Protein AF-0000000070101474 (afdb_homodimer)

Radius of gyration: 23.53 Å; Cα contacts (8 Å, |Δi|>4): 916; chains: 2; bounding box: 44×70×68 Å

Sequence (516 aa):
MGASTEQSLASRAERRHRSNPYRRGYDPLPGAGAGHGEFIQRFLPRELQIVRTLDHKNIIQVYEMLESADGKIYLVMELAEGGDVFDCVLNGGPLPESRAKALFRQMVEAIRYCHGCGVAHRDLKCENALLQGFSLKLTDFGFAKVLPKSRRELSQTFCGSTAYAAPEVLQGIPHDSTKGDIWSMGVVLHVMLCASLPFDDTDIPKMLWQQQKGVSFPTHLGISAECQDLLKRLLEPDMTLRPSIEEVSWHPWLASTSMGASTEQSLASRAERRHRSNPYRRGYDPLPGAGAGHGEFIQRFLPRELQIVRTLDHKNIIQVYEMLESADGKIYLVMELAEGGDVFDCVLNGGPLPESRAKALFRQMVEAIRYCHGCGVAHRDLKCENALLQGFSLKLTDFGFAKVLPKSRRELSQTFCGSTAYAAPEVLQGIPHDSTKGDIWSMGVVLHVMLCASLPFDDTDIPKMLWQQQKGVSFPTHLGISAECQDLLKRLLEPDMTLRPSIEEVSWHPWLASTS

Organism: Ovis aries (NCBI:txid9940)

Nearest PDB structures (foldseek):
  8iyj-assembly1_X8  TM=9.276E-01  e=1.152E-21  Mus musculus
  8otz-assembly1_x  TM=8.999E-01  e=3.541E-19  Bos taurus
  6cd6-assembly1_A  TM=9.152E-01  e=3.841E-17  Homo sapiens
  5vt1-assembly1_A  TM=9.001E-01  e=2.747E-16  Homo sapiens
  2iw9-assembly1_C  TM=8.750E-01  e=6.248E-15  Homo sapiens

pLDDT: mean 79.85, std 20.98, range [27.42, 98.81]

Foldseek 3Di:
DVPPVVVVVVVVVVVPVVPPLQPPQDDPPPPPDDVDPRPRPPDDPQQVVLLVPDDDPQAKHFDDFDQDPVGDTDTDIDDFPQAWQLVVCVPPNADDPVLLLQALLLVLVRLVSQVVQQKFQQADDRNQWGDHPSGTHGDDSPVMHRHDDPDQFFDQDADYDQLQFALCRLVSHGHRSQLRSLSSSLQSSCCNQGVDGQADSVDNVRRSVSLQVFGDDDVVSVDDPQRVVLSRLSSPNPSVSRDGSVVSCPRCSNVDPD/DVPPVVVVVVVVVVVPVVDPLQPDQDDPPPPPDDPDPRPRPPDPPQQVVLLVPDDDPQAKHFDDFDQDPVGDTDTDIDDQPQAWQLVVCVPPNADDPVLLLQALLLVLVRLVSQVVQQKFQQADDRNQWGDHPSGTHGDDSPVMHRHDDPDQFFDQDADYDQLQFALCRLVSHGHRSQLRSLSSSLQSSCCNQGVDGQADSVDNVRRSVSLQVFGDDDVVSPDDPQRVVLSRLSSPNPSVSRDGSVVSCPRCSNVPPD

Solvent-accessible surface area (backbone atoms only — not comparable to full-atom values): 28360 Å² total; per-residue (Å²): 133,71,63,63,29,44,46,50,50,50,55,48,47,68,64,44,74,77,64,64,66,71,73,53,81,55,77,74,66,93,72,69,64,84,90,54,66,68,50,18,64,38,70,34,62,59,40,59,50,50,55,72,67,58,82,50,93,27,36,60,46,71,73,44,82,40,68,44,94,86,65,46,59,37,20,34,19,68,61,56,84,58,42,24,48,43,56,47,22,73,72,68,37,48,40,57,65,70,56,41,49,56,39,46,52,39,49,50,51,37,50,40,52,35,48,73,71,32,34,28,49,42,45,56,40,35,78,30,30,26,22,46,87,85,40,40,26,38,47,74,49,62,61,28,42,78,52,67,86,83,54,94,66,56,38,71,59,35,60,28,40,57,75,32,51,31,58,47,51,63,50,53,44,71,32,58,51,60,46,38,37,39,23,8,49,26,41,40,52,42,23,36,54,63,42,24,52,89,52,55,57,91,39,47,72,60,24,51,53,42,44,68,72,46,86,82,74,70,73,88,70,67,70,50,68,53,52,51,50,50,42,51,41,30,47,36,59,52,60,88,73,30,59,51,64,68,56,55,64,59,32,65,61,68,59,49,82,122,131,72,64,64,31,45,45,50,50,50,54,48,46,67,65,43,72,75,64,62,66,72,71,55,78,53,75,74,67,94,71,69,68,86,86,61,68,72,57,22,68,20,72,39,59,58,39,59,52,49,56,71,67,58,83,50,94,27,36,59,48,72,73,42,83,39,69,44,95,88,66,46,56,38,20,36,20,68,58,56,86,58,40,22,48,44,57,48,23,74,74,67,36,46,39,57,65,70,56,41,48,56,39,48,50,39,50,50,51,38,49,41,53,34,48,72,72,31,33,28,48,41,44,56,40,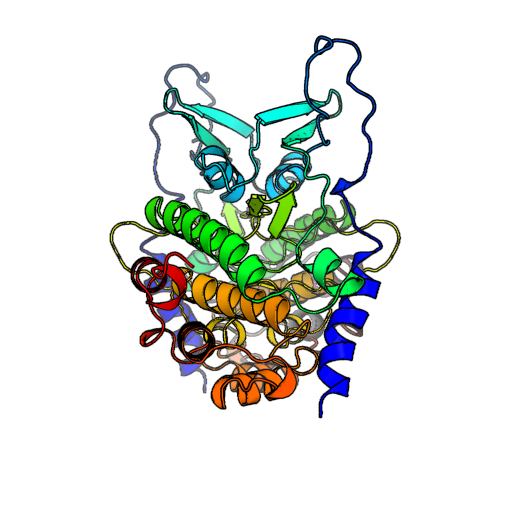36,79,30,31,28,22,45,86,86,40,41,27,39,48,73,49,63,62,28,43,78,51,70,86,81,56,95,67,56,37,69,61,34,60,29,42,57,76,32,51,31,57,47,51,62,52,52,45,72,34,59,54,60,44,38,38,37,22,8,48,26,42,38,51,42,23,38,54,61,42,24,51,90,53,54,58,91,39,47,71,58,24,50,52,43,45,67,74,47,87,83,74,70,74,90,70,65,72,50,69,53,51,51,49,50,42,49,41,32,45,35,59,52,63,88,74,29,59,51,63,68,56,55,64,62,31,65,60,68,58,49,84,123

Secondary structure (DSSP, 8-state):
--HHHHHHHHHHHHHHGGG-GGG------TTS-SS---EEEEE--HHHHHHHH---TTB--EEEEEE-TTS-EEEEE---TT-BHHHHHHHH-SPPHHHHHHHHHHHHHHHHHHHHTTEE-S---GGGEEEETTEEEE---TT-EEPPSSS-PPB-EEEEEGGG--HHHHTT--B-HHHHHHHHHHHHHHHHHHSS-SS-TT-HHHHHHHHHH-----GGG---HHHHHHHHHHT-SSGGGSPPHHHHHT-HHHHS--/--HHHHHHHHHHHHHHGGG-GGG------TTS-TT----EEE---HHHHHHHH---TTB--EEEEEE-TTS-EEEEEE--TT-BHHHHHHHH-SPPHHHHHHHHHHHHHHHHHHHHTTEE-----GGGEEEETTEEEE---TT-EEPPSSS-PPB-EEEEEGGG--HHHHTT--B-HHHHHHHHHHHHHHHHHHSS-SS-TT-HHHHHHHHHH-----GGG---HHHHHHHHHHT-SSTTTSPPHHHHHT-HHHHS--

InterPro domains:
  IPR000719 Protein kinase domain [PF00069] (44-254)
  IPR000719 Protein kinase domain [PS50011] (1-254)
  IPR000719 Protein kinase domain [SM00220] (26-254)
  IPR011009 Protein kinase-like domain superfamily [SSF56112] (41-255)

Structure (mmCIF, N/CA/C/O backbone):
data_AF-0000000070101474-model_v1
#
loop_
_entity.id
_entity.type
_entity.pdbx_description
1 polymer 'non-specific serine/threonine protein kinase'
#
loop_
_atom_site.group_PDB
_atom_site.id
_atom_site.type_symbol
_atom_site.label_atom_id
_atom_site.label_alt_id
_atom_site.label_comp_id
_atom_site.label_asym_id
_atom_site.label_entity_id
_atom_site.label_seq_id
_atom_site.pdbx_PDB_ins_code
_atom_site.Cartn_x
_atom_site.Cartn_y
_atom_site.Cartn_z
_atom_site.occupancy
_atom_site.B_iso_or_equiv
_atom_site.auth_seq_id
_atom_site.auth_comp_id
_atom_site.auth_asym_id
_atom_site.auth_atom_id
_atom_site.pdbx_PDB_model_num
ATOM 1 N N . MET A 1 1 ? 8.617 -7.691 -30.219 1 28.09 1 MET A N 1
ATOM 2 C CA . MET A 1 1 ? 7.664 -7.293 -29.188 1 28.09 1 MET A CA 1
ATOM 3 C C . MET A 1 1 ? 7.898 -8.078 -27.891 1 28.09 1 MET A C 1
ATOM 5 O O . MET A 1 1 ? 7.262 -7.809 -26.875 1 28.09 1 MET A O 1
ATOM 9 N N . GLY A 1 2 ? 8.633 -9.242 -27.953 1 37.06 2 GLY A N 1
ATOM 10 C CA . GLY A 1 2 ? 9.086 -10.219 -26.969 1 37.06 2 GLY A CA 1
ATOM 11 C C . GLY A 1 2 ? 10.125 -9.664 -26.016 1 37.06 2 GLY A C 1
ATOM 12 O O . GLY A 1 2 ? 10.266 -10.148 -24.891 1 37.06 2 GLY A O 1
ATOM 13 N N . ALA A 1 3 ? 10.867 -8.734 -26.391 1 45.28 3 ALA A N 1
ATOM 14 C CA . ALA A 1 3 ? 12.109 -8.266 -25.781 1 45.28 3 ALA A CA 1
ATOM 15 C C . ALA A 1 3 ? 11.828 -7.445 -24.516 1 45.28 3 ALA A C 1
ATOM 17 O O . ALA A 1 3 ? 12.562 -7.527 -23.531 1 45.28 3 ALA A O 1
ATOM 18 N N . SER A 1 4 ? 10.773 -6.719 -24.625 1 46.56 4 SER A N 1
ATOM 19 C CA . SER A 1 4 ? 10.57 -5.684 -23.609 1 46.56 4 SER A CA 1
ATOM 20 C C . SER A 1 4 ? 10.109 -6.289 -22.297 1 46.56 4 SER A C 1
ATOM 22 O O . SER A 1 4 ? 10.508 -5.824 -21.219 1 46.56 4 SER A O 1
ATOM 24 N N . THR A 1 5 ? 9.367 -7.359 -22.422 1 47.47 5 THR A N 1
ATOM 25 C CA . THR A 1 5 ? 8.844 -7.996 -21.219 1 47.47 5 THR A CA 1
ATOM 26 C C . THR A 1 5 ? 9.938 -8.789 -20.5 1 47.47 5 THR A C 1
ATOM 28 O O . THR A 1 5 ? 9.984 -8.828 -19.266 1 47.47 5 THR A O 1
ATOM 31 N N . GLU A 1 6 ? 10.773 -9.414 -21.25 1 52.44 6 GLU A N 1
ATOM 32 C CA . GLU A 1 6 ? 11.93 -10.117 -20.703 1 52.44 6 GLU A CA 1
ATOM 33 C C . GLU A 1 6 ? 12.859 -9.164 -19.953 1 52.44 6 GLU A C 1
ATOM 35 O O . GLU A 1 6 ? 13.414 -9.508 -18.906 1 52.44 6 GLU A O 1
ATOM 40 N N . GLN A 1 7 ? 12.898 -7.992 -20.422 1 49.91 7 GLN A N 1
ATOM 41 C CA . GLN A 1 7 ? 13.742 -6.953 -19.828 1 49.91 7 GLN A CA 1
ATOM 42 C C . GLN A 1 7 ? 13.195 -6.504 -18.484 1 49.91 7 GLN A C 1
ATOM 44 O O . GLN A 1 7 ? 13.961 -6.172 -17.578 1 49.91 7 GLN A O 1
ATOM 49 N N . SER A 1 8 ? 11.93 -6.754 -18.438 1 60.44 8 SER A N 1
ATOM 50 C CA . SER A 1 8 ? 11.312 -6.246 -17.219 1 60.44 8 SER A CA 1
ATOM 51 C C . SER A 1 8 ? 11.609 -7.152 -16.031 1 60.44 8 SER A C 1
ATOM 53 O O . SER A 1 8 ? 11.945 -6.676 -14.945 1 60.44 8 SER A O 1
ATOM 55 N N . LEU A 1 9 ? 11.672 -8.469 -16.344 1 64.12 9 LEU A N 1
ATOM 56 C CA . LEU A 1 9 ? 11.984 -9.406 -15.273 1 64.12 9 LEU A CA 1
ATOM 57 C C . LEU A 1 9 ? 13.445 -9.289 -14.859 1 64.12 9 LEU A C 1
ATOM 59 O O . LEU A 1 9 ? 13.766 -9.32 -13.672 1 64.12 9 LEU A O 1
ATOM 63 N N . ALA A 1 10 ? 14.195 -9.125 -15.875 1 57.28 10 ALA A N 1
ATOM 64 C CA . ALA A 1 10 ? 15.625 -9 -15.633 1 57.28 10 ALA A CA 1
ATOM 65 C C . ALA A 1 10 ? 15.938 -7.73 -14.836 1 57.28 10 ALA A C 1
ATOM 67 O O . ALA A 1 10 ? 16.766 -7.746 -13.93 1 57.28 10 ALA A O 1
ATOM 68 N N . SER A 1 11 ? 15.359 -6.742 -15.266 1 59.12 11 SER A N 1
ATOM 69 C CA . SER A 1 11 ? 15.578 -5.473 -14.57 1 59.12 11 SER A CA 1
ATOM 70 C C . SER A 1 11 ? 15.148 -5.559 -13.109 1 59.12 11 SER A C 1
ATOM 72 O O . SER A 1 11 ? 15.828 -5.039 -12.227 1 59.12 11 SER A O 1
ATOM 74 N N . ARG A 1 12 ? 14.133 -6.285 -12.977 1 62.25 12 ARG A N 1
ATOM 75 C CA . ARG A 1 12 ? 13.641 -6.465 -11.609 1 62.25 12 ARG A CA 1
ATOM 76 C C . ARG A 1 12 ? 14.586 -7.352 -10.805 1 62.25 12 ARG A C 1
ATOM 78 O O . ARG A 1 12 ? 14.773 -7.133 -9.609 1 62.25 12 ARG A O 1
ATOM 85 N N . ALA A 1 13 ? 15.078 -8.344 -11.492 1 56.94 13 ALA A N 1
ATOM 86 C CA . ALA A 1 13 ? 16.047 -9.234 -10.859 1 56.94 13 ALA A CA 1
ATOM 87 C C . ALA A 1 13 ? 17.266 -8.461 -10.367 1 56.94 13 ALA A C 1
ATOM 89 O O . ALA A 1 13 ? 17.766 -8.719 -9.273 1 56.94 13 ALA A O 1
ATOM 90 N N . GLU A 1 14 ? 17.719 -7.594 -11.148 1 52.94 14 GLU A N 1
ATOM 91 C CA . GLU A 1 14 ? 18.875 -6.777 -10.781 1 52.94 14 GLU A CA 1
ATOM 92 C C . GLU A 1 14 ? 18.578 -5.945 -9.539 1 52.94 14 GLU A C 1
ATOM 94 O O . GLU A 1 14 ? 19.453 -5.766 -8.688 1 52.94 14 GLU A O 1
ATOM 99 N N . ARG A 1 15 ? 17.391 -5.633 -9.43 1 51.5 15 ARG A N 1
ATOM 100 C CA . ARG A 1 15 ? 16.984 -4.801 -8.297 1 51.5 15 ARG A CA 1
ATOM 101 C C . ARG A 1 15 ? 16.812 -5.637 -7.035 1 51.5 15 ARG A C 1
ATOM 103 O O . ARG A 1 15 ? 17.109 -5.184 -5.93 1 51.5 15 ARG A O 1
ATOM 110 N N . ARG A 1 16 ? 16.438 -6.926 -7.266 1 52.91 16 ARG A N 1
ATOM 111 C CA . ARG A 1 16 ? 16.172 -7.852 -6.168 1 52.91 16 ARG A CA 1
ATOM 112 C C . ARG A 1 16 ? 17.469 -8.305 -5.508 1 52.91 16 ARG A C 1
ATOM 114 O O . ARG A 1 16 ? 17.484 -8.602 -4.312 1 52.91 16 ARG A O 1
ATOM 121 N N . HIS A 1 17 ? 18.5 -8.797 -6.199 1 45.59 17 HIS A N 1
ATOM 122 C CA . HIS A 1 17 ? 19.703 -9.398 -5.645 1 45.59 17 HIS A CA 1
ATOM 123 C C . HIS A 1 17 ? 20.141 -8.68 -4.375 1 45.59 17 HIS A C 1
ATOM 125 O O . HIS A 1 17 ? 20.797 -9.273 -3.518 1 45.59 17 HIS A O 1
ATOM 131 N N . ARG A 1 18 ? 19.859 -7.547 -4.207 1 42.81 18 ARG A N 1
ATOM 132 C CA . ARG A 1 18 ? 20.5 -6.875 -3.074 1 42.81 18 ARG A CA 1
ATOM 133 C C . ARG A 1 18 ? 19.688 -7.082 -1.799 1 42.81 18 ARG A C 1
ATOM 135 O O . ARG A 1 18 ? 20.172 -6.832 -0.697 1 42.81 18 ARG A O 1
ATOM 142 N N . SER A 1 19 ? 18.531 -7.473 -1.847 1 39.75 19 SER A N 1
ATOM 143 C CA . SER A 1 19 ? 17.719 -7.371 -0.642 1 39.75 19 SER A CA 1
ATOM 144 C C . SER A 1 19 ? 17.188 -8.734 -0.224 1 39.75 19 SER A C 1
ATOM 146 O O . SER A 1 19 ? 16.078 -8.836 0.319 1 39.75 19 SER A O 1
ATOM 148 N N . ASN A 1 20 ? 17.922 -9.828 -0.643 1 40.19 20 ASN A N 1
ATOM 149 C CA . ASN A 1 20 ? 17.281 -11.078 -0.272 1 40.19 20 ASN A CA 1
ATOM 150 C C . ASN A 1 20 ? 17.375 -11.336 1.229 1 40.19 20 ASN A C 1
ATOM 152 O O . ASN A 1 20 ? 18.422 -11.727 1.734 1 40.19 20 ASN A O 1
ATOM 156 N N . PRO A 1 21 ? 16.578 -10.812 1.904 1 41.28 21 PRO A N 1
ATOM 157 C CA . PRO A 1 21 ? 16.672 -10.961 3.359 1 41.28 21 PRO A CA 1
ATOM 158 C C . PRO A 1 21 ? 16.578 -12.414 3.812 1 41.28 21 PRO A C 1
ATOM 160 O O . PRO A 1 21 ? 16.875 -12.727 4.969 1 41.28 21 PRO A O 1
ATOM 163 N N . TYR A 1 22 ? 16.172 -13.305 2.93 1 39.5 22 TYR A N 1
ATOM 164 C CA . TYR A 1 22 ? 15.859 -14.617 3.49 1 39.5 22 TYR A CA 1
ATOM 165 C C . TYR A 1 22 ? 17.125 -15.414 3.744 1 39.5 22 TYR A C 1
ATOM 167 O O . TYR A 1 22 ? 17.125 -16.391 4.5 1 39.5 22 TYR A O 1
ATOM 175 N N . ARG A 1 23 ? 18.172 -15.211 2.953 1 34.88 23 ARG A N 1
ATOM 176 C CA . ARG A 1 23 ? 19.297 -16.125 3.15 1 34.88 23 ARG A CA 1
ATOM 177 C C . ARG A 1 23 ? 20.078 -15.766 4.418 1 34.88 23 ARG A C 1
ATOM 179 O O . ARG A 1 23 ? 21.234 -16.172 4.578 1 34.88 23 ARG A O 1
ATOM 186 N N . ARG A 1 24 ? 19.703 -14.906 5.273 1 33.09 24 ARG A N 1
ATOM 187 C CA . ARG A 1 24 ? 20.734 -14.844 6.297 1 33.09 24 ARG A CA 1
ATOM 188 C C . ARG A 1 24 ? 20.609 -16 7.277 1 33.09 24 ARG A C 1
ATOM 190 O O . ARG A 1 24 ? 19.562 -16.188 7.891 1 33.09 24 ARG A O 1
ATOM 197 N N . GLY A 1 25 ? 21.469 -17.078 7.152 1 32.91 25 GLY A N 1
ATOM 198 C CA . GLY A 1 25 ? 21.734 -18.156 8.094 1 32.91 25 GLY A CA 1
ATOM 199 C C . GLY A 1 25 ? 21.938 -17.672 9.516 1 32.91 25 GLY A C 1
ATOM 200 O O . GLY A 1 25 ? 22.844 -16.875 9.789 1 32.91 25 GLY A O 1
ATOM 201 N N . TYR A 1 26 ? 20.891 -17.328 10.227 1 33.09 26 TYR A N 1
ATOM 202 C CA . TYR A 1 26 ? 21.234 -17.016 11.602 1 33.09 26 TYR A CA 1
ATOM 203 C C . TYR A 1 26 ? 21.75 -18.25 12.344 1 33.09 26 TYR A C 1
ATOM 205 O O . TYR A 1 26 ? 21.359 -19.375 12.023 1 33.09 26 TYR A O 1
ATOM 213 N N . ASP A 1 27 ? 22.75 -18.141 13.039 1 35.03 27 ASP A N 1
ATOM 214 C CA . ASP A 1 27 ? 23.203 -19.078 14.062 1 35.03 27 ASP A CA 1
ATOM 215 C C . ASP A 1 27 ? 22.062 -19.484 14.992 1 35.03 27 ASP A C 1
ATOM 217 O O . ASP A 1 27 ? 21.312 -18.625 15.469 1 35.03 27 ASP A O 1
ATOM 221 N N . PRO A 1 28 ? 21.641 -20.719 15.031 1 38.19 28 PRO A N 1
ATOM 222 C CA . PRO A 1 28 ? 20.641 -21.25 15.977 1 38.19 28 PRO A CA 1
ATOM 223 C C . PRO A 1 28 ? 20.766 -20.625 17.359 1 38.19 28 PRO A C 1
ATOM 225 O O . PRO A 1 28 ? 21.859 -20.328 17.828 1 38.19 28 PRO A O 1
ATOM 228 N N . LEU A 1 29 ? 19.766 -19.922 17.781 1 35.19 29 LEU A N 1
ATOM 229 C CA . LEU A 1 29 ? 19.859 -19.625 19.203 1 35.19 29 LEU A CA 1
ATOM 230 C C . LEU A 1 29 ? 20.188 -20.875 20.016 1 35.19 29 LEU A C 1
ATOM 232 O O . LEU A 1 29 ? 19.672 -21.969 19.719 1 35.19 29 LEU A O 1
ATOM 236 N N . PRO A 1 30 ? 21.234 -20.969 20.828 1 38.41 30 PRO A N 1
ATOM 237 C CA . PRO A 1 30 ? 21.828 -22.062 21.594 1 38.41 30 PRO A CA 1
ATOM 238 C C . PRO A 1 30 ? 20.812 -22.844 22.406 1 38.41 30 PRO A C 1
ATOM 240 O O . PRO A 1 30 ? 21.047 -23.984 22.797 1 38.41 30 PRO A O 1
ATOM 243 N N . GLY A 1 31 ? 19.516 -22.641 22.625 1 36.59 31 GLY A N 1
ATOM 244 C CA . GLY A 1 31 ? 18.578 -23.375 23.453 1 36.59 31 GLY A CA 1
ATOM 245 C C . GLY A 1 31 ? 17.391 -23.922 22.688 1 36.59 31 GLY A C 1
ATOM 246 O O . GLY A 1 31 ? 16.438 -24.438 23.297 1 36.59 31 GLY A O 1
ATOM 247 N N . ALA A 1 32 ? 16.875 -23.406 21.578 1 34.84 32 ALA A N 1
ATOM 248 C CA . ALA A 1 32 ? 15.812 -24.141 20.906 1 34.84 32 ALA A CA 1
ATOM 249 C C . ALA A 1 32 ? 16.281 -25.547 20.547 1 34.84 32 ALA A C 1
ATOM 251 O O . ALA A 1 32 ? 17.391 -25.734 20.031 1 34.84 32 ALA A O 1
ATOM 252 N N . GLY A 1 33 ? 15.852 -26.547 21.234 1 33.44 33 GLY A N 1
ATOM 253 C CA . GLY A 1 33 ? 16.188 -27.938 20.969 1 33.44 33 GLY A CA 1
ATOM 254 C C . GLY A 1 33 ? 16.469 -28.219 19.5 1 33.44 33 GLY A C 1
ATOM 255 O O . GLY A 1 33 ? 16.141 -27.406 18.625 1 33.44 33 GLY A O 1
ATOM 256 N N . ALA A 1 34 ? 17.219 -29.375 19.141 1 35.88 34 ALA A N 1
ATOM 257 C CA . ALA A 1 34 ? 17.859 -29.969 17.969 1 35.88 34 ALA A CA 1
ATOM 258 C C . ALA A 1 34 ? 16.984 -29.828 16.719 1 35.88 34 ALA A C 1
ATOM 260 O O . ALA A 1 34 ? 17.5 -29.828 15.602 1 35.88 34 ALA A O 1
ATOM 261 N N . GLY A 1 35 ? 15.773 -30.406 16.812 1 35.75 35 GLY A N 1
ATOM 262 C CA . GLY A 1 35 ? 15.109 -30.672 15.547 1 35.75 35 GLY A CA 1
ATOM 263 C C . GLY A 1 35 ? 14.828 -29.422 14.742 1 35.75 35 GLY A C 1
ATOM 264 O O . GLY A 1 35 ? 13.68 -29.172 14.359 1 35.75 35 GLY A O 1
ATOM 265 N N . HIS A 1 36 ? 15.461 -28.375 15.047 1 36.62 36 HIS A N 1
ATOM 266 C CA . HIS A 1 36 ? 15.297 -26.938 14.883 1 36.62 36 HIS A CA 1
ATOM 267 C C . HIS A 1 36 ? 15.414 -26.531 13.414 1 36.62 36 HIS A C 1
ATOM 269 O O . HIS A 1 36 ? 16.484 -26.625 12.82 1 36.62 36 HIS A O 1
ATOM 275 N N . GLY A 1 37 ? 14.391 -26.859 12.68 1 36.75 37 GLY A N 1
ATOM 276 C CA . GLY A 1 37 ? 14.352 -26.297 11.344 1 36.75 37 GLY A CA 1
ATOM 277 C C . GLY A 1 37 ? 14.891 -24.875 11.273 1 36.75 37 GLY A C 1
ATOM 278 O O . GLY A 1 37 ? 14.961 -24.188 12.289 1 36.75 37 GLY A O 1
ATOM 279 N N . GLU A 1 38 ? 15.906 -24.719 10.445 1 39.44 38 GLU A N 1
ATOM 280 C CA . GLU A 1 38 ? 16.562 -23.453 10.086 1 39.44 38 GLU A CA 1
ATOM 281 C C . GLU A 1 38 ? 15.578 -22.281 10.133 1 39.44 38 GLU A C 1
ATOM 283 O O . GLU A 1 38 ? 14.508 -22.344 9.531 1 39.44 38 GLU A O 1
ATOM 288 N N . PHE A 1 39 ? 15.469 -21.797 11.43 1 38 39 PHE A N 1
ATOM 289 C CA . PHE A 1 39 ? 14.695 -20.594 11.711 1 38 39 PHE A CA 1
ATOM 290 C C . PHE A 1 39 ? 15.219 -19.406 10.914 1 38 39 PHE A C 1
ATOM 292 O O . PHE A 1 39 ? 16.438 -19.203 10.812 1 38 39 PHE A O 1
ATOM 299 N N . ILE A 1 40 ? 14.727 -19.281 9.828 1 40.53 40 ILE A N 1
ATOM 300 C CA . ILE A 1 40 ? 15.055 -18.016 9.188 1 40.53 40 ILE A CA 1
ATOM 301 C C . ILE A 1 40 ? 14.453 -16.859 9.992 1 40.53 40 ILE A C 1
ATOM 303 O O . ILE A 1 40 ? 13.305 -16.938 10.43 1 40.53 40 ILE A O 1
ATOM 307 N N . GLN A 1 41 ? 15.352 -16.234 10.773 1 39.62 41 GLN A N 1
ATOM 308 C CA . GLN A 1 41 ? 14.977 -14.984 11.43 1 39.62 41 GLN A CA 1
ATOM 309 C C . GLN A 1 41 ? 14.188 -14.078 10.484 1 39.62 41 GLN A C 1
ATOM 311 O O . GLN A 1 41 ? 14.766 -13.461 9.586 1 39.62 41 GLN A O 1
ATOM 316 N N . ARG A 1 42 ? 13.188 -14.586 9.953 1 44.5 42 ARG A N 1
ATOM 317 C CA . ARG A 1 42 ? 12.562 -13.547 9.133 1 44.5 42 ARG A CA 1
ATOM 318 C C . ARG A 1 42 ? 11.883 -12.5 10.008 1 44.5 42 ARG A C 1
ATOM 320 O O . ARG A 1 42 ? 11.414 -12.812 11.109 1 44.5 42 ARG A O 1
ATOM 327 N N . PHE A 1 43 ? 12.297 -11.305 9.797 1 41.72 43 PHE A N 1
ATOM 328 C CA . PHE A 1 43 ? 12.039 -9.938 10.242 1 41.72 43 PHE A CA 1
ATOM 329 C C . PHE A 1 43 ? 10.555 -9.711 10.469 1 41.72 43 PHE A C 1
ATOM 331 O O . PHE A 1 43 ? 9.719 -10.391 9.859 1 41.72 43 PHE A O 1
ATOM 338 N N . LEU A 1 44 ? 10.305 -9.102 11.664 1 46.94 44 LEU A N 1
ATOM 339 C CA . LEU A 1 44 ? 9.062 -8.508 12.141 1 46.94 44 LEU A CA 1
ATOM 340 C C . LEU A 1 44 ? 8.25 -7.934 10.977 1 46.94 44 LEU A C 1
ATOM 342 O O . LEU A 1 44 ? 8.82 -7.473 9.984 1 46.94 44 LEU A O 1
ATOM 346 N N . PRO A 1 45 ? 6.883 -8.312 11.125 1 58.12 45 PRO A N 1
ATOM 347 C CA . PRO A 1 45 ? 6.09 -7.391 10.305 1 58.12 45 PRO A CA 1
ATOM 348 C C . PRO A 1 45 ? 6.605 -5.953 10.359 1 58.12 45 PRO A C 1
ATOM 350 O O . PRO A 1 45 ? 6.941 -5.457 11.438 1 58.12 45 PRO A O 1
ATOM 353 N N . ARG A 1 46 ? 6.953 -5.531 9.281 1 60.66 46 ARG A N 1
ATOM 354 C CA . ARG A 1 46 ? 7.547 -4.211 9.102 1 60.66 46 ARG A CA 1
ATOM 355 C C . ARG A 1 46 ? 6.863 -3.174 9.984 1 60.66 46 ARG A C 1
ATOM 357 O O . ARG A 1 46 ? 7.531 -2.357 10.617 1 60.66 46 ARG A O 1
ATOM 364 N N . GLU A 1 47 ? 5.586 -3.398 10.109 1 61.97 47 GLU A N 1
ATOM 365 C CA . GLU A 1 47 ? 4.82 -2.406 10.859 1 61.97 47 GLU A CA 1
ATOM 366 C C . GLU A 1 47 ? 5.152 -2.461 12.352 1 61.97 47 GLU A C 1
ATOM 368 O O . GLU A 1 47 ? 5.285 -1.422 13 1 61.97 47 GLU A O 1
ATOM 373 N N . LEU A 1 48 ? 5.297 -3.604 12.766 1 61.53 48 LEU A N 1
ATOM 374 C CA . LEU A 1 48 ? 5.543 -3.746 14.195 1 61.53 48 LEU A CA 1
ATOM 375 C C . LEU A 1 48 ? 6.938 -3.244 14.562 1 61.53 48 LEU A C 1
ATOM 377 O O . LEU A 1 48 ? 7.125 -2.613 15.602 1 61.53 48 LEU A O 1
ATOM 381 N N . GLN A 1 49 ? 7.812 -3.498 13.703 1 62.94 49 GLN A N 1
ATOM 382 C CA . GLN A 1 49 ? 9.172 -3.021 13.938 1 62.94 49 GLN A CA 1
ATOM 383 C C . GLN A 1 49 ? 9.219 -1.497 13.992 1 62.94 49 GLN A C 1
ATOM 385 O O . GLN A 1 49 ? 9.93 -0.92 14.812 1 62.94 49 GLN A O 1
ATOM 390 N N . ILE A 1 50 ? 8.43 -0.972 13.234 1 71.62 50 ILE A N 1
ATOM 391 C CA . ILE A 1 50 ? 8.453 0.479 13.086 1 71.62 50 ILE A CA 1
ATOM 392 C C . ILE A 1 50 ? 7.785 1.133 14.289 1 71.62 50 ILE A C 1
ATOM 394 O O . ILE A 1 50 ? 8.367 2.018 14.922 1 71.62 50 ILE A O 1
ATOM 398 N N . VAL A 1 51 ? 6.664 0.62 14.695 1 66.25 51 VAL A N 1
ATOM 399 C CA . VAL A 1 51 ? 5.871 1.291 15.727 1 66.25 51 VAL A CA 1
ATOM 400 C C . VAL A 1 51 ? 6.559 1.152 17.078 1 66.25 51 VAL A C 1
ATOM 402 O O . VAL A 1 51 ? 6.469 2.049 17.922 1 66.25 51 VAL A O 1
ATOM 405 N N . ARG A 1 52 ? 7.234 0.118 17.188 1 65.69 52 ARG A N 1
ATOM 406 C CA . ARG A 1 52 ? 7.883 -0.11 18.469 1 65.69 52 ARG A CA 1
ATOM 407 C C . ARG A 1 52 ? 9.133 0.756 18.625 1 65.69 52 ARG A C 1
ATOM 409 O O . ARG A 1 52 ? 9.578 1.027 19.734 1 65.69 52 ARG A O 1
ATOM 416 N N . THR A 1 53 ? 9.594 1.198 17.547 1 70.25 53 THR A N 1
ATOM 417 C CA . THR A 1 53 ? 10.844 1.955 17.609 1 70.25 53 THR A CA 1
ATOM 418 C C . THR A 1 53 ? 10.555 3.453 17.672 1 70.25 53 THR A C 1
ATOM 420 O O . THR A 1 53 ? 11.453 4.246 17.984 1 70.25 53 THR A O 1
ATOM 423 N N . LEU A 1 54 ? 9.367 3.762 17.469 1 81.56 54 LEU A N 1
ATOM 424 C CA . LEU A 1 54 ? 9.07 5.188 17.422 1 81.56 54 LEU A CA 1
ATOM 425 C C . LEU A 1 54 ? 8.555 5.676 18.781 1 81.56 54 LEU A C 1
ATOM 427 O O . LEU A 1 54 ? 7.633 5.086 19.344 1 81.56 54 LEU A O 1
ATOM 431 N N . ASP A 1 55 ? 9.312 6.645 19.344 1 85.5 55 ASP A N 1
ATOM 432 C CA . ASP A 1 55 ? 8.945 7.305 20.578 1 85.5 55 ASP A CA 1
ATOM 433 C C . ASP A 1 55 ? 9.008 8.82 20.438 1 85.5 55 ASP A C 1
ATOM 435 O O . ASP A 1 55 ? 10.078 9.414 20.547 1 85.5 55 ASP A O 1
ATOM 439 N N . HIS A 1 56 ? 7.891 9.367 20.234 1 91.94 56 HIS A N 1
ATOM 440 C CA . HIS A 1 56 ? 7.789 10.812 20.016 1 91.94 56 HIS A CA 1
ATOM 441 C C . HIS A 1 56 ? 6.453 11.344 20.516 1 91.94 56 HIS A C 1
ATOM 443 O O . HIS A 1 56 ? 5.418 10.695 20.375 1 91.94 56 HIS A O 1
ATOM 449 N N . LYS A 1 57 ? 6.426 12.539 20.969 1 92.25 57 LYS A N 1
ATOM 450 C CA . LYS A 1 57 ? 5.246 13.133 21.594 1 92.25 57 LYS A CA 1
ATOM 451 C C . LYS A 1 57 ? 4.109 13.289 20.594 1 92.25 57 LYS A C 1
ATOM 453 O O . LYS A 1 57 ? 2.936 13.273 20.969 1 92.25 57 LYS A O 1
ATOM 458 N N . ASN A 1 58 ? 4.434 13.438 19.312 1 94.88 58 ASN A N 1
ATOM 459 C CA . ASN A 1 58 ? 3.424 13.656 18.281 1 94.88 58 ASN A CA 1
ATOM 460 C C . ASN A 1 58 ? 3.135 12.375 17.5 1 94.88 58 ASN A C 1
ATOM 462 O O . ASN A 1 58 ? 2.588 12.43 16.391 1 94.88 58 ASN A O 1
ATOM 466 N N . ILE A 1 59 ? 3.539 11.266 18 1 90.88 59 ILE A N 1
ATOM 467 C CA . ILE A 1 59 ? 3.207 9.953 17.469 1 90.88 59 ILE A CA 1
ATOM 468 C C . ILE A 1 59 ? 2.465 9.133 18.516 1 90.88 59 ILE A C 1
ATOM 470 O O . ILE A 1 59 ? 2.867 9.094 19.672 1 90.88 59 ILE A O 1
ATOM 474 N N . ILE A 1 60 ? 1.41 8.578 18.031 1 82.06 60 ILE A N 1
ATOM 475 C CA . ILE A 1 60 ? 0.592 7.793 18.953 1 82.06 60 ILE A CA 1
ATOM 476 C C . ILE A 1 60 ? 1.43 6.672 19.562 1 82.06 60 ILE A C 1
ATOM 478 O O . ILE A 1 60 ? 2.217 6.027 18.875 1 82.06 60 ILE A O 1
ATOM 482 N N . GLN A 1 61 ? 1.326 6.52 20.781 1 73.31 61 GLN A N 1
ATOM 483 C CA . GLN A 1 61 ? 2.107 5.508 21.484 1 73.31 61 GLN A CA 1
ATOM 484 C C . GLN A 1 61 ? 1.354 4.18 21.547 1 73.31 61 GLN A C 1
ATOM 486 O O . GLN A 1 61 ? 0.142 4.16 21.781 1 73.31 61 GLN A O 1
ATOM 491 N N . VAL A 1 62 ? 2.135 3.139 21.125 1 64.19 62 VAL A N 1
ATOM 492 C CA . VAL A 1 62 ? 1.633 1.784 21.328 1 64.19 62 VAL A CA 1
ATOM 493 C C . VAL A 1 62 ? 2.186 1.215 22.625 1 64.19 62 VAL A C 1
ATOM 495 O O . VAL A 1 62 ? 3.4 1.084 22.797 1 64.19 62 VAL A O 1
ATOM 498 N N . TYR A 1 63 ? 1.413 1.016 23.547 1 58.62 63 TYR A N 1
ATOM 499 C CA . TYR A 1 63 ? 1.867 0.65 24.891 1 58.62 63 TYR A CA 1
ATOM 500 C C . TYR A 1 63 ? 2.158 -0.843 24.969 1 58.62 63 TYR A C 1
ATOM 502 O O . TYR A 1 63 ? 3.221 -1.247 25.453 1 58.62 63 TYR A O 1
ATOM 510 N N . GLU A 1 64 ? 1.143 -1.678 24.812 1 55.5 64 GLU A N 1
ATOM 511 C CA . GLU A 1 64 ? 1.343 -3.111 25 1 55.5 64 GLU A CA 1
ATOM 512 C C . GLU A 1 64 ? 0.55 -3.918 23.969 1 55.5 64 GLU A C 1
ATOM 514 O O . GLU A 1 64 ? -0.496 -3.471 23.5 1 55.5 64 GLU A O 1
ATOM 519 N N . MET A 1 65 ? 1.32 -4.965 23.578 1 57.03 65 MET A N 1
ATOM 520 C CA . MET A 1 65 ? 0.622 -5.988 22.797 1 57.03 65 MET A CA 1
ATOM 521 C C . MET A 1 65 ? 0.087 -7.09 23.703 1 57.03 65 MET A C 1
ATOM 523 O O . MET A 1 65 ? 0.824 -7.629 24.531 1 57.03 65 MET A O 1
ATOM 527 N N . LEU A 1 66 ? -1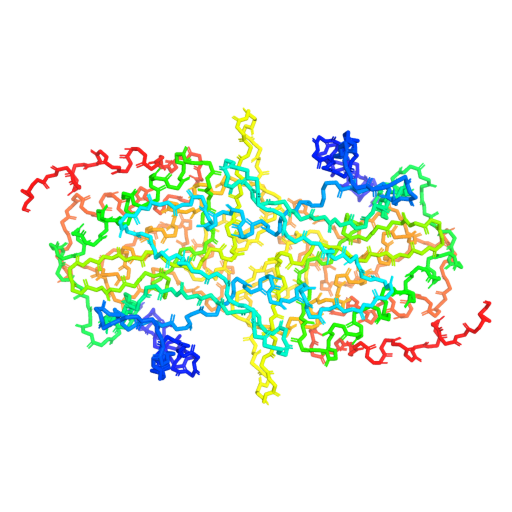.245 -7.035 23.75 1 56.5 66 LEU A N 1
ATOM 528 C CA . LEU A 1 66 ? -1.859 -8.062 24.594 1 56.5 66 LEU A CA 1
ATOM 529 C C . LEU A 1 66 ? -2.445 -9.18 23.734 1 56.5 66 LEU A C 1
ATOM 531 O O . LEU A 1 66 ? -2.887 -8.938 22.609 1 56.5 66 LEU A O 1
ATOM 535 N N . GLU A 1 67 ? -2.207 -10.391 24.188 1 55.41 67 GLU A N 1
ATOM 536 C CA . GLU A 1 67 ? -2.83 -11.531 23.531 1 55.41 67 GLU A CA 1
ATOM 537 C C . GLU A 1 67 ? -3.963 -12.109 24.375 1 55.41 67 GLU A C 1
ATOM 539 O O . GLU A 1 67 ? -3.793 -12.336 25.562 1 55.41 67 GLU A O 1
ATOM 544 N N . SER A 1 68 ? -5.109 -12.016 23.703 1 56.03 68 SER A N 1
ATOM 545 C CA . SER A 1 68 ? -6.23 -12.648 24.391 1 56.03 68 SER A CA 1
ATOM 546 C C . SER A 1 68 ? -6.078 -14.164 24.422 1 56.03 68 SER A C 1
ATOM 548 O O . SER A 1 68 ? -5.199 -14.719 23.75 1 56.03 68 SER A O 1
ATOM 550 N N . ALA A 1 69 ? -6.91 -14.703 25.328 1 56.94 69 ALA A N 1
ATOM 551 C CA . ALA A 1 69 ? -6.898 -16.156 25.484 1 56.94 69 ALA A CA 1
ATOM 552 C C . ALA A 1 69 ? -7.223 -16.844 24.172 1 56.94 69 ALA A C 1
ATOM 554 O O . ALA A 1 69 ? -6.73 -17.938 23.891 1 56.94 69 ALA A O 1
ATOM 555 N N . ASP A 1 70 ? -7.988 -16.141 23.453 1 53.12 70 ASP A N 1
ATOM 556 C CA . ASP A 1 70 ? -8.414 -16.734 22.188 1 53.12 70 ASP A CA 1
ATOM 557 C C . ASP A 1 70 ? -7.438 -16.391 21.062 1 53.12 70 ASP A C 1
ATOM 559 O O . ASP A 1 70 ? -7.727 -16.641 19.891 1 53.12 70 ASP A O 1
ATOM 563 N N . GLY A 1 71 ? -6.371 -15.797 21.422 1 52.06 71 GLY A N 1
ATOM 564 C CA . GLY A 1 71 ? -5.293 -15.609 20.469 1 52.06 71 GLY A CA 1
ATOM 565 C C . GLY A 1 71 ? -5.383 -14.289 19.719 1 52.06 71 GLY A C 1
ATOM 566 O O . GLY A 1 71 ? -4.594 -14.023 18.812 1 52.06 71 GLY A O 1
ATOM 567 N N . LYS A 1 72 ? -6.332 -13.508 20.25 1 54.88 72 LYS A N 1
ATOM 568 C CA . LYS A 1 72 ? -6.441 -12.195 19.641 1 54.88 72 LYS A CA 1
ATOM 569 C C . LYS A 1 72 ? -5.422 -11.227 20.219 1 54.88 72 LYS A C 1
ATOM 571 O O . LYS A 1 72 ? -5.16 -11.242 21.422 1 54.88 72 LYS A O 1
ATOM 576 N N . ILE A 1 73 ? -4.633 -10.617 19.297 1 55 73 ILE A N 1
ATOM 577 C CA . ILE A 1 73 ? -3.637 -9.641 19.734 1 55 73 ILE A CA 1
ATOM 578 C C . ILE A 1 73 ? -4.266 -8.25 19.797 1 55 73 ILE A C 1
ATOM 580 O O . ILE A 1 73 ? -4.957 -7.84 18.859 1 55 73 ILE A O 1
ATOM 584 N N . TYR A 1 74 ? -4.156 -7.719 21.016 1 56.69 74 TYR A N 1
ATOM 585 C CA . TYR A 1 74 ? -4.652 -6.363 21.219 1 56.69 74 TYR A CA 1
ATOM 586 C C . TYR A 1 74 ? -3.502 -5.398 21.484 1 56.69 74 TYR A C 1
ATOM 588 O O . TYR A 1 74 ? -2.52 -5.75 22.141 1 56.69 74 TYR A O 1
ATOM 596 N N . LEU A 1 75 ? -3.586 -4.258 20.641 1 58.53 75 LEU A N 1
ATOM 597 C CA . LEU A 1 75 ? -2.633 -3.193 20.938 1 58.53 75 LEU A CA 1
ATOM 598 C C . LEU A 1 75 ? -3.273 -2.117 21.812 1 58.53 75 LEU A C 1
ATOM 600 O O . LEU A 1 75 ? -4.379 -1.655 21.516 1 58.53 75 LEU A O 1
ATOM 604 N N . VAL A 1 76 ? -2.699 -1.946 22.953 1 60.91 76 VAL A N 1
ATOM 605 C CA . VAL A 1 76 ? -3.115 -0.852 23.828 1 60.91 76 VAL A CA 1
ATOM 606 C C . VAL A 1 76 ? -2.43 0.442 23.391 1 60.91 76 VAL A C 1
ATOM 608 O O . VAL A 1 76 ? -1.2 0.513 23.344 1 60.91 76 VAL A O 1
ATOM 611 N N . MET A 1 77 ? -3.342 1.445 22.828 1 65.69 77 MET A N 1
ATOM 612 C CA . MET A 1 77 ? -2.752 2.693 22.344 1 65.69 77 MET A CA 1
ATOM 613 C C . MET A 1 77 ? -3.359 3.893 23.062 1 65.69 77 MET A C 1
ATOM 615 O O . MET A 1 77 ? -4.383 3.766 23.734 1 65.69 77 MET A O 1
ATOM 619 N N . GLU A 1 78 ? -2.676 5.004 22.969 1 67.44 78 GLU A N 1
ATOM 620 C CA . GLU A 1 78 ? -3.135 6.289 23.484 1 67.44 78 GLU A CA 1
ATOM 621 C C . GLU A 1 78 ? -4.469 6.688 22.875 1 67.44 78 GLU A C 1
ATOM 623 O O . GLU A 1 78 ? -4.707 6.445 21.688 1 67.44 78 GLU A O 1
ATOM 628 N N . LEU A 1 79 ? -5.449 7.125 23.719 1 63.44 79 LEU A N 1
ATOM 629 C CA . LEU A 1 79 ? -6.73 7.617 23.219 1 63.44 79 LEU A CA 1
ATOM 630 C C . LEU A 1 79 ? -6.629 9.078 22.812 1 63.44 79 LEU A C 1
ATOM 632 O O . LEU A 1 79 ? -6.008 9.883 23.5 1 63.44 79 LEU A O 1
ATOM 636 N N . ALA A 1 80 ? -7.105 9.352 21.547 1 69.56 80 ALA A N 1
ATOM 637 C CA . ALA A 1 80 ? -7.219 10.742 21.109 1 69.56 80 ALA A CA 1
ATOM 638 C C . ALA A 1 80 ? -8.672 11.195 21.094 1 69.56 80 ALA A C 1
ATOM 640 O O . ALA A 1 80 ? -9.445 10.805 20.219 1 69.56 80 ALA A O 1
ATOM 641 N N . GLU A 1 81 ? -9.062 12.008 22.047 1 71.06 81 GLU A N 1
ATOM 642 C CA . GLU A 1 81 ? -10.453 12.383 22.297 1 71.06 81 GLU A CA 1
ATOM 643 C C . GLU A 1 81 ? -10.922 13.445 21.312 1 71.06 81 GLU A C 1
ATOM 645 O O . GLU A 1 81 ? -12.117 13.609 21.094 1 71.06 81 GLU A O 1
ATOM 650 N N . GLY A 1 82 ? -10.062 14.18 20.734 1 79.38 82 GLY A N 1
ATOM 651 C CA . GLY A 1 82 ? -10.43 15.32 19.891 1 79.38 82 GLY A CA 1
ATOM 652 C C . GLY A 1 82 ? -10.711 14.93 18.453 1 79.38 82 GLY A C 1
ATOM 653 O O . GLY A 1 82 ? -10.977 15.797 17.625 1 79.38 82 GLY A O 1
ATOM 654 N N . GLY A 1 83 ? -10.664 13.68 18.125 1 85.69 83 GLY A N 1
ATOM 655 C CA . GLY A 1 83 ? -10.852 13.266 16.75 1 85.69 83 GLY A CA 1
ATOM 656 C C . GLY A 1 83 ? -9.617 13.492 15.891 1 85.69 83 GLY A C 1
ATOM 657 O O . GLY A 1 83 ? -8.5 13.562 16.406 1 85.69 83 GLY A O 1
ATOM 658 N N . ASP A 1 84 ? -9.883 13.5 14.539 1 91.06 84 ASP A N 1
ATOM 659 C CA . ASP A 1 84 ? -8.773 13.727 13.609 1 91.06 84 ASP A CA 1
ATOM 660 C C . ASP A 1 84 ? -8.969 15.023 12.828 1 91.06 84 ASP A C 1
ATOM 662 O O . ASP A 1 84 ? -10 15.688 12.961 1 91.06 84 ASP A O 1
ATOM 666 N N . VAL A 1 85 ? -8.016 15.406 12.125 1 94.31 85 VAL A N 1
ATOM 667 C CA . VAL A 1 85 ? -8.016 16.656 11.375 1 94.31 85 VAL A CA 1
ATOM 668 C C . VAL A 1 85 ? -9.172 16.656 10.383 1 94.31 85 VAL A C 1
ATOM 670 O O . VAL A 1 85 ? -9.789 17.703 10.133 1 94.31 85 VAL A O 1
ATOM 673 N N . PHE A 1 86 ? -9.469 15.531 9.844 1 92.81 86 PHE A N 1
ATOM 674 C CA . PHE A 1 86 ? -10.547 15.438 8.875 1 92.81 86 PHE A CA 1
ATOM 675 C C . PHE A 1 86 ? -11.875 15.836 9.508 1 92.81 86 PHE A C 1
ATOM 677 O O . PHE A 1 86 ? -12.586 16.703 8.984 1 92.81 86 PHE A O 1
ATOM 684 N N . ASP A 1 87 ? -12.164 15.281 10.594 1 89.5 87 ASP A N 1
ATOM 685 C CA . ASP A 1 87 ? -13.398 15.578 11.312 1 89.5 87 ASP A CA 1
ATOM 686 C C . ASP A 1 87 ? -13.438 17.047 11.75 1 89.5 87 ASP A C 1
ATOM 688 O O . ASP A 1 87 ? -14.484 17.688 11.703 1 89.5 87 ASP A O 1
ATOM 692 N N . CYS A 1 88 ? -12.375 17.469 12.172 1 91.81 88 CYS A N 1
ATOM 693 C CA . CYS A 1 88 ? -12.273 18.844 12.633 1 91.81 88 CYS A CA 1
ATOM 694 C C . CYS A 1 88 ? -12.656 19.812 11.531 1 91.81 88 CYS A C 1
ATOM 696 O O . CYS A 1 88 ? -13.492 20.703 11.734 1 91.81 88 CYS A O 1
ATOM 698 N N . VAL A 1 89 ? -12.117 19.594 10.391 1 93.75 89 VAL A N 1
ATOM 699 C CA . VAL A 1 89 ? -12.336 20.516 9.273 1 93.75 89 VAL A CA 1
ATOM 700 C C . VAL A 1 89 ? -13.734 20.297 8.703 1 93.75 89 VAL A C 1
ATOM 702 O O . VAL A 1 89 ? -14.391 21.25 8.266 1 93.75 89 VAL A O 1
ATOM 705 N N . LEU A 1 90 ? -14.125 19.062 8.625 1 90.75 90 LEU A N 1
ATOM 706 C CA . LEU A 1 90 ? -15.461 18.734 8.125 1 90.75 90 LEU A CA 1
ATOM 707 C C . LEU A 1 90 ? -16.531 19.438 8.953 1 90.75 90 LEU A C 1
ATOM 709 O O . LEU A 1 90 ? -17.5 19.969 8.398 1 90.75 90 LEU A O 1
ATOM 713 N N . ASN A 1 91 ? -16.312 19.531 10.219 1 90.88 91 ASN A N 1
ATOM 714 C CA . ASN A 1 91 ? -17.312 20.094 11.125 1 90.88 91 ASN A CA 1
ATOM 715 C C . ASN A 1 91 ? -17.125 21.594 11.312 1 90.88 91 ASN A C 1
ATOM 717 O O . ASN A 1 91 ? -18.094 22.328 11.461 1 90.88 91 ASN A O 1
ATOM 721 N N . GLY A 1 92 ? -15.969 22.078 11.281 1 93.25 92 GLY A N 1
ATOM 722 C CA . GLY A 1 92 ? -15.688 23.453 11.664 1 93.25 92 GLY A CA 1
ATOM 723 C C . GLY A 1 92 ? -15.281 24.328 10.492 1 93.25 92 GLY A C 1
ATOM 724 O O . GLY A 1 92 ? -15.211 25.547 10.625 1 93.25 92 GLY A O 1
ATOM 725 N N . GLY A 1 93 ? -14.977 23.688 9.344 1 93.31 93 GLY A N 1
ATOM 726 C CA . GLY A 1 93 ? -14.453 24.438 8.227 1 93.31 93 GLY A CA 1
ATOM 727 C C . GLY A 1 93 ? -12.953 24.656 8.297 1 93.31 93 GLY A C 1
ATOM 728 O O . GLY A 1 93 ? -12.258 23.969 9.039 1 93.31 93 GLY A O 1
ATOM 729 N N . PRO A 1 94 ? -12.516 25.656 7.461 1 95.94 94 PRO A N 1
ATOM 730 C CA . PRO A 1 94 ? -11.078 25.938 7.457 1 95.94 94 PRO A CA 1
ATOM 731 C C . PRO A 1 94 ? -10.57 26.438 8.812 1 95.94 94 PRO A C 1
ATOM 733 O O . PRO A 1 94 ? -11.273 27.172 9.508 1 95.94 94 PRO A O 1
ATOM 736 N N . LEU A 1 95 ? -9.406 26.016 9.141 1 96.38 95 LEU A N 1
ATOM 737 C CA . LEU A 1 95 ? -8.773 26.484 10.367 1 96.38 95 LEU A CA 1
ATOM 738 C C . LEU A 1 95 ? -8.133 27.844 10.164 1 96.38 95 LEU A C 1
ATOM 740 O O . LEU A 1 95 ? -7.633 28.141 9.078 1 96.38 95 LEU A O 1
ATOM 744 N N . PRO A 1 96 ? -8.195 28.609 11.32 1 96.38 96 PRO A N 1
ATOM 745 C CA . PRO A 1 96 ? -7.336 29.797 11.258 1 96.38 96 PRO A CA 1
ATOM 746 C C . PRO A 1 96 ? -5.875 29.438 10.992 1 96.38 96 PRO A C 1
ATOM 748 O O . PRO A 1 96 ? -5.379 28.422 11.477 1 96.38 96 PRO A O 1
ATOM 751 N N . GLU A 1 97 ? -5.27 30.281 10.203 1 97.38 97 GLU A N 1
ATOM 752 C CA . GLU A 1 97 ? -3.9 30 9.781 1 97.38 97 GLU A CA 1
ATOM 753 C C . GLU A 1 97 ? -2.996 29.734 10.984 1 97.38 97 GLU A C 1
ATOM 755 O O . GLU A 1 97 ? -2.121 28.875 10.93 1 97.38 97 GLU A O 1
ATOM 760 N N . SER A 1 98 ? -3.248 30.5 12.078 1 96.69 98 SER A N 1
ATOM 761 C CA . SER A 1 98 ? -2.418 30.328 13.266 1 96.69 98 SER A CA 1
ATOM 762 C C . SER A 1 98 ? -2.578 28.922 13.852 1 96.69 98 SER A C 1
ATOM 764 O O . SER A 1 98 ? -1.596 28.312 14.266 1 96.69 98 SER A O 1
ATOM 766 N N . ARG A 1 99 ? -3.723 28.406 13.852 1 96.81 99 ARG A N 1
ATOM 767 C CA . ARG A 1 99 ? -3.977 27.062 14.352 1 96.81 99 ARG A CA 1
ATOM 768 C C . ARG A 1 99 ? -3.404 26.016 13.414 1 96.81 99 ARG A C 1
ATOM 770 O O . ARG A 1 99 ? -2.793 25.031 13.859 1 96.81 99 ARG A O 1
ATOM 777 N N . ALA A 1 100 ? -3.629 26.219 12.164 1 98 100 ALA A N 1
ATOM 778 C CA . ALA A 1 100 ? -3.051 25.312 11.172 1 98 100 ALA A CA 1
ATOM 779 C C . ALA A 1 100 ? -1.532 25.25 11.305 1 98 100 ALA A C 1
ATOM 781 O O . ALA A 1 100 ? -0.939 24.172 11.227 1 98 100 ALA A O 1
ATOM 782 N N . LYS A 1 101 ? -0.991 26.422 11.531 1 98.31 101 LYS A N 1
ATOM 783 C CA . LYS A 1 101 ? 0.458 26.516 11.688 1 98.31 101 LYS A CA 1
ATOM 784 C C . LYS A 1 101 ? 0.926 25.703 12.898 1 98.31 101 LYS A C 1
ATOM 786 O O . LYS A 1 101 ? 1.903 24.953 12.812 1 98.31 101 LYS A O 1
ATOM 791 N N . ALA A 1 102 ? 0.256 25.859 13.961 1 97.88 102 ALA A N 1
ATOM 792 C CA . ALA A 1 102 ? 0.62 25.156 15.195 1 97.88 102 ALA A CA 1
ATOM 793 C C . ALA A 1 102 ? 0.534 23.656 15.016 1 97.88 102 ALA A C 1
ATOM 795 O O . ALA A 1 102 ? 1.438 22.922 15.43 1 97.88 102 ALA A O 1
ATOM 796 N N . LEU A 1 103 ? -0.501 23.188 14.422 1 97.94 103 LEU A N 1
ATOM 797 C CA . LEU A 1 103 ? -0.697 21.766 14.195 1 97.94 103 LEU A CA 1
ATOM 798 C C . LEU A 1 103 ? 0.312 21.219 13.188 1 97.94 103 LEU A C 1
ATOM 800 O O . LEU A 1 103 ? 0.89 20.156 13.391 1 97.94 103 LEU A O 1
ATOM 804 N N . PHE A 1 104 ? 0.527 22 12.148 1 98.69 104 PHE A N 1
ATOM 805 C CA . PHE A 1 104 ? 1.438 21.562 11.094 1 98.69 104 PHE A CA 1
ATOM 806 C C . PHE A 1 104 ? 2.865 21.469 11.617 1 98.69 104 PHE A C 1
ATOM 808 O O . PHE A 1 104 ? 3.621 20.578 11.234 1 98.69 104 PHE A O 1
ATOM 815 N N . ARG A 1 105 ? 3.256 22.375 12.453 1 98.38 105 ARG A N 1
ATOM 816 C CA . ARG A 1 105 ? 4.574 22.312 13.078 1 98.38 105 ARG A CA 1
ATOM 817 C C . ARG A 1 105 ? 4.77 21 13.82 1 98.38 105 ARG A C 1
ATOM 819 O O . ARG A 1 105 ? 5.844 20.391 13.75 1 98.38 105 ARG A O 1
ATOM 826 N N . GLN A 1 106 ? 3.781 20.594 14.523 1 98.31 106 GLN A N 1
ATOM 827 C CA . GLN A 1 106 ? 3.852 19.328 15.25 1 98.31 106 GLN A CA 1
ATOM 828 C C . GLN A 1 106 ? 3.963 18.141 14.297 1 98.31 106 GLN A C 1
ATOM 830 O O . GLN A 1 106 ? 4.707 17.203 14.555 1 98.31 106 GLN A O 1
ATOM 835 N N . MET A 1 107 ? 3.25 18.219 13.188 1 98.56 107 MET A N 1
ATOM 836 C CA . MET A 1 107 ? 3.369 17.188 12.156 1 98.56 107 MET A CA 1
ATOM 837 C C . MET A 1 107 ? 4.785 17.141 11.594 1 98.56 107 MET A C 1
ATOM 839 O O . MET A 1 107 ? 5.348 16.062 11.414 1 98.56 107 MET A O 1
ATOM 843 N N . VAL A 1 108 ? 5.293 18.312 11.344 1 98.75 108 VAL A N 1
ATOM 844 C CA . VAL A 1 108 ? 6.652 18.422 10.82 1 98.75 108 VAL A CA 1
ATOM 845 C C . VAL A 1 108 ? 7.637 17.781 11.805 1 98.75 108 VAL A C 1
ATOM 847 O O . VAL A 1 108 ? 8.523 17.016 11.406 1 98.75 108 VAL A O 1
ATOM 850 N N . GLU A 1 109 ? 7.469 18.047 13.039 1 98.06 109 GLU A N 1
ATOM 851 C CA . GLU A 1 109 ? 8.352 17.484 14.055 1 98.06 109 GLU A CA 1
ATOM 852 C C . GLU A 1 109 ? 8.258 15.953 14.086 1 98.06 109 GLU A C 1
ATOM 854 O O . GLU A 1 109 ? 9.273 15.266 14.18 1 98.06 109 GLU A O 1
ATOM 859 N N . ALA A 1 110 ? 7.082 15.469 14.008 1 97.75 110 ALA A N 1
ATOM 860 C CA . ALA A 1 110 ? 6.863 14.023 14.039 1 97.75 110 ALA A CA 1
ATOM 861 C C . ALA A 1 110 ? 7.496 13.352 12.828 1 97.75 110 ALA A C 1
ATOM 863 O O . ALA A 1 110 ? 8.172 12.328 12.961 1 97.75 110 ALA A O 1
ATOM 864 N N . ILE A 1 111 ? 7.293 13.922 11.68 1 98.31 111 ILE A N 1
ATOM 865 C CA . ILE A 1 111 ? 7.797 13.32 10.453 1 98.31 111 ILE A CA 1
ATOM 866 C C . ILE A 1 111 ? 9.312 13.461 10.391 1 98.31 111 ILE A C 1
ATOM 868 O O . ILE A 1 111 ? 10.016 12.57 9.898 1 98.31 111 ILE A O 1
ATOM 872 N N . ARG A 1 112 ? 9.781 14.57 10.867 1 97.94 112 ARG A N 1
ATOM 873 C CA . ARG A 1 112 ? 11.227 14.727 10.969 1 97.94 112 ARG A CA 1
ATOM 874 C C . ARG A 1 112 ? 11.836 13.625 11.828 1 97.94 112 ARG A C 1
ATOM 876 O O . ARG A 1 112 ? 12.859 13.039 11.469 1 97.94 112 ARG A O 1
ATOM 883 N N . TYR A 1 113 ? 11.242 13.359 12.953 1 96.88 113 TYR A N 1
ATOM 884 C CA . TYR A 1 113 ? 11.68 12.273 13.82 1 96.88 113 TYR A CA 1
ATOM 885 C C . TYR A 1 113 ? 11.633 10.938 13.086 1 96.88 113 TYR A C 1
ATOM 887 O O . TYR A 1 113 ? 12.602 10.164 13.125 1 96.88 113 TYR A O 1
ATOM 895 N N . CYS A 1 114 ? 10.547 10.633 12.383 1 94.81 114 CYS A N 1
ATOM 896 C CA . CYS A 1 114 ? 10.406 9.383 11.641 1 94.81 114 CYS A CA 1
ATOM 897 C C . CYS A 1 114 ? 11.5 9.242 10.594 1 94.81 114 CYS A C 1
ATOM 899 O O . CYS A 1 114 ? 12.172 8.211 10.531 1 94.81 114 CYS A O 1
ATOM 901 N N . HIS A 1 115 ? 11.641 10.289 9.781 1 95.12 115 HIS A N 1
ATOM 902 C CA . HIS A 1 115 ? 12.656 10.25 8.742 1 95.12 115 HIS A CA 1
ATOM 903 C C . HIS A 1 115 ? 14.055 10.094 9.336 1 95.12 115 HIS A C 1
ATOM 905 O O . HIS A 1 115 ? 14.891 9.383 8.773 1 95.12 115 HIS A O 1
ATOM 911 N N . GLY A 1 116 ? 14.25 10.727 10.445 1 93.25 116 GLY A N 1
ATOM 912 C CA . GLY A 1 116 ? 15.516 10.578 11.148 1 93.25 116 GLY A CA 1
ATOM 913 C C . GLY A 1 116 ? 15.789 9.156 11.602 1 93.25 116 GLY A C 1
ATOM 914 O O . GLY A 1 116 ? 16.938 8.727 11.688 1 93.25 116 GLY A O 1
ATOM 915 N N . CYS A 1 117 ? 14.742 8.438 11.891 1 89.44 117 CYS A N 1
ATOM 916 C CA . CYS A 1 117 ? 14.836 7.039 12.289 1 89.44 117 CYS A CA 1
ATOM 917 C C . CYS A 1 117 ? 14.867 6.121 11.07 1 89.44 117 CYS A C 1
ATOM 919 O O . CYS A 1 117 ? 14.852 4.898 11.211 1 89.44 117 CYS A O 1
ATOM 921 N N . GLY A 1 118 ? 14.812 6.75 9.898 1 89.38 118 GLY A N 1
ATOM 922 C CA . GLY A 1 118 ? 14.812 5.961 8.672 1 89.38 118 GLY A CA 1
ATOM 923 C C . GLY A 1 118 ? 13.461 5.352 8.359 1 89.38 118 GLY A C 1
ATOM 924 O O . GLY A 1 118 ? 13.383 4.246 7.82 1 89.38 118 GLY A O 1
ATOM 925 N N . VAL A 1 119 ? 12.398 6.004 8.766 1 91.06 119 VAL A N 1
ATOM 926 C CA . VAL A 1 119 ? 11.055 5.492 8.547 1 91.06 119 VAL A CA 1
ATOM 927 C C . VAL A 1 119 ? 10.25 6.484 7.703 1 91.06 119 VAL A C 1
ATOM 929 O O . VAL A 1 119 ? 10.227 7.68 8.008 1 91.06 119 VAL A O 1
ATOM 932 N N . ALA A 1 120 ? 9.68 6.02 6.629 1 94.06 120 ALA A N 1
ATOM 933 C CA . ALA A 1 120 ? 8.672 6.773 5.891 1 94.06 120 ALA A CA 1
ATOM 934 C C . ALA A 1 120 ? 7.266 6.312 6.254 1 94.06 120 ALA A C 1
ATOM 936 O O . ALA A 1 120 ? 7.008 5.109 6.363 1 94.06 120 ALA A O 1
ATOM 937 N N . HIS A 1 121 ? 6.324 7.156 6.492 1 93.38 121 HIS A N 1
ATOM 938 C CA . HIS A 1 121 ? 4.969 6.836 6.93 1 93.38 121 HIS A CA 1
ATOM 939 C C . HIS A 1 121 ? 4.148 6.242 5.793 1 93.38 121 HIS A C 1
ATOM 941 O O . HIS A 1 121 ? 3.492 5.211 5.965 1 93.38 121 HIS A O 1
ATOM 947 N N . ARG A 1 122 ? 4.098 6.945 4.605 1 94.94 122 ARG A N 1
ATOM 948 C CA . ARG A 1 122 ? 3.58 6.512 3.312 1 94.94 122 ARG A CA 1
ATOM 949 C C . ARG A 1 122 ? 2.055 6.52 3.305 1 94.94 122 ARG A C 1
ATOM 951 O O . ARG A 1 122 ? 1.433 6.117 2.318 1 94.94 122 ARG A O 1
ATOM 958 N N . ASP A 1 123 ? 1.395 7.047 4.375 1 93.56 123 ASP A N 1
ATOM 959 C CA . ASP A 1 123 ? -0.06 7.176 4.367 1 93.56 123 ASP A CA 1
ATOM 960 C C . ASP A 1 123 ? -0.511 8.344 5.238 1 93.56 123 ASP A C 1
ATOM 962 O O . ASP A 1 123 ? -1.435 8.211 6.043 1 93.56 123 ASP A O 1
ATOM 966 N N . LEU A 1 124 ? 0.186 9.414 5.125 1 96.88 124 LEU A N 1
ATOM 967 C CA . LEU A 1 124 ? -0.244 10.633 5.805 1 96.88 124 LEU A CA 1
ATOM 968 C C . LEU A 1 124 ? -1.525 11.18 5.184 1 96.88 124 LEU A C 1
ATOM 970 O O . LEU A 1 124 ? -1.621 11.305 3.959 1 96.88 124 LEU A O 1
ATOM 974 N N . LYS A 1 125 ? -2.457 11.352 5.992 1 96.25 125 LYS A N 1
ATOM 975 C CA . LYS A 1 125 ? -3.756 11.914 5.637 1 96.25 125 LYS A CA 1
ATOM 976 C C . LYS A 1 125 ? -4.457 12.5 6.859 1 96.25 125 LYS A C 1
ATOM 978 O O . LYS A 1 125 ? -4.02 12.289 7.992 1 96.25 125 LYS A O 1
ATOM 983 N N . CYS A 1 126 ? -5.469 13.234 6.645 1 96.19 126 CYS A N 1
ATOM 984 C CA . CYS A 1 126 ? -6.16 13.93 7.727 1 96.19 126 CYS A CA 1
ATOM 985 C C . CYS A 1 126 ? -6.688 12.938 8.758 1 96.19 126 CYS A C 1
ATOM 987 O O . CYS A 1 126 ? -6.633 13.195 9.961 1 96.19 126 CYS A O 1
ATOM 989 N N . GLU A 1 127 ? -7.074 11.742 8.289 1 91.38 127 GLU A N 1
ATOM 990 C CA . GLU A 1 127 ? -7.66 10.719 9.141 1 91.38 127 GLU A CA 1
ATOM 991 C C . GLU A 1 127 ? -6.613 10.094 10.062 1 91.38 127 GLU A C 1
ATOM 993 O O . GLU A 1 127 ? -6.949 9.523 11.102 1 91.38 127 GLU A O 1
ATOM 998 N N . ASN A 1 128 ? -5.367 10.258 9.656 1 90.38 128 ASN A N 1
ATOM 999 C CA . ASN A 1 128 ? -4.293 9.672 10.445 1 90.38 128 ASN A CA 1
ATOM 1000 C C . ASN A 1 128 ? -3.582 10.727 11.297 1 90.38 128 ASN A C 1
ATOM 1002 O O . ASN A 1 128 ? -2.5 10.469 11.828 1 90.38 128 ASN A O 1
ATOM 1006 N N . ALA A 1 129 ? -4.141 11.922 11.352 1 94.94 129 ALA A N 1
ATOM 1007 C CA . ALA A 1 129 ? -3.695 13 12.234 1 94.94 129 ALA A CA 1
ATOM 1008 C C . ALA A 1 129 ? -4.727 13.281 13.32 1 94.94 129 ALA A C 1
ATOM 1010 O O . ALA A 1 129 ? -5.664 14.055 13.109 1 94.94 129 ALA A O 1
ATOM 1011 N N . LEU A 1 130 ? -4.434 12.703 14.484 1 91 130 LEU A N 1
ATOM 1012 C CA . LEU A 1 130 ? -5.371 12.812 15.602 1 91 130 LEU A CA 1
ATOM 1013 C C . LEU A 1 130 ? -5.133 14.094 16.391 1 91 130 LEU A C 1
ATOM 1015 O O . LEU A 1 130 ? -4.016 14.609 16.422 1 91 130 LEU A O 1
ATOM 1019 N N . LEU A 1 131 ? -6.258 14.547 16.953 1 91.31 131 LEU A N 1
ATOM 1020 C CA . LEU A 1 131 ? -6.191 15.781 17.734 1 91.31 131 LEU A CA 1
ATOM 1021 C C . LEU A 1 131 ? -6.516 15.516 19.203 1 91.31 131 LEU A C 1
ATOM 1023 O O . LEU A 1 131 ? -7.449 14.766 19.516 1 91.31 131 LEU A O 1
ATOM 1027 N N . GLN A 1 132 ? -5.641 15.984 20 1 88.38 132 GLN A N 1
ATOM 1028 C CA . GLN A 1 132 ? -5.828 15.984 21.453 1 88.38 132 GLN A CA 1
ATOM 1029 C C . GLN A 1 132 ? -5.562 17.375 22.031 1 88.38 132 GLN A C 1
ATOM 1031 O O . GLN A 1 132 ? -4.434 17.688 22.422 1 88.38 132 GLN A O 1
ATOM 1036 N N . GLY A 1 133 ? -6.672 18.141 22.25 1 86.75 133 GLY A N 1
ATOM 1037 C CA . GLY A 1 133 ? -6.449 19.531 22.594 1 86.75 133 GLY A CA 1
ATOM 1038 C C . GLY A 1 133 ? -5.691 20.297 21.531 1 86.75 133 GLY A C 1
ATOM 1039 O O . GLY A 1 133 ? -6.145 20.391 20.391 1 86.75 133 GLY A O 1
ATOM 1040 N N . PHE A 1 134 ? -4.535 20.688 21.922 1 90.69 134 PHE A N 1
ATOM 1041 C CA . PHE A 1 134 ? -3.719 21.469 21 1 90.69 134 PHE A CA 1
ATOM 1042 C C . PHE A 1 134 ? -2.621 20.609 20.391 1 90.69 134 PHE A C 1
ATOM 1044 O O . PHE A 1 134 ? -1.777 21.109 19.641 1 90.69 134 PHE A O 1
ATOM 1051 N N . SER A 1 135 ? -2.752 19.375 20.625 1 93.31 135 SER A N 1
ATOM 1052 C CA . SER A 1 135 ? -1.701 18.469 20.172 1 93.31 135 SER A CA 1
ATOM 1053 C C . SER A 1 135 ? -2.174 17.641 18.984 1 93.31 135 SER A C 1
ATOM 1055 O O . SER A 1 135 ? -3.346 17.266 18.906 1 93.31 135 SER A O 1
ATOM 1057 N N . LEU A 1 136 ? -1.271 17.422 18.109 1 95.88 136 LEU A N 1
ATOM 1058 C CA . LEU A 1 136 ? -1.479 16.516 16.984 1 95.88 136 LEU A CA 1
ATOM 1059 C C . LEU A 1 136 ? -0.678 15.234 17.172 1 95.88 136 LEU A C 1
ATOM 1061 O O . LEU A 1 136 ? 0.491 15.273 17.547 1 95.88 136 LEU A O 1
ATOM 1065 N N . LYS A 1 137 ? -1.308 14.086 16.969 1 92 137 LYS A N 1
ATOM 1066 C CA . LYS A 1 137 ? -0.648 12.789 17.047 1 92 137 LYS A CA 1
ATOM 1067 C C . LYS A 1 137 ? -0.85 11.984 15.766 1 92 137 LYS A C 1
ATOM 1069 O O . LYS A 1 137 ? -1.985 11.727 15.359 1 92 137 LYS A O 1
ATOM 1074 N N . LEU A 1 138 ? 0.253 11.648 15.188 1 92.56 138 LEU A N 1
ATOM 1075 C CA . LEU A 1 138 ? 0.179 10.797 14 1 92.56 138 LEU A CA 1
ATOM 1076 C C . LEU A 1 138 ? -0.086 9.344 14.383 1 92.56 138 LEU A C 1
ATOM 1078 O O . LEU A 1 138 ? 0.443 8.859 15.391 1 92.56 138 LEU A O 1
ATOM 1082 N N . THR A 1 139 ? -0.887 8.719 13.578 1 85.06 139 THR A N 1
ATOM 1083 C CA . THR A 1 139 ? -1.195 7.316 13.812 1 85.06 139 THR A CA 1
ATOM 1084 C C . THR A 1 139 ? -1.196 6.539 12.5 1 85.06 139 THR A C 1
ATOM 1086 O O . THR A 1 139 ? -0.929 7.105 11.438 1 85.06 139 THR A O 1
ATOM 1089 N N . ASP A 1 140 ? -1.364 5.23 12.641 1 80 140 ASP A N 1
ATOM 1090 C CA . ASP A 1 140 ? -1.511 4.293 11.539 1 80 140 ASP A CA 1
ATOM 1091 C C . ASP A 1 140 ? -0.232 4.219 10.703 1 80 140 ASP A C 1
ATOM 1093 O O . ASP A 1 140 ? -0.138 4.84 9.641 1 80 140 ASP A O 1
ATOM 1097 N N . PHE A 1 141 ? 0.63 3.396 11.094 1 84.12 141 PHE A N 1
ATOM 1098 C CA . PHE A 1 141 ? 1.885 3.158 10.391 1 84.12 141 PHE A CA 1
ATOM 1099 C C . PHE A 1 141 ? 1.822 1.858 9.594 1 84.12 141 PHE A C 1
ATOM 1101 O O . PHE A 1 141 ? 2.838 1.182 9.422 1 84.12 141 PHE A O 1
ATOM 1108 N N . GLY A 1 142 ? 0.688 1.549 9.148 1 79 142 GLY A N 1
ATOM 1109 C CA . GLY A 1 142 ? 0.448 0.303 8.438 1 79 142 GLY A CA 1
ATOM 1110 C C . GLY A 1 142 ? 1.182 0.222 7.113 1 79 142 GLY A C 1
ATOM 1111 O O . GLY A 1 142 ? 1.531 -0.868 6.66 1 79 142 GLY A O 1
ATOM 1112 N N . PHE A 1 143 ? 1.428 1.364 6.508 1 84.62 143 PHE A N 1
ATOM 1113 C CA . PHE A 1 143 ? 2.105 1.402 5.219 1 84.62 143 PHE A CA 1
ATOM 1114 C C . PHE A 1 143 ? 3.547 1.873 5.379 1 84.62 143 PHE A C 1
ATOM 1116 O O . PHE A 1 143 ? 4.281 1.984 4.395 1 84.62 143 PHE A O 1
ATOM 1123 N N . ALA A 1 144 ? 3.93 2.064 6.629 1 87.81 144 ALA A N 1
ATOM 1124 C CA . ALA A 1 144 ? 5.266 2.602 6.871 1 87.81 144 ALA A CA 1
ATOM 1125 C C . ALA A 1 144 ? 6.344 1.63 6.398 1 87.81 144 ALA A C 1
ATOM 1127 O O . ALA A 1 144 ? 6.121 0.417 6.363 1 87.81 144 ALA A O 1
ATOM 1128 N N . LYS A 1 145 ? 7.418 2.211 6.039 1 85.25 145 LYS A N 1
ATOM 1129 C CA . LYS A 1 145 ? 8.539 1.417 5.551 1 85.25 145 LYS A CA 1
ATOM 1130 C C . LYS A 1 145 ? 9.859 1.894 6.16 1 85.25 145 LYS A C 1
ATOM 1132 O O . LYS A 1 145 ? 10.07 3.096 6.332 1 85.25 145 LYS A O 1
ATOM 1137 N N . VAL A 1 146 ? 10.68 0.925 6.484 1 83.44 146 VAL A N 1
ATOM 1138 C CA . VAL A 1 146 ? 12.039 1.239 6.91 1 83.44 146 VAL A CA 1
ATOM 1139 C C . VAL A 1 146 ? 12.93 1.458 5.684 1 83.44 146 VAL A C 1
ATOM 1141 O O . VAL A 1 146 ? 12.945 0.635 4.766 1 83.44 146 VAL A O 1
ATOM 1144 N N . LEU A 1 147 ? 13.508 2.594 5.664 1 82.38 147 LEU A N 1
ATOM 1145 C CA . LEU A 1 147 ? 14.383 2.955 4.551 1 82.38 147 LEU A CA 1
ATOM 1146 C C . LEU A 1 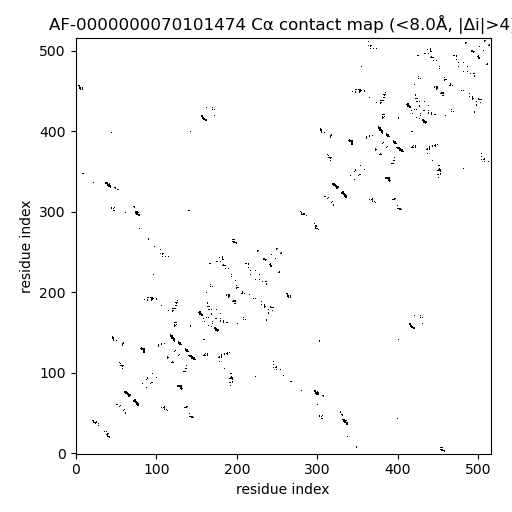147 ? 15.812 2.48 4.805 1 82.38 147 LEU A C 1
ATOM 1148 O O . LEU A 1 147 ? 16.297 2.549 5.934 1 82.38 147 LEU A O 1
ATOM 1152 N N . PRO A 1 148 ? 16.406 1.935 3.752 1 72 148 PRO A N 1
ATOM 1153 C CA . PRO A 1 148 ? 17.797 1.517 3.924 1 72 148 PRO A CA 1
ATOM 1154 C C . PRO A 1 148 ? 18.734 2.691 4.184 1 72 148 PRO A C 1
ATOM 1156 O O . PRO A 1 148 ? 18.516 3.789 3.666 1 72 148 PRO A O 1
ATOM 1159 N N . LYS A 1 149 ? 19.719 2.521 5.129 1 66.88 149 LYS A N 1
ATOM 1160 C CA . LYS A 1 149 ? 20.672 3.562 5.52 1 66.88 149 LYS A CA 1
ATOM 1161 C C . LYS A 1 149 ? 21.609 3.92 4.363 1 66.88 149 LYS A C 1
ATOM 1163 O O . LYS A 1 149 ? 21.984 5.078 4.203 1 66.88 149 LYS A O 1
ATOM 1168 N N . SER A 1 150 ? 22.109 2.998 3.799 1 58.38 150 SER A N 1
ATOM 1169 C CA . SER A 1 150 ? 23.203 3.248 2.871 1 58.38 150 SER A CA 1
ATOM 1170 C C . SER A 1 150 ? 22.703 3.902 1.587 1 58.38 150 SER A C 1
ATOM 1172 O O . SER A 1 150 ? 23.312 4.863 1.099 1 58.38 150 SER A O 1
ATOM 1174 N N . ARG A 1 151 ? 21.969 3.086 0.755 1 56.53 151 ARG A N 1
ATOM 1175 C CA . ARG A 1 151 ? 21.672 3.543 -0.601 1 56.53 151 ARG A CA 1
ATOM 1176 C C . ARG A 1 151 ? 20.234 4.016 -0.725 1 56.53 151 ARG A C 1
ATOM 1178 O O . ARG A 1 151 ? 19.328 3.459 -0.088 1 56.53 151 ARG A O 1
ATOM 1185 N N . ARG A 1 152 ? 20.312 5.352 -1.234 1 59.75 152 ARG A N 1
ATOM 1186 C CA . ARG A 1 152 ? 19.016 5.898 -1.597 1 59.75 152 ARG A CA 1
ATOM 1187 C C . ARG A 1 152 ? 18.25 4.93 -2.486 1 59.75 152 ARG A C 1
ATOM 1189 O O . ARG A 1 152 ? 18.391 4.949 -3.711 1 59.75 152 ARG A O 1
ATOM 1196 N N . GLU A 1 153 ? 17.75 3.877 -1.955 1 73.06 153 GLU A N 1
ATOM 1197 C CA . GLU A 1 153 ? 16.953 2.961 -2.762 1 73.06 153 GLU A CA 1
ATOM 1198 C C . GLU A 1 153 ? 15.508 3.455 -2.891 1 73.06 153 GLU A C 1
ATOM 1200 O O . GLU A 1 153 ? 14.883 3.814 -1.895 1 73.06 153 GLU A O 1
ATOM 1205 N N . LEU A 1 154 ? 15.195 3.662 -4.164 1 84.19 154 LEU A N 1
ATOM 1206 C CA . LEU A 1 154 ? 13.828 4.074 -4.469 1 84.19 154 LEU A CA 1
ATOM 1207 C C . LEU A 1 154 ? 12.844 2.93 -4.23 1 84.19 154 LEU A C 1
ATOM 1209 O O . LEU A 1 154 ? 13.203 1.76 -4.395 1 84.19 154 LEU A O 1
ATOM 1213 N N . SER A 1 155 ? 11.75 3.322 -3.664 1 85.81 155 SER A N 1
ATOM 1214 C CA . SER A 1 155 ? 10.703 2.336 -3.43 1 85.81 155 SER A CA 1
ATOM 1215 C C . SER A 1 155 ? 10.078 1.867 -4.738 1 85.81 155 SER A C 1
ATOM 1217 O O . SER A 1 155 ? 9.812 2.676 -5.633 1 85.81 155 SER A O 1
ATOM 1219 N N . GLN A 1 156 ? 9.836 0.543 -4.801 1 81.38 156 GLN A N 1
ATOM 1220 C CA . GLN A 1 156 ? 9.211 -0.045 -5.98 1 81.38 156 GLN A CA 1
ATOM 1221 C C . GLN A 1 156 ? 7.758 -0.424 -5.699 1 81.38 156 GLN A C 1
ATOM 1223 O O . GLN A 1 156 ? 7.043 -0.873 -6.602 1 81.38 156 GLN A O 1
ATOM 1228 N N . THR A 1 157 ? 7.398 -0.289 -4.48 1 84.38 157 THR A N 1
ATOM 1229 C CA . THR A 1 157 ? 6.012 -0.516 -4.094 1 84.38 157 THR A CA 1
ATOM 1230 C C . THR A 1 157 ? 5.273 0.809 -3.924 1 84.38 157 THR A C 1
ATOM 1232 O O . THR A 1 157 ? 5.895 1.85 -3.707 1 84.38 157 THR A O 1
ATOM 1235 N N . PHE A 1 158 ? 3.998 0.733 -4.141 1 88.06 158 PHE A N 1
ATOM 1236 C CA . PHE A 1 158 ? 3.172 1.917 -3.939 1 88.06 158 PHE A CA 1
ATOM 1237 C C . PHE A 1 158 ? 2.057 1.636 -2.941 1 88.06 158 PHE A C 1
ATOM 1239 O O . PHE A 1 158 ? 1.566 0.508 -2.852 1 88.06 158 PHE A O 1
ATOM 1246 N N . CYS A 1 159 ? 1.82 2.678 -2.195 1 90.31 159 CYS A N 1
ATOM 1247 C CA . CYS A 1 159 ? 0.688 2.572 -1.283 1 90.31 159 CYS A CA 1
ATOM 1248 C C . CYS A 1 159 ? 0.227 3.951 -0.825 1 90.31 159 CYS A C 1
ATOM 1250 O O . CYS A 1 159 ? 0.88 4.957 -1.113 1 90.31 159 CYS A O 1
ATOM 1252 N N . GLY A 1 160 ? -0.951 3.965 -0.288 1 91.12 160 GLY A N 1
ATOM 1253 C CA . GLY A 1 160 ? -1.483 5.176 0.317 1 91.12 160 GLY A CA 1
ATOM 1254 C C . GLY A 1 160 ? -2.955 5.395 0.017 1 91.12 160 GLY A C 1
ATOM 1255 O O . GLY A 1 160 ? -3.645 4.48 -0.435 1 91.12 160 GLY A O 1
ATOM 1256 N N . SER A 1 161 ? -3.363 6.582 0.453 1 92.62 161 SER A N 1
ATOM 1257 C CA . SER A 1 161 ? -4.703 7.059 0.114 1 92.62 161 SER A CA 1
ATOM 1258 C C . SER A 1 161 ? -4.676 7.953 -1.12 1 92.62 161 SER A C 1
ATOM 1260 O O . SER A 1 161 ? -3.934 8.938 -1.164 1 92.62 161 SER A O 1
ATOM 1262 N N . THR A 1 162 ? -5.48 7.699 -1.993 1 90.62 162 THR A N 1
ATOM 1263 C CA . THR A 1 162 ? -5.422 8.289 -3.326 1 90.62 162 THR A CA 1
ATOM 1264 C C . THR A 1 162 ? -5.391 9.812 -3.244 1 90.62 162 THR A C 1
ATOM 1266 O O . THR A 1 162 ? -4.531 10.453 -3.85 1 90.62 162 THR A O 1
ATOM 1269 N N . ALA A 1 163 ? -6.234 10.375 -2.424 1 93.25 163 ALA A N 1
ATOM 1270 C CA . ALA A 1 163 ? -6.395 11.828 -2.359 1 93.25 163 ALA A CA 1
ATOM 1271 C C . ALA A 1 163 ? -5.121 12.5 -1.863 1 93.25 163 ALA A C 1
ATOM 1273 O O . ALA A 1 163 ? -4.902 13.688 -2.105 1 93.25 163 ALA A O 1
ATOM 1274 N N . TYR A 1 164 ? -4.27 11.734 -1.247 1 96.44 164 TYR A N 1
ATOM 1275 C CA . TYR A 1 164 ? -3.102 12.312 -0.598 1 96.44 164 TYR A CA 1
ATOM 1276 C C . TYR A 1 164 ? -1.817 11.875 -1.289 1 96.44 164 TYR A C 1
ATOM 1278 O O . TYR A 1 164 ? -0.721 12.266 -0.884 1 96.44 164 TYR A O 1
ATOM 1286 N N . ALA A 1 165 ? -1.96 11.078 -2.295 1 95.56 165 ALA A N 1
ATOM 1287 C CA . ALA A 1 165 ? -0.803 10.438 -2.914 1 95.56 165 ALA A CA 1
ATOM 1288 C C . ALA A 1 165 ? -0.104 11.391 -3.885 1 95.56 165 ALA A C 1
ATOM 1290 O O . ALA A 1 165 ? -0.761 12.125 -4.621 1 95.56 165 ALA A O 1
ATOM 1291 N N . ALA A 1 166 ? 1.187 11.344 -3.887 1 97 166 ALA A N 1
ATOM 1292 C CA . ALA A 1 166 ? 2.018 12.133 -4.793 1 97 166 ALA A CA 1
ATOM 1293 C C . ALA A 1 166 ? 1.948 11.586 -6.215 1 97 166 ALA A C 1
ATOM 1295 O O . ALA A 1 166 ? 1.629 10.414 -6.426 1 97 166 ALA A O 1
ATOM 1296 N N . PRO A 1 167 ? 2.256 12.461 -7.199 1 95.12 167 PRO A N 1
ATOM 1297 C CA . PRO A 1 167 ? 2.166 12.031 -8.602 1 95.12 167 PRO A CA 1
ATOM 1298 C C . PRO A 1 167 ? 3.037 10.82 -8.906 1 95.12 167 PRO A C 1
ATOM 1300 O O . PRO A 1 167 ? 2.607 9.906 -9.617 1 95.12 167 PRO A O 1
ATOM 1303 N N . GLU A 1 168 ? 4.277 10.734 -8.336 1 94.38 168 GLU A N 1
ATOM 1304 C CA . GLU A 1 168 ? 5.168 9.617 -8.625 1 94.38 168 GLU A CA 1
ATOM 1305 C C . GLU A 1 168 ? 4.613 8.312 -8.062 1 94.38 168 GLU A C 1
ATOM 1307 O O . GLU A 1 168 ? 4.844 7.238 -8.633 1 94.38 168 GLU A O 1
ATOM 1312 N N . VAL A 1 169 ? 3.918 8.391 -6.961 1 92.94 169 VAL A N 1
ATOM 1313 C CA . VAL A 1 169 ? 3.295 7.211 -6.371 1 92.94 169 VAL A CA 1
ATOM 1314 C C . VAL A 1 169 ? 2.125 6.754 -7.238 1 92.94 169 VAL A C 1
ATOM 1316 O O . VAL A 1 169 ? 2 5.566 -7.547 1 92.94 169 VAL A O 1
ATOM 1319 N N . LEU A 1 170 ? 1.306 7.727 -7.684 1 88.94 170 LEU A N 1
ATOM 1320 C CA . LEU A 1 170 ? 0.147 7.426 -8.516 1 88.94 170 LEU A CA 1
ATOM 1321 C C . LEU A 1 170 ? 0.581 6.867 -9.867 1 88.94 170 LEU A C 1
ATOM 1323 O O . LEU A 1 170 ? -0.122 6.039 -10.453 1 88.94 170 LEU A O 1
ATOM 1327 N N . GLN A 1 171 ? 1.701 7.344 -10.273 1 88.19 171 GLN A N 1
ATOM 1328 C CA . GLN A 1 171 ? 2.209 6.906 -11.57 1 88.19 171 GLN A CA 1
ATOM 1329 C C . GLN A 1 171 ? 2.951 5.578 -11.453 1 88.19 171 GLN A C 1
ATOM 1331 O O . GLN A 1 171 ? 3.342 4.988 -12.461 1 88.19 171 GLN A O 1
ATOM 1336 N N . GLY A 1 172 ? 3.209 5.145 -10.281 1 84.88 172 GLY A N 1
ATOM 1337 C CA . GLY A 1 172 ? 3.861 3.865 -10.055 1 84.88 172 GLY A CA 1
ATOM 1338 C C . GLY A 1 172 ? 5.332 3.873 -10.422 1 84.88 172 GLY A C 1
ATOM 1339 O O . GLY A 1 172 ? 5.906 2.83 -10.742 1 84.88 172 GLY A O 1
ATOM 1340 N N . ILE A 1 173 ? 5.961 4.98 -10.453 1 86.56 173 ILE A N 1
ATOM 1341 C CA . ILE A 1 173 ? 7.383 5.047 -10.766 1 86.56 173 ILE A CA 1
ATOM 1342 C C . ILE A 1 173 ? 8.195 4.957 -9.477 1 86.56 173 ILE A C 1
ATOM 1344 O O . ILE A 1 173 ? 7.734 5.387 -8.414 1 86.56 173 ILE A O 1
ATOM 1348 N N . PRO A 1 174 ? 9.391 4.324 -9.648 1 86.88 174 PRO A N 1
ATOM 1349 C CA . PRO A 1 174 ? 10.242 4.301 -8.453 1 86.88 174 PRO A CA 1
ATOM 1350 C C . PRO A 1 174 ? 10.383 5.676 -7.805 1 86.88 174 PRO A C 1
ATOM 1352 O O . PRO A 1 174 ? 10.516 6.684 -8.5 1 86.88 174 PRO A O 1
ATOM 1355 N N . HIS A 1 175 ? 10.305 5.707 -6.512 1 92.56 175 HIS A N 1
ATOM 1356 C CA . HIS A 1 175 ? 10.203 7.012 -5.863 1 92.56 175 HIS A CA 1
ATOM 1357 C C . HIS A 1 175 ? 10.828 6.98 -4.469 1 92.56 175 HIS A C 1
ATOM 1359 O O . HIS A 1 175 ? 11.016 5.906 -3.895 1 92.56 175 HIS A O 1
ATOM 1365 N N . ASP A 1 176 ? 11.188 8.211 -4.039 1 94.56 176 ASP A N 1
ATOM 1366 C CA . ASP A 1 176 ? 11.609 8.438 -2.662 1 94.56 176 ASP A CA 1
ATOM 1367 C C . ASP A 1 176 ? 10.406 8.57 -1.73 1 94.56 176 ASP A C 1
ATOM 1369 O O . ASP A 1 176 ? 9.695 9.57 -1.771 1 94.56 176 ASP A O 1
ATOM 1373 N N . SER A 1 177 ? 10.25 7.582 -0.835 1 94.88 177 SER A N 1
ATOM 1374 C CA . SER A 1 177 ? 9.07 7.535 0.024 1 94.88 177 SER A CA 1
ATOM 1375 C C . SER A 1 177 ? 9.016 8.734 0.96 1 94.88 177 SER A C 1
ATOM 1377 O O . SER A 1 177 ? 7.934 9.172 1.354 1 94.88 177 SER A O 1
ATOM 1379 N N . THR A 1 178 ? 10.156 9.297 1.326 1 96.75 178 THR A N 1
ATOM 1380 C CA . THR A 1 178 ? 10.164 10.461 2.205 1 96.75 178 THR A CA 1
ATOM 1381 C C . THR A 1 178 ? 9.586 11.68 1.492 1 96.75 178 THR A C 1
ATOM 1383 O O . THR A 1 178 ? 8.938 12.523 2.117 1 96.75 178 THR A O 1
ATOM 1386 N N . LYS A 1 179 ? 9.805 11.727 0.225 1 98 179 LYS A N 1
ATOM 1387 C CA . LYS A 1 179 ? 9.258 12.836 -0.549 1 98 179 LYS A CA 1
ATOM 1388 C C . LYS A 1 179 ? 7.754 12.695 -0.738 1 98 179 LYS A C 1
ATOM 1390 O O . LYS A 1 179 ? 7.035 13.688 -0.845 1 98 179 LYS A O 1
ATOM 1395 N N . GLY A 1 180 ? 7.301 11.438 -0.8 1 97.88 180 GLY A N 1
ATOM 1396 C CA . GLY A 1 180 ? 5.867 11.203 -0.772 1 97.88 180 GLY A CA 1
ATOM 1397 C C . GLY A 1 180 ? 5.203 11.703 0.496 1 97.88 180 GLY A C 1
ATOM 1398 O O . GLY A 1 180 ? 4.109 12.273 0.447 1 97.88 180 GLY A O 1
ATOM 1399 N N . ASP A 1 181 ? 5.883 11.492 1.621 1 98.44 181 ASP A N 1
ATOM 1400 C CA . ASP A 1 181 ? 5.398 12.016 2.893 1 98.44 181 ASP A CA 1
ATOM 1401 C C . ASP A 1 181 ? 5.262 13.539 2.84 1 98.44 181 ASP A C 1
ATOM 1403 O O . ASP A 1 181 ? 4.273 14.094 3.322 1 98.44 181 ASP A O 1
ATOM 1407 N N . ILE A 1 182 ? 6.246 14.195 2.248 1 98.81 182 ILE A N 1
ATOM 1408 C CA . ILE A 1 182 ? 6.25 15.648 2.139 1 98.81 182 ILE A CA 1
ATOM 1409 C C . ILE A 1 182 ? 5.027 16.109 1.354 1 98.81 182 ILE A C 1
ATOM 1411 O O . ILE A 1 182 ? 4.332 17.047 1.768 1 98.81 182 ILE A O 1
ATOM 1415 N N . TRP A 1 183 ? 4.77 15.461 0.286 1 98.75 183 TRP A N 1
ATOM 1416 C CA . TRP A 1 183 ? 3.598 15.781 -0.521 1 98.75 183 TRP A CA 1
ATOM 1417 C C . TRP A 1 183 ? 2.318 15.617 0.291 1 98.75 183 TRP A C 1
ATOM 1419 O O . TRP A 1 183 ? 1.482 16.531 0.327 1 98.75 183 TRP A O 1
ATOM 1429 N N . SER A 1 184 ? 2.186 14.477 0.904 1 98.69 184 SER A N 1
ATOM 1430 C CA . SER A 1 184 ? 0.98 14.203 1.68 1 98.69 184 SER A CA 1
ATOM 1431 C C . SER A 1 184 ? 0.778 15.242 2.777 1 98.69 184 SER A C 1
ATOM 1433 O O . SER A 1 184 ? -0.355 15.633 3.072 1 98.69 184 SER A O 1
ATOM 1435 N N . MET A 1 185 ? 1.854 15.688 3.375 1 98.81 185 MET A N 1
ATOM 1436 C CA . MET A 1 185 ? 1.778 16.766 4.363 1 98.81 185 MET A CA 1
ATOM 1437 C C . MET A 1 185 ? 1.196 18.031 3.748 1 98.81 185 MET A C 1
ATOM 1439 O O . MET A 1 185 ? 0.417 18.734 4.391 1 98.81 185 MET A O 1
ATOM 1443 N N . GLY A 1 186 ? 1.631 18.297 2.547 1 98.81 186 GLY A N 1
ATOM 1444 C CA . GLY A 1 186 ? 1.083 19.438 1.846 1 98.81 186 GLY A CA 1
ATOM 1445 C C . GLY A 1 186 ? -0.419 19.359 1.646 1 98.81 186 GLY A C 1
ATOM 1446 O O . GLY A 1 186 ? -1.128 20.359 1.817 1 98.81 186 GLY A O 1
ATOM 1447 N N . VAL A 1 187 ? -0.869 18.188 1.325 1 98.44 187 VAL A N 1
ATOM 1448 C CA . VAL A 1 187 ? -2.303 17.984 1.14 1 98.44 187 VAL A CA 1
ATOM 1449 C C . VAL A 1 187 ? -3.029 18.203 2.465 1 98.44 187 VAL A C 1
ATOM 1451 O O . VAL A 1 187 ? -4.062 18.875 2.512 1 98.44 187 VAL A O 1
ATOM 1454 N N . VAL A 1 188 ? -2.518 17.656 3.529 1 98.56 188 VAL A N 1
ATOM 1455 C CA . VAL A 1 188 ? -3.127 17.812 4.844 1 98.56 188 VAL A CA 1
ATOM 1456 C C . VAL A 1 188 ? -3.186 19.297 5.207 1 98.56 188 VAL A C 1
ATOM 1458 O O . VAL A 1 188 ? -4.215 19.797 5.684 1 98.56 188 VAL A O 1
ATOM 1461 N N . LEU A 1 189 ? -2.07 20.016 4.973 1 98.69 189 LEU A N 1
ATOM 1462 C CA . LEU A 1 189 ? -2.035 21.453 5.266 1 98.69 189 LEU A CA 1
ATOM 1463 C C . LEU A 1 189 ? -3.084 22.188 4.445 1 98.69 189 LEU A C 1
ATOM 1465 O O . LEU A 1 189 ? -3.787 23.062 4.973 1 98.69 189 LEU A O 1
ATOM 1469 N N . HIS A 1 190 ? -3.152 21.859 3.18 1 98.12 190 HIS A N 1
ATOM 1470 C CA . HIS A 1 190 ? -4.16 22.484 2.324 1 98.12 190 HIS A CA 1
ATOM 1471 C C . HIS A 1 190 ? -5.562 22.266 2.879 1 98.12 190 HIS A C 1
ATOM 1473 O O . HIS A 1 190 ? -6.371 23.188 2.914 1 98.12 190 HIS A O 1
ATOM 1479 N N . VAL A 1 191 ? -5.852 21.078 3.324 1 97.5 191 VAL A N 1
ATOM 1480 C CA . VAL A 1 191 ? -7.168 20.75 3.861 1 97.5 191 VAL A CA 1
ATOM 1481 C C . VAL A 1 191 ? -7.422 21.562 5.133 1 97.5 191 VAL A C 1
ATOM 1483 O O . VAL A 1 191 ? -8.523 22.094 5.332 1 97.5 191 VAL A O 1
ATOM 1486 N N . MET A 1 192 ? -6.441 21.688 5.98 1 97.69 192 MET A N 1
ATOM 1487 C CA . MET A 1 192 ? -6.598 22.484 7.195 1 97.69 192 MET A CA 1
ATOM 1488 C C . MET A 1 192 ? -6.961 23.938 6.859 1 97.69 192 MET A C 1
ATOM 1490 O O . MET A 1 192 ? -7.828 24.531 7.504 1 97.69 192 MET A O 1
ATOM 1494 N N . LEU A 1 193 ? -6.336 24.469 5.82 1 97.5 193 LEU A N 1
ATOM 1495 C CA . LEU A 1 193 ? -6.438 25.891 5.512 1 97.5 193 LEU A CA 1
ATOM 1496 C C . LEU A 1 193 ? -7.668 26.172 4.656 1 97.5 193 LEU A C 1
ATOM 1498 O O . LEU A 1 193 ? -8.25 27.25 4.734 1 97.5 193 LEU A O 1
ATOM 1502 N N . CYS A 1 194 ? -8.086 25.172 3.84 1 96.12 194 CYS A N 1
ATOM 1503 C CA . CYS A 1 194 ? -9.102 25.453 2.828 1 96.12 194 CYS A CA 1
ATOM 1504 C C . CYS A 1 194 ? -10.336 24.578 3.041 1 96.12 194 CYS A C 1
ATOM 1506 O O . CYS A 1 194 ? -11.359 24.781 2.387 1 96.12 194 CYS A O 1
ATOM 1508 N N . ALA A 1 195 ? -10.234 23.578 3.873 1 95.44 195 ALA A N 1
ATOM 1509 C CA . ALA A 1 195 ? -11.312 22.625 4.133 1 95.44 195 ALA A CA 1
ATOM 1510 C C . ALA A 1 195 ? -11.742 21.922 2.852 1 95.44 195 ALA A C 1
ATOM 1512 O O . ALA A 1 195 ? -12.93 21.672 2.641 1 95.44 195 ALA A O 1
ATOM 1513 N N . SER A 1 196 ? -10.75 21.688 2.023 1 93.62 196 SER A N 1
ATOM 1514 C CA . SER A 1 196 ? -10.961 20.953 0.779 1 93.62 196 SER A CA 1
ATOM 1515 C C . SER A 1 196 ? -9.664 20.328 0.28 1 93.62 196 SER A C 1
ATOM 1517 O O . SER A 1 196 ? -8.578 20.828 0.568 1 93.62 196 SER A O 1
ATOM 1519 N N . LEU A 1 197 ? -9.891 19.234 -0.464 1 94.25 197 LEU A N 1
ATOM 1520 C CA . LEU A 1 197 ? -8.742 18.641 -1.132 1 94.25 197 LEU A CA 1
ATOM 1521 C C . LEU A 1 197 ? -8.258 19.516 -2.277 1 94.25 197 LEU A C 1
ATOM 1523 O O . LEU A 1 197 ? -9.07 20.141 -2.973 1 94.25 197 LEU A O 1
ATOM 1527 N N . PRO A 1 198 ? -7.004 19.531 -2.408 1 95.75 198 PRO A N 1
ATOM 1528 C CA . PRO A 1 198 ? -6.496 20.406 -3.479 1 95.75 198 PRO A CA 1
ATOM 1529 C C . PRO A 1 198 ? -6.773 19.844 -4.871 1 95.75 198 PRO A C 1
ATOM 1531 O O . PRO A 1 198 ? -6.82 20.594 -5.848 1 95.75 198 PRO A O 1
ATOM 1534 N N . PHE A 1 199 ? -6.914 18.484 -4.957 1 94.25 199 PHE A N 1
ATOM 1535 C CA . PHE A 1 199 ? -7.098 17.844 -6.254 1 94.25 199 PHE A CA 1
ATOM 1536 C C . PHE A 1 199 ? -8.281 16.891 -6.223 1 94.25 199 PHE A C 1
ATOM 1538 O O . PHE A 1 199 ? -8.586 16.297 -5.18 1 94.25 199 PHE A O 1
ATOM 1545 N N . ASP A 1 200 ? -8.906 16.734 -7.367 1 88.62 200 ASP A N 1
ATOM 1546 C CA . ASP A 1 200 ? -10.031 15.82 -7.492 1 88.62 200 ASP A CA 1
ATOM 1547 C C . ASP A 1 200 ? -9.562 14.367 -7.57 1 88.62 200 ASP A C 1
ATOM 1549 O O . ASP A 1 200 ? -8.992 13.953 -8.578 1 88.62 200 ASP A O 1
ATOM 1553 N N . ASP A 1 201 ? -9.836 13.633 -6.574 1 85.69 201 ASP A N 1
ATOM 1554 C CA . ASP A 1 201 ? -9.305 12.273 -6.484 1 85.69 201 ASP A CA 1
ATOM 1555 C C . ASP A 1 201 ? -10.281 11.258 -7.066 1 85.69 201 ASP A C 1
ATOM 1557 O O . ASP A 1 201 ? -10.086 10.047 -6.918 1 85.69 201 ASP A O 1
ATOM 1561 N N . THR A 1 202 ? -11.398 11.68 -7.703 1 82.44 202 THR A N 1
ATOM 1562 C CA . THR A 1 202 ? -12.391 10.766 -8.258 1 82.44 202 THR A CA 1
ATOM 1563 C C . THR A 1 202 ? -11.992 10.32 -9.664 1 82.44 202 THR A C 1
ATOM 1565 O O . THR A 1 202 ? -12.562 9.375 -10.211 1 82.44 202 THR A O 1
ATOM 1568 N N . ASP A 1 203 ? -11.039 11.055 -10.234 1 79.81 203 ASP A N 1
ATOM 1569 C CA . ASP A 1 203 ? -10.492 1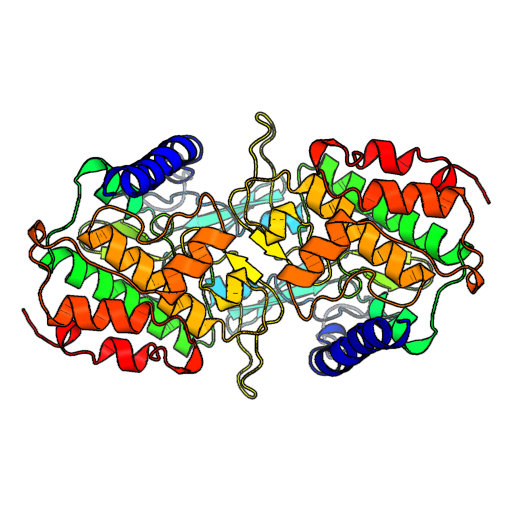0.797 -11.562 1 79.81 203 ASP A CA 1
ATOM 1570 C C . ASP A 1 203 ? -8.969 10.945 -11.562 1 79.81 203 ASP A C 1
ATOM 1572 O O . ASP A 1 203 ? -8.445 12.062 -11.641 1 79.81 203 ASP A O 1
ATOM 1576 N N . ILE A 1 204 ? -8.242 9.844 -11.68 1 81.38 204 ILE A N 1
ATOM 1577 C CA . ILE A 1 204 ? -6.801 9.844 -11.445 1 81.38 204 ILE A CA 1
ATOM 1578 C C . ILE A 1 204 ? -6.094 10.594 -12.578 1 81.38 204 ILE A C 1
ATOM 1580 O O . ILE A 1 204 ? -5.246 11.453 -12.328 1 81.38 204 ILE A O 1
ATOM 1584 N N . PRO A 1 205 ? -6.457 10.289 -13.844 1 81.62 205 PRO A N 1
ATOM 1585 C CA . PRO A 1 205 ? -5.824 11.086 -14.898 1 81.62 205 PRO A CA 1
ATOM 1586 C C . PRO A 1 205 ? -6.023 12.586 -14.711 1 81.62 205 PRO A C 1
ATOM 1588 O O . PRO A 1 205 ? -5.078 13.359 -14.867 1 81.62 205 PRO A O 1
ATOM 1591 N N . LYS A 1 206 ? -7.172 12.93 -14.391 1 87.25 206 LYS A N 1
ATOM 1592 C CA . LYS A 1 206 ? -7.445 14.344 -14.133 1 87.25 206 LYS A CA 1
ATOM 1593 C C . LYS A 1 206 ? -6.66 14.844 -12.93 1 87.25 206 LYS A C 1
ATOM 1595 O O . LYS A 1 206 ? -6.109 15.945 -12.953 1 87.25 206 LYS A O 1
ATOM 1600 N N . MET A 1 207 ? -6.637 14.039 -11.945 1 91.31 207 MET A N 1
ATOM 1601 C CA . MET A 1 207 ? -5.902 14.414 -10.742 1 91.31 207 MET A CA 1
ATOM 1602 C C . MET A 1 207 ? -4.426 14.641 -11.047 1 91.31 207 MET A C 1
ATOM 1604 O O . MET A 1 207 ? -3.834 15.617 -10.594 1 91.31 207 MET A O 1
ATOM 1608 N N . LEU A 1 208 ? -3.869 13.742 -11.836 1 91.19 208 LEU A N 1
ATOM 1609 C CA . LEU A 1 208 ? -2.467 13.859 -12.211 1 91.19 208 LEU A CA 1
ATOM 1610 C C . LEU A 1 208 ? -2.219 15.148 -12.992 1 91.19 208 LEU A C 1
ATOM 1612 O O . LEU A 1 208 ? -1.221 15.836 -12.758 1 91.19 208 LEU A O 1
ATOM 1616 N N . TRP A 1 209 ? -3.109 15.461 -13.812 1 92.94 209 TRP A N 1
ATOM 1617 C CA . TRP A 1 209 ? -3.02 16.703 -14.57 1 92.94 209 TRP A CA 1
ATOM 1618 C C . TRP A 1 209 ? -3.07 17.922 -13.648 1 92.94 209 TRP A C 1
ATOM 1620 O O . TRP A 1 209 ? -2.258 18.828 -13.766 1 92.94 209 TRP A O 1
ATOM 1630 N N . GLN A 1 210 ? -3.994 17.906 -12.711 1 94.81 210 GLN A N 1
ATOM 1631 C CA . GLN A 1 210 ? -4.117 19 -11.75 1 94.81 210 GLN A CA 1
ATOM 1632 C C . GLN A 1 210 ? -2.846 19.141 -10.922 1 94.81 210 GLN A C 1
ATOM 1634 O O . GLN A 1 210 ? -2.406 20.266 -10.641 1 94.81 210 GLN A O 1
ATOM 1639 N N . GLN A 1 211 ? -2.334 18.031 -10.508 1 95.81 211 GLN A N 1
ATOM 1640 C CA . GLN A 1 211 ? -1.111 18.047 -9.711 1 95.81 211 GLN A CA 1
ATOM 1641 C C . GLN A 1 211 ? 0.032 18.719 -10.469 1 95.81 211 GLN A C 1
ATOM 1643 O O . GLN A 1 211 ? 0.83 19.438 -9.883 1 95.81 211 GLN A O 1
ATOM 1648 N N . GLN A 1 212 ? 0.069 18.5 -11.758 1 94.69 212 GLN A N 1
ATOM 1649 C CA . GLN A 1 212 ? 1.123 19.078 -12.586 1 94.69 212 GLN A CA 1
ATOM 1650 C C . GLN A 1 212 ? 0.923 20.594 -12.75 1 94.69 212 GLN A C 1
ATOM 1652 O O . GLN A 1 212 ? 1.895 21.344 -12.844 1 94.69 212 GLN A O 1
ATOM 1657 N N . LYS A 1 213 ? -0.264 21 -12.742 1 94.06 213 LYS A N 1
ATOM 1658 C CA . LYS A 1 213 ? -0.582 22.422 -12.891 1 94.06 213 LYS A CA 1
ATOM 1659 C C . LYS A 1 213 ? -0.251 23.188 -11.617 1 94.06 213 LYS A C 1
ATOM 1661 O O . LYS A 1 213 ? 0.031 24.391 -11.672 1 94.06 213 LYS A O 1
ATOM 1666 N N . GLY A 1 214 ? -0.342 22.531 -10.555 1 92.25 214 GLY A N 1
ATOM 1667 C CA . GLY A 1 214 ? -0.054 23.188 -9.289 1 92.25 214 GLY A CA 1
ATOM 1668 C C . GLY A 1 214 ? -1.303 23.562 -8.516 1 92.25 214 GLY A C 1
ATOM 1669 O O . GLY A 1 214 ? -2.422 23.312 -8.969 1 92.25 214 GLY A O 1
ATOM 1670 N N . VAL A 1 215 ? -1.069 24.156 -7.344 1 92.38 215 VAL A N 1
ATOM 1671 C CA . VAL A 1 215 ? -2.18 24.453 -6.449 1 92.38 215 VAL A CA 1
ATOM 1672 C C . VAL A 1 215 ? -2.455 25.953 -6.449 1 92.38 215 VAL A C 1
ATOM 1674 O O . VAL A 1 215 ? -1.535 26.75 -6.613 1 92.38 215 VAL A O 1
ATOM 1677 N N . SER A 1 216 ? -3.734 26.219 -6.336 1 89 216 SER A N 1
ATOM 1678 C CA . SER A 1 216 ? -4.188 27.578 -6.137 1 89 216 SER A CA 1
ATOM 1679 C C . SER A 1 216 ? -5.004 27.719 -4.855 1 89 216 SER A C 1
ATOM 1681 O O . SER A 1 216 ? -5.543 26.734 -4.352 1 89 216 SER A O 1
ATOM 1683 N N . PHE A 1 217 ? -4.992 28.922 -4.371 1 89.19 217 PHE A N 1
ATOM 1684 C CA . PHE A 1 217 ? -5.668 29.156 -3.1 1 89.19 217 PHE A CA 1
ATOM 1685 C C . PHE A 1 217 ? -6.762 30.219 -3.26 1 89.19 217 PHE A C 1
ATOM 1687 O O . PHE A 1 217 ? -6.559 31.234 -3.922 1 89.19 217 PHE A O 1
ATOM 1694 N N . PRO A 1 218 ? -7.848 29.922 -2.627 1 87.69 218 PRO A N 1
ATOM 1695 C CA . PRO A 1 218 ? -8.883 30.953 -2.646 1 87.69 218 PRO A CA 1
ATOM 1696 C C . PRO A 1 218 ? -8.438 32.25 -1.956 1 87.69 218 PRO A C 1
ATOM 1698 O O . PRO A 1 218 ? -7.953 32.188 -0.823 1 87.69 218 PRO A O 1
ATOM 1701 N N . THR A 1 219 ? -8.719 33.312 -2.578 1 87.56 219 THR A N 1
ATOM 1702 C CA . THR A 1 219 ? -8.25 34.594 -2.078 1 87.56 219 THR A CA 1
ATOM 1703 C C . THR A 1 219 ? -8.992 34.969 -0.8 1 87.56 219 THR A C 1
ATOM 1705 O O . THR A 1 219 ? -8.422 35.625 0.078 1 87.56 219 THR A O 1
ATOM 1708 N N . HIS A 1 220 ? -10.172 34.531 -0.679 1 89.56 220 HIS A N 1
ATOM 1709 C CA . HIS A 1 220 ? -11 34.969 0.438 1 89.56 220 HIS A CA 1
ATOM 1710 C C . HIS A 1 220 ? -10.531 34.344 1.751 1 89.56 220 HIS A C 1
ATOM 1712 O O . HIS A 1 220 ? -10.914 34.812 2.83 1 89.56 220 HIS A O 1
ATOM 1718 N N . LEU A 1 221 ? -9.688 33.406 1.713 1 90.31 221 LEU A N 1
ATOM 1719 C CA . LEU A 1 221 ? -9.258 32.719 2.924 1 90.31 221 LEU A CA 1
ATOM 1720 C C . LEU A 1 221 ? -8.086 33.438 3.576 1 90.31 221 LEU A C 1
ATOM 1722 O O . LEU A 1 221 ? -7.746 33.188 4.73 1 90.31 221 LEU A O 1
ATOM 1726 N N . GLY A 1 222 ? -7.473 34.375 2.879 1 93.06 222 GLY A N 1
ATOM 1727 C CA . GLY A 1 222 ? -6.441 35.219 3.465 1 93.06 222 GLY A CA 1
ATOM 1728 C C . GLY A 1 222 ? -5.207 34.438 3.889 1 93.06 222 GLY A C 1
ATOM 1729 O O . GLY A 1 222 ? -4.59 34.75 4.91 1 93.06 222 GLY A O 1
ATOM 1730 N N . ILE A 1 223 ? -4.875 33.469 3.197 1 96.25 223 ILE A N 1
ATOM 1731 C CA . ILE A 1 223 ? -3.666 32.719 3.492 1 96.25 223 ILE A CA 1
ATOM 1732 C C . ILE A 1 223 ? -2.434 33.562 3.176 1 96.25 223 ILE A C 1
ATOM 1734 O O . ILE A 1 223 ? -2.33 34.125 2.092 1 96.25 223 ILE A O 1
ATOM 1738 N N . SER A 1 224 ? -1.565 33.688 4.164 1 97 224 SER A N 1
ATOM 1739 C CA . SER A 1 224 ? -0.393 34.562 4.012 1 97 224 SER A CA 1
ATOM 1740 C C . SER A 1 224 ? 0.479 34.094 2.848 1 97 224 SER A C 1
ATOM 1742 O O . SER A 1 224 ? 0.432 32.906 2.455 1 97 224 SER A O 1
ATOM 1744 N N . ALA A 1 225 ? 1.24 34.969 2.312 1 96.31 225 ALA A N 1
ATOM 1745 C CA . ALA A 1 225 ? 2.141 34.656 1.202 1 96.31 225 ALA A CA 1
ATOM 1746 C C . ALA A 1 225 ? 3.158 33.594 1.599 1 96.31 225 ALA A C 1
ATOM 1748 O O . ALA A 1 225 ? 3.5 32.719 0.794 1 96.31 225 ALA A O 1
ATOM 1749 N N . GLU A 1 226 ? 3.613 33.656 2.811 1 97.25 226 GLU A N 1
ATOM 1750 C CA . GLU A 1 226 ? 4.59 32.656 3.289 1 97.25 226 GLU A CA 1
ATOM 1751 C C . GLU A 1 226 ? 3.986 31.266 3.369 1 97.25 226 GLU A C 1
ATOM 1753 O O . GLU A 1 226 ? 4.641 30.281 3.021 1 97.25 226 GLU A O 1
ATOM 1758 N N . CYS A 1 227 ? 2.812 31.25 3.832 1 97.94 227 CYS A N 1
ATOM 1759 C CA . CYS A 1 227 ? 2.131 29.969 3.914 1 97.94 227 CYS A CA 1
ATOM 1760 C C . CYS A 1 227 ? 1.871 29.391 2.525 1 97.94 227 CYS A C 1
ATOM 1762 O O . CYS A 1 227 ? 2.059 28.203 2.295 1 97.94 227 CYS A O 1
ATOM 1764 N N . GLN A 1 228 ? 1.464 30.266 1.602 1 97.81 228 GLN A N 1
ATOM 1765 C CA . GLN A 1 228 ? 1.247 29.828 0.225 1 97.81 228 GLN A CA 1
ATOM 1766 C C . GLN A 1 228 ? 2.541 29.312 -0.399 1 97.81 228 GLN A C 1
ATOM 1768 O O . GLN A 1 228 ? 2.529 28.328 -1.136 1 97.81 228 GLN A O 1
ATOM 1773 N N . ASP A 1 229 ? 3.57 29.984 -0.114 1 97.75 229 ASP A N 1
ATOM 1774 C CA . ASP A 1 229 ? 4.871 29.578 -0.627 1 97.75 229 ASP A CA 1
ATOM 1775 C C . ASP A 1 229 ? 5.238 28.172 -0.127 1 97.75 229 ASP A C 1
ATOM 1777 O O . ASP A 1 229 ? 5.652 27.328 -0.911 1 97.75 229 ASP A O 1
ATOM 1781 N N . LEU A 1 230 ? 5.102 27.938 1.156 1 98.44 230 LEU A N 1
ATOM 1782 C CA . LEU A 1 230 ? 5.391 26.609 1.71 1 98.44 230 LEU A CA 1
ATOM 1783 C C . LEU A 1 230 ? 4.527 25.547 1.05 1 98.44 230 LEU A C 1
ATOM 1785 O O . LEU A 1 230 ? 5.035 24.5 0.643 1 98.44 230 LEU A O 1
ATOM 1789 N N . LEU A 1 231 ? 3.27 25.812 0.917 1 98.31 231 LEU A N 1
ATOM 1790 C CA . LEU A 1 231 ? 2.342 24.859 0.322 1 98.31 231 LEU A CA 1
ATOM 1791 C C . LEU A 1 231 ? 2.762 24.5 -1.101 1 98.31 231 LEU A C 1
ATOM 1793 O O . LEU A 1 231 ? 2.738 23.328 -1.488 1 98.31 231 LEU A O 1
ATOM 1797 N N . LYS A 1 232 ? 3.115 25.5 -1.837 1 98 232 LYS A N 1
ATOM 1798 C CA . LYS A 1 232 ? 3.549 25.266 -3.211 1 98 232 LYS A CA 1
ATOM 1799 C C . LYS A 1 232 ? 4.801 24.391 -3.25 1 98 232 LYS A C 1
ATOM 1801 O O . LYS A 1 232 ? 4.938 23.531 -4.129 1 98 232 LYS A O 1
ATOM 1806 N N . ARG A 1 233 ? 5.695 24.578 -2.322 1 98.38 233 ARG A N 1
ATOM 1807 C CA . ARG A 1 233 ? 6.914 23.781 -2.266 1 98.38 233 ARG A CA 1
ATOM 1808 C C . ARG A 1 233 ? 6.605 22.344 -1.865 1 98.38 233 ARG A C 1
ATOM 1810 O O . ARG A 1 233 ? 7.184 21.406 -2.416 1 98.38 233 ARG A O 1
ATOM 1817 N N . LEU A 1 234 ? 5.715 22.172 -0.926 1 98.81 234 LEU A N 1
ATOM 1818 C CA . LEU A 1 234 ? 5.324 20.844 -0.484 1 98.81 234 LEU A CA 1
ATOM 1819 C C . LEU A 1 234 ? 4.672 20.062 -1.621 1 98.81 234 LEU A C 1
ATOM 1821 O O . LEU A 1 234 ? 4.883 18.859 -1.753 1 98.81 234 LEU A O 1
ATOM 1825 N N . LEU A 1 235 ? 3.9 20.797 -2.43 1 98.56 235 LEU A N 1
ATOM 1826 C CA . LEU A 1 235 ? 3.109 20.156 -3.484 1 98.56 235 LEU A CA 1
ATOM 1827 C C . LEU A 1 235 ? 3.785 20.328 -4.84 1 98.56 235 LEU A C 1
ATOM 1829 O O . LEU A 1 235 ? 3.109 20.484 -5.859 1 98.56 235 LEU A O 1
ATOM 1833 N N . GLU A 1 236 ? 5.078 20.406 -4.797 1 98.31 236 GLU A N 1
ATOM 1834 C CA . GLU A 1 236 ? 5.871 20.359 -6.02 1 98.31 236 GLU A CA 1
ATOM 1835 C C . GLU A 1 236 ? 5.781 19 -6.688 1 98.31 236 GLU A C 1
ATOM 1837 O O . GLU A 1 236 ? 6.133 17.984 -6.078 1 98.31 236 GLU A O 1
ATOM 1842 N N . PRO A 1 237 ? 5.281 18.938 -7.938 1 97.31 237 PRO A N 1
ATOM 1843 C CA . PRO A 1 237 ? 5.035 17.641 -8.578 1 97.31 237 PRO A CA 1
ATOM 1844 C C . PRO A 1 237 ? 6.316 16.844 -8.812 1 97.31 237 PRO A C 1
ATOM 1846 O O . PRO A 1 237 ? 6.293 15.617 -8.805 1 97.31 237 PRO A O 1
ATOM 1849 N N . ASP A 1 238 ? 7.441 17.484 -9.07 1 96.88 238 ASP A N 1
ATOM 1850 C CA . ASP A 1 238 ? 8.734 16.828 -9.211 1 96.88 238 ASP A CA 1
ATOM 1851 C C . ASP A 1 238 ? 9.352 16.516 -7.848 1 96.88 238 ASP A C 1
ATOM 1853 O O . ASP A 1 238 ? 9.805 17.438 -7.152 1 96.88 238 ASP A O 1
ATOM 1857 N N . MET A 1 239 ? 9.414 15.266 -7.535 1 96.06 239 MET A N 1
ATOM 1858 C CA . MET A 1 239 ? 9.852 14.875 -6.199 1 96.06 239 MET A CA 1
ATOM 1859 C C . MET A 1 239 ? 11.297 15.32 -5.949 1 96.06 239 MET A C 1
ATOM 1861 O O . MET A 1 239 ? 11.688 15.531 -4.801 1 96.06 239 MET A O 1
ATOM 1865 N N . THR A 1 240 ? 12.062 15.477 -6.969 1 96.31 240 THR A N 1
ATOM 1866 C CA . THR A 1 240 ? 13.461 15.859 -6.801 1 96.31 240 THR A CA 1
ATOM 1867 C C . THR A 1 240 ? 13.578 17.328 -6.41 1 96.31 240 THR A C 1
ATOM 1869 O O . THR A 1 240 ? 14.602 17.766 -5.891 1 96.31 240 THR A O 1
ATOM 1872 N N . LEU A 1 241 ? 12.547 18.062 -6.672 1 97.75 241 LEU A N 1
ATOM 1873 C CA . LEU A 1 241 ? 12.539 19.484 -6.352 1 97.75 241 LEU A CA 1
ATOM 1874 C C . LEU A 1 241 ? 11.797 19.734 -5.039 1 97.75 241 LEU A C 1
ATOM 1876 O O . LEU A 1 241 ? 11.82 20.859 -4.52 1 97.75 241 LEU A O 1
ATOM 1880 N N . ARG A 1 242 ? 11.148 18.719 -4.492 1 98 242 ARG A N 1
ATOM 1881 C CA . ARG A 1 242 ? 10.445 18.859 -3.219 1 98 242 ARG A CA 1
ATOM 1882 C C . ARG A 1 242 ? 11.43 18.969 -2.061 1 98 242 ARG A C 1
ATOM 1884 O O . ARG A 1 242 ? 12.445 18.281 -2.035 1 98 242 ARG A O 1
ATOM 1891 N N . PRO A 1 243 ? 11.141 19.797 -1.111 1 98.44 243 PRO A N 1
ATOM 1892 C CA . PRO A 1 243 ? 12.07 19.953 0.008 1 98.44 243 PRO A CA 1
ATOM 1893 C C . PRO A 1 243 ? 12.156 18.719 0.895 1 98.44 243 PRO A C 1
ATOM 1895 O O . PRO A 1 243 ? 11.234 17.891 0.896 1 98.44 243 PRO A O 1
ATOM 1898 N N . SER A 1 244 ? 13.273 18.594 1.575 1 98.12 244 SER A N 1
ATOM 1899 C CA . SER A 1 244 ? 13.375 17.641 2.666 1 98.12 244 SER A CA 1
ATOM 1900 C C . SER A 1 244 ? 12.609 18.109 3.896 1 98.12 244 SER A C 1
ATOM 1902 O O . SER A 1 244 ? 12.234 19.281 3.984 1 98.12 244 SER A O 1
ATOM 1904 N N . ILE A 1 245 ? 12.414 17.203 4.789 1 98.56 245 ILE A N 1
ATOM 1905 C CA . ILE A 1 245 ? 11.695 17.547 6.008 1 98.56 245 ILE A CA 1
ATOM 1906 C C . ILE A 1 245 ? 12.5 18.594 6.789 1 98.56 245 ILE A C 1
ATOM 1908 O O . ILE A 1 245 ? 11.922 19.469 7.434 1 98.56 245 ILE A O 1
ATOM 1912 N N . GLU A 1 246 ? 13.805 18.562 6.711 1 97.75 246 GLU A N 1
ATOM 1913 C CA . GLU A 1 246 ? 14.648 19.562 7.348 1 97.75 246 GLU A CA 1
ATOM 1914 C C . GLU A 1 246 ? 14.43 20.953 6.734 1 97.75 246 GLU A C 1
ATOM 1916 O O . GLU A 1 246 ? 14.289 21.938 7.453 1 97.75 246 GLU A O 1
ATOM 1921 N N . GLU A 1 247 ? 14.391 20.922 5.492 1 98.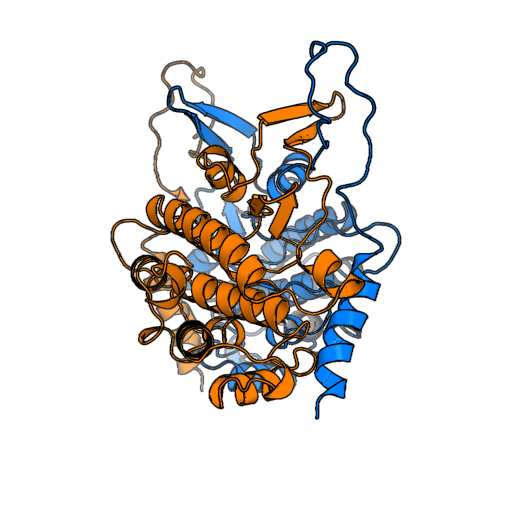12 247 GLU A N 1
ATOM 1922 C CA . GLU A 1 247 ? 14.156 22.188 4.805 1 98.12 247 GLU A CA 1
ATOM 1923 C C . GLU A 1 247 ? 12.781 22.75 5.148 1 98.12 247 GLU A C 1
ATOM 1925 O O . GLU A 1 247 ? 12.617 23.969 5.297 1 98.12 247 GLU A O 1
ATOM 1930 N N . VAL A 1 248 ? 11.82 21.875 5.238 1 98.62 248 VAL A N 1
ATOM 1931 C CA . VAL A 1 248 ? 10.469 22.297 5.621 1 98.62 248 VAL A CA 1
ATOM 1932 C C . VAL A 1 248 ? 10.5 22.922 7.008 1 98.62 248 VAL A C 1
ATOM 1934 O O . VAL A 1 248 ? 9.891 23.984 7.227 1 98.62 248 VAL A O 1
ATOM 1937 N N . SER A 1 249 ? 11.219 22.359 7.938 1 97.62 249 SER A N 1
ATOM 1938 C CA . SER A 1 249 ? 11.266 22.828 9.32 1 97.62 249 SER A CA 1
ATOM 1939 C C . SER A 1 249 ? 11.875 24.219 9.43 1 97.62 249 SER A C 1
ATOM 1941 O O . SER A 1 249 ? 11.602 24.953 10.375 1 97.62 249 SER A O 1
ATOM 1943 N N . TRP A 1 250 ? 12.609 24.625 8.422 1 96.56 250 TRP A N 1
ATOM 1944 C CA . TRP A 1 250 ? 13.312 25.906 8.445 1 96.56 250 TRP A CA 1
ATOM 1945 C C . TRP A 1 250 ? 12.555 26.969 7.652 1 96.56 250 TRP A C 1
ATOM 1947 O O . TRP A 1 250 ? 12.961 28.125 7.598 1 96.56 250 TRP A O 1
ATOM 1957 N N . HIS A 1 251 ? 11.562 26.578 7.074 1 97.88 251 HIS A N 1
ATOM 1958 C CA . HIS A 1 251 ? 10.828 27.531 6.254 1 97.88 251 HIS A CA 1
ATOM 1959 C C . HIS A 1 251 ? 10.383 28.734 7.074 1 97.88 251 HIS A C 1
ATOM 1961 O O . HIS A 1 251 ? 9.953 28.578 8.219 1 97.88 251 HIS A O 1
ATOM 1967 N N . PRO A 1 252 ? 10.328 29.938 6.484 1 96.94 252 PRO A N 1
ATOM 1968 C CA . PRO A 1 252 ? 10.008 31.156 7.215 1 96.94 252 PRO A CA 1
ATOM 1969 C C . PRO A 1 252 ? 8.617 31.125 7.848 1 96.94 252 PRO A C 1
ATOM 1971 O O . PRO A 1 252 ? 8.414 31.656 8.938 1 96.94 252 PRO A O 1
ATOM 1974 N N . TRP A 1 253 ? 7.66 30.484 7.23 1 97.62 253 TRP A N 1
ATOM 1975 C CA . TRP A 1 253 ? 6.309 30.406 7.773 1 97.62 253 TRP A CA 1
ATOM 1976 C C . TRP A 1 253 ? 6.293 29.672 9.102 1 97.62 253 TRP A C 1
ATOM 1978 O O . TRP A 1 253 ? 5.543 30.031 10.016 1 97.62 253 TRP A O 1
ATOM 1988 N N . LEU A 1 254 ? 7.086 28.656 9.219 1 96.81 254 LEU A N 1
ATOM 1989 C CA . LEU A 1 254 ? 7.137 27.859 10.438 1 96.81 254 LEU A CA 1
ATOM 1990 C C . LEU A 1 254 ? 8.086 28.484 11.453 1 96.81 254 LEU A C 1
ATOM 1992 O O . LEU A 1 254 ? 7.93 28.281 12.664 1 96.81 254 LEU A O 1
ATOM 1996 N N . ALA A 1 255 ? 9.125 29.172 10.945 1 89.44 255 ALA A N 1
ATOM 1997 C CA . ALA A 1 255 ? 10.141 29.766 11.812 1 89.44 255 ALA A CA 1
ATOM 1998 C C . ALA A 1 255 ? 9.617 31.016 12.5 1 89.44 255 ALA A C 1
ATOM 2000 O O . ALA A 1 255 ? 10.133 31.422 13.547 1 89.44 255 ALA A O 1
ATOM 2001 N N . SER A 1 256 ? 8.68 31.625 11.836 1 78.12 256 SER A N 1
ATOM 2002 C CA . SER A 1 256 ? 8.188 32.875 12.391 1 78.12 256 SER A CA 1
ATOM 2003 C C . SER A 1 256 ? 7.355 32.656 13.648 1 78.12 256 SER A C 1
ATOM 2005 O O . SER A 1 256 ? 6.629 31.656 13.742 1 78.12 256 SER A O 1
ATOM 2007 N N . THR A 1 257 ? 7.812 33.062 14.836 1 62.34 257 THR A N 1
ATOM 2008 C CA . THR A 1 257 ? 7.152 33 16.141 1 62.34 257 THR A CA 1
ATOM 2009 C C . THR A 1 257 ? 5.82 33.719 16.109 1 62.34 257 THR A C 1
ATOM 2011 O O . THR A 1 257 ? 5.781 34.938 15.898 1 62.34 257 THR A O 1
ATOM 2014 N N . SER A 1 258 ? 4.898 33.469 15.156 1 45.44 258 SER A N 1
ATOM 2015 C CA . SER A 1 258 ? 3.77 34.344 15.438 1 45.44 258 SER A CA 1
ATOM 2016 C C . SER A 1 258 ? 3.111 34 16.766 1 45.44 258 SER A C 1
ATOM 2018 O O . SER A 1 258 ? 3.09 32.812 17.156 1 45.44 258 SER A O 1
ATOM 2020 N N . MET B 1 1 ? -16.344 26.234 -9.617 1 27.42 1 MET B N 1
ATOM 2021 C CA . MET B 1 1 ? -15.172 25.375 -9.562 1 27.42 1 MET B CA 1
ATOM 2022 C C . MET B 1 1 ? -14.883 24.922 -8.133 1 27.42 1 MET B C 1
ATOM 2024 O O . MET B 1 1 ? -14 24.109 -7.906 1 27.42 1 MET B O 1
ATOM 2028 N N . GLY B 1 2 ? -15.422 25.625 -7.102 1 36.75 2 GLY B N 1
ATOM 2029 C CA . GLY B 1 2 ? -15.43 25.469 -5.656 1 36.75 2 GLY B CA 1
ATOM 2030 C C . GLY B 1 2 ? -16.172 24.234 -5.184 1 36.75 2 GLY B C 1
ATOM 2031 O O . GLY B 1 2 ? -15.852 23.672 -4.141 1 36.75 2 GLY B O 1
ATOM 2032 N N . ALA B 1 3 ? -17.141 23.797 -5.867 1 44.72 3 ALA B N 1
ATOM 2033 C CA . ALA B 1 3 ? -18.172 22.828 -5.473 1 44.72 3 ALA B CA 1
ATOM 2034 C C . ALA B 1 3 ? -17.609 21.406 -5.453 1 44.72 3 ALA B C 1
ATOM 2036 O O . ALA B 1 3 ? -17.969 20.609 -4.59 1 44.72 3 ALA B O 1
ATOM 2037 N N . SER B 1 4 ? -16.75 21.172 -6.375 1 45.97 4 SER B N 1
ATOM 2038 C CA . SER B 1 4 ? -16.359 19.781 -6.621 1 45.97 4 SER B CA 1
ATOM 2039 C C . SER B 1 4 ? -15.422 19.266 -5.535 1 45.97 4 SER B C 1
ATOM 2041 O O . SER B 1 4 ? -15.516 18.109 -5.133 1 45.97 4 SER B O 1
ATOM 2043 N N . THR B 1 5 ? -14.617 20.172 -5.027 1 47.38 5 THR B N 1
ATOM 2044 C CA . THR B 1 5 ? -13.648 19.766 -4.016 1 47.38 5 THR B CA 1
ATOM 2045 C C . THR B 1 5 ? -14.328 19.578 -2.664 1 47.38 5 THR B C 1
ATOM 2047 O O . THR B 1 5 ? -13.961 18.688 -1.9 1 47.38 5 THR B O 1
ATOM 2050 N N . GLU B 1 6 ? -15.289 20.422 -2.365 1 52.19 6 GLU B N 1
ATOM 2051 C CA . GLU B 1 6 ? -16.094 20.281 -1.157 1 52.19 6 GLU B CA 1
ATOM 2052 C C . GLU B 1 6 ? -16.844 18.953 -1.147 1 52.19 6 GLU B C 1
ATOM 2054 O O . GLU B 1 6 ? -16.984 18.312 -0.1 1 52.19 6 GLU B O 1
ATOM 2059 N N . GLN B 1 7 ? -17.172 18.516 -2.297 1 49.41 7 GLN B N 1
ATOM 2060 C CA . GLN B 1 7 ? -17.891 17.266 -2.467 1 49.41 7 GLN B CA 1
ATOM 2061 C C . GLN B 1 7 ? -17 16.062 -2.174 1 49.41 7 GLN B C 1
ATOM 2063 O O . GLN B 1 7 ? -17.453 15.047 -1.651 1 49.41 7 GLN B O 1
ATOM 2068 N N . SER B 1 8 ? -15.766 16.391 -2.338 1 60.5 8 SER B N 1
ATOM 2069 C CA . SER B 1 8 ? -14.852 15.258 -2.186 1 60.5 8 SER B CA 1
ATOM 2070 C C . SER B 1 8 ? -14.617 14.93 -0.715 1 60.5 8 SER B C 1
ATOM 2072 O O . SER B 1 8 ? -14.648 13.758 -0.323 1 60.5 8 SER B O 1
ATOM 2074 N N . LEU B 1 9 ? -14.57 16.016 0.098 1 63.34 9 LEU B N 1
ATOM 2075 C CA . LEU B 1 9 ? -14.383 15.781 1.526 1 63.34 9 LEU B CA 1
ATOM 2076 C C . LEU B 1 9 ? -15.641 15.18 2.146 1 63.34 9 LEU B C 1
ATOM 2078 O O . LEU B 1 9 ? -15.555 14.273 2.98 1 63.34 9 LEU B O 1
ATOM 2082 N N . ALA B 1 10 ? -16.719 15.719 1.696 1 57.72 10 ALA B N 1
ATOM 2083 C CA . ALA B 1 10 ? -18.016 15.227 2.184 1 57.72 10 ALA B CA 1
ATOM 2084 C C . ALA B 1 10 ? -18.219 13.766 1.802 1 57.72 10 ALA B C 1
ATOM 2086 O O . ALA B 1 10 ? -18.719 12.969 2.605 1 57.72 10 ALA B O 1
ATOM 2087 N N . SER B 1 11 ? -17.938 13.523 0.606 1 60.22 11 SER B N 1
ATOM 2088 C CA . SER B 1 11 ? -18.094 12.148 0.137 1 60.22 11 SER B CA 1
ATOM 2089 C C . SER B 1 11 ? -17.219 11.188 0.933 1 60.22 11 SER B C 1
ATOM 2091 O O . SER B 1 11 ? -17.656 10.086 1.286 1 60.22 11 SER B O 1
ATOM 2093 N N . ARG B 1 12 ? -16.125 11.711 1.242 1 62.72 12 ARG B N 1
ATOM 2094 C CA . ARG B 1 12 ? -15.211 10.898 2.033 1 62.72 12 ARG B CA 1
ATOM 2095 C C . ARG B 1 12 ? -15.719 10.734 3.463 1 62.72 12 ARG B C 1
ATOM 2097 O O . ARG B 1 12 ? -15.547 9.672 4.07 1 62.72 12 ARG B O 1
ATOM 2104 N N . ALA B 1 13 ? -16.25 11.82 3.971 1 56.66 13 ALA B N 1
ATOM 2105 C CA . ALA B 1 13 ? -16.844 11.781 5.309 1 56.66 13 ALA B CA 1
ATOM 2106 C C . ALA B 1 13 ? -17.938 10.719 5.398 1 56.66 13 ALA B C 1
ATOM 2108 O O . ALA B 1 13 ? -18.031 10 6.395 1 56.66 13 ALA B O 1
ATOM 2109 N N . GLU B 1 14 ? -18.734 10.68 4.422 1 53.19 14 GLU B N 1
ATOM 2110 C CA . GLU B 1 14 ? -19.812 9.695 4.395 1 53.19 14 GLU B CA 1
ATOM 2111 C C . GLU B 1 14 ? -19.266 8.273 4.418 1 53.19 14 GLU B C 1
ATOM 2113 O O . GLU B 1 14 ? -19.844 7.387 5.051 1 53.19 14 GLU B O 1
ATOM 2118 N N . ARG B 1 15 ? -18.156 8.18 3.885 1 51.28 15 ARG B N 1
ATOM 2119 C CA . ARG B 1 15 ? -17.531 6.859 3.814 1 51.28 15 ARG B CA 1
ATOM 2120 C C . ARG B 1 15 ? -16.844 6.508 5.129 1 51.28 15 ARG B C 1
ATOM 2122 O O . ARG B 1 15 ? -16.828 5.344 5.539 1 51.28 15 ARG B O 1
ATOM 2129 N N . ARG B 1 16 ? -16.391 7.578 5.812 1 52.94 16 ARG B N 1
ATOM 2130 C CA . ARG B 1 16 ? -15.648 7.414 7.062 1 52.94 16 ARG B CA 1
ATOM 2131 C C . ARG B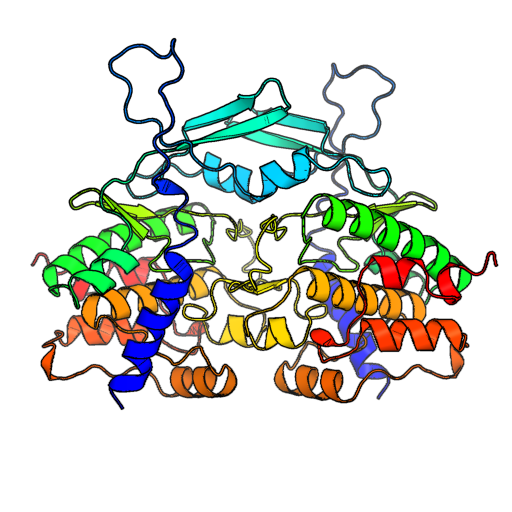 1 16 ? -16.594 7.039 8.203 1 52.94 16 ARG B C 1
ATOM 2133 O O . ARG B 1 16 ? -16.188 6.348 9.148 1 52.94 16 ARG B O 1
ATOM 2140 N N . HIS B 1 17 ? -17.703 7.711 8.484 1 45.5 17 HIS B N 1
ATOM 2141 C CA . HIS B 1 17 ? -18.562 7.531 9.648 1 45.5 17 HIS B CA 1
ATOM 2142 C C . HIS B 1 17 ? -18.656 6.059 10.039 1 45.5 17 HIS B C 1
ATOM 2144 O O . HIS B 1 17 ? -18.953 5.738 11.195 1 45.5 17 HIS B O 1
ATOM 2150 N N . ARG B 1 18 ? -18.5 5.23 9.227 1 42.69 18 ARG B N 1
ATOM 2151 C CA . ARG B 1 18 ? -18.812 3.863 9.625 1 42.69 18 ARG B CA 1
ATOM 2152 C C . ARG B 1 18 ? -17.625 3.195 10.305 1 42.69 18 ARG B C 1
ATOM 2154 O O . ARG B 1 18 ? -17.766 2.156 10.945 1 42.69 18 ARG B O 1
ATOM 2161 N N . SER B 1 19 ? -16.5 3.631 10.188 1 39.78 19 SER B N 1
ATOM 2162 C CA . SER B 1 19 ? -15.367 2.801 10.594 1 39.78 19 SER B CA 1
ATOM 2163 C C . SER B 1 19 ? -14.539 3.482 11.672 1 39.78 19 SER B C 1
ATOM 2165 O O . SER B 1 19 ? -13.312 3.357 11.695 1 39.78 19 SER B O 1
ATOM 2167 N N . ASN B 1 20 ? -15.219 4.383 12.461 1 39.94 20 ASN B N 1
ATOM 2168 C CA . ASN B 1 20 ? -14.312 5.031 13.398 1 39.94 20 ASN B CA 1
ATOM 2169 C C . ASN B 1 20 ? -13.867 4.078 14.508 1 39.94 20 ASN B C 1
ATOM 2171 O O . ASN B 1 20 ? -14.641 3.775 15.414 1 39.94 20 ASN B O 1
ATOM 2175 N N . PRO B 1 21 ? -12.984 3.359 14.258 1 41.28 21 PRO B N 1
ATOM 2176 C CA . PRO B 1 21 ? -12.57 2.371 15.258 1 41.28 21 PRO B CA 1
ATOM 2177 C C . PRO B 1 21 ? -12.164 3.006 16.578 1 41.28 21 PRO B C 1
ATOM 2179 O O . PRO B 1 21 ? -12.062 2.312 17.594 1 41.28 21 PRO B O 1
ATOM 2182 N N . TYR B 1 22 ? -11.922 4.301 16.609 1 39.03 22 TYR B N 1
ATOM 2183 C CA . TYR B 1 22 ? -11.297 4.789 17.844 1 39.03 22 TYR B CA 1
ATOM 2184 C C . TYR B 1 22 ? -12.328 4.926 18.953 1 39.03 22 TYR B C 1
ATOM 2186 O O . TYR B 1 22 ? -11.969 4.98 20.125 1 39.03 22 TYR B O 1
ATOM 2194 N N . ARG B 1 23 ? -13.602 5.219 18.625 1 34.41 23 ARG B N 1
ATOM 2195 C CA . ARG B 1 23 ? -14.492 5.473 19.75 1 34.41 23 ARG B CA 1
ATOM 2196 C C . ARG B 1 23 ? -14.883 4.172 20.438 1 34.41 23 ARG B C 1
ATOM 2198 O O . ARG B 1 23 ? -15.852 4.129 21.203 1 34.41 23 ARG B O 1
ATOM 2205 N N . ARG B 1 24 ? -14.414 3.041 20.172 1 33.09 24 ARG B N 1
ATOM 2206 C CA . ARG B 1 24 ? -15.102 2.055 21 1 33.09 24 ARG B CA 1
ATOM 2207 C C . ARG B 1 24 ? -14.57 2.07 22.422 1 33.09 24 ARG B C 1
ATOM 2209 O O . ARG B 1 24 ? -13.367 1.928 22.641 1 33.09 24 ARG B O 1
ATOM 2216 N N . GLY B 1 25 ? -15.367 2.646 23.406 1 32.59 25 GLY B N 1
ATOM 2217 C CA . GLY B 1 25 ? -15.242 2.57 24.844 1 32.59 25 GLY B CA 1
ATOM 2218 C C . GLY B 1 25 ? -14.992 1.162 25.359 1 32.59 25 GLY B C 1
ATOM 2219 O O . GLY B 1 25 ? -15.812 0.266 25.141 1 32.59 25 GLY B O 1
ATOM 2220 N N . TYR B 1 26 ? -13.812 0.644 25.25 1 33.16 26 TYR B N 1
ATOM 2221 C CA . TYR B 1 26 ? -13.688 -0.656 25.906 1 33.16 26 TYR B CA 1
ATOM 2222 C C . TYR B 1 26 ? -13.883 -0.535 27.406 1 33.16 26 TYR B C 1
ATOM 2224 O O . TYR B 1 26 ? -13.578 0.502 28 1 33.16 26 TYR B O 1
ATOM 2232 N N . ASP B 1 27 ? -14.703 -1.295 27.938 1 34.84 27 ASP B N 1
ATOM 2233 C CA . ASP B 1 27 ? -14.758 -1.554 29.375 1 34.84 27 ASP B CA 1
ATOM 2234 C C . ASP B 1 27 ? -13.367 -1.815 29.938 1 34.84 27 ASP B C 1
ATOM 2236 O O . ASP B 1 27 ? -12.609 -2.615 29.391 1 34.84 27 ASP B O 1
ATOM 2240 N N . PRO B 1 28 ? -12.852 -1.016 30.828 1 38.66 28 PRO B N 1
ATOM 2241 C CA . PRO B 1 28 ? -11.594 -1.22 31.547 1 38.66 28 PRO B CA 1
ATOM 2242 C C . PRO B 1 28 ? -11.367 -2.678 31.938 1 38.66 28 PRO B C 1
ATOM 2244 O O . PRO B 1 28 ? -12.32 -3.385 32.281 1 38.66 28 PRO B O 1
ATOM 2247 N N . LEU B 1 29 ? -10.391 -3.316 31.406 1 34.53 29 LEU B N 1
ATOM 2248 C CA . LEU B 1 29 ? -10.117 -4.594 32.062 1 34.53 29 LEU B CA 1
ATOM 2249 C C . LEU B 1 29 ? -10.102 -4.441 33.562 1 34.53 29 LEU B C 1
ATOM 2251 O O . LEU B 1 29 ? -9.555 -3.467 34.094 1 34.53 29 LEU B O 1
ATOM 2255 N N . PRO B 1 30 ? -10.906 -5.172 34.406 1 38.03 30 PRO B N 1
ATOM 2256 C CA . PRO B 1 30 ? -11.18 -5.164 35.844 1 38.03 30 PRO B CA 1
ATOM 2257 C C . PRO B 1 30 ? -9.914 -5.234 36.688 1 38.03 30 PRO B C 1
ATOM 2259 O O . PRO B 1 30 ? -9.938 -4.906 37.875 1 38.03 30 PRO B O 1
ATOM 2262 N N . GLY B 1 31 ? -8.617 -5.297 36.375 1 37.09 31 GLY B N 1
ATOM 2263 C CA . GLY B 1 31 ? -7.434 -5.352 37.219 1 37.09 31 GLY B CA 1
ATOM 2264 C C . GLY B 1 31 ? -6.426 -4.262 36.906 1 37.09 31 GLY B C 1
ATOM 2265 O O . GLY B 1 31 ? -5.305 -4.277 37.438 1 37.09 31 GLY B O 1
ATOM 2266 N N . ALA B 1 32 ? -6.289 -3.689 35.75 1 35.91 32 ALA B N 1
ATOM 2267 C CA . ALA B 1 32 ? -5.387 -2.541 35.688 1 35.91 32 ALA B CA 1
ATOM 2268 C C . ALA B 1 32 ? -5.805 -1.453 36.656 1 35.91 32 ALA B C 1
ATOM 2270 O O . ALA B 1 32 ? -6.973 -1.07 36.719 1 35.91 32 ALA B O 1
ATOM 2271 N N . GLY B 1 33 ? -5.191 -1.29 37.781 1 33.16 33 GLY B N 1
ATOM 2272 C CA . GLY B 1 33 ? -5.457 -0.258 38.75 1 33.16 33 GLY B CA 1
ATOM 2273 C C . GLY B 1 33 ? -6.047 1.005 38.156 1 33.16 33 GLY B C 1
ATOM 2274 O O . GLY B 1 33 ? -5.973 1.218 36.938 1 33.16 33 GLY B O 1
ATOM 2275 N N . ALA B 1 34 ? -6.848 1.877 39 1 36.28 34 ALA B N 1
ATOM 2276 C CA . ALA B 1 34 ? -7.699 3.061 38.906 1 36.28 34 ALA B CA 1
ATOM 2277 C C . ALA B 1 34 ? -7.117 4.07 37.906 1 36.28 34 ALA B C 1
ATOM 2279 O O . ALA B 1 34 ? -7.848 4.895 37.344 1 36.28 34 ALA B O 1
ATOM 2280 N N . GLY B 1 35 ? -5.91 4.516 38.219 1 34.84 35 GLY B N 1
ATOM 2281 C CA . GLY B 1 35 ? -5.531 5.809 37.688 1 34.84 35 GLY B CA 1
ATOM 2282 C C . GLY B 1 35 ? -5.473 5.824 36.156 1 34.84 35 GLY B C 1
ATOM 2283 O O . GLY B 1 35 ? -4.863 6.715 35.562 1 34.84 35 GLY B O 1
ATOM 2284 N N . HIS B 1 36 ? -5.43 4.672 35.625 1 34.72 36 HIS B N 1
ATOM 2285 C CA . HIS B 1 36 ? -4.902 4.375 34.312 1 34.72 36 HIS B CA 1
ATOM 2286 C C . HIS B 1 36 ? -5.824 4.914 33.219 1 34.72 36 HIS B C 1
ATOM 2288 O O . HIS B 1 36 ? -7.043 4.758 33.281 1 34.72 36 HIS B O 1
ATOM 2294 N N . GLY B 1 37 ? -5.32 5.844 32.406 1 35.72 37 GLY B N 1
ATOM 2295 C CA . GLY B 1 37 ? -5.82 6.5 31.203 1 35.72 37 GLY B CA 1
ATOM 2296 C C . GLY B 1 37 ? -6.559 5.555 30.281 1 35.72 37 GLY B C 1
ATOM 2297 O O . GLY B 1 37 ? -6.402 4.336 30.375 1 35.72 37 GLY B O 1
ATOM 2298 N N . GLU B 1 38 ? -7.773 5.969 29.906 1 38.28 38 GLU B N 1
ATOM 2299 C CA . GLU B 1 38 ? -8.688 5.406 28.906 1 38.28 38 GLU B CA 1
ATOM 2300 C C . GLU B 1 38 ? -7.922 4.66 27.828 1 38.28 38 GLU B C 1
ATOM 2302 O O . GLU B 1 38 ? -7.035 5.227 27.172 1 38.28 38 GLU B O 1
ATOM 2307 N N . PHE B 1 39 ? -7.625 3.389 28.234 1 35.97 39 PHE B N 1
ATOM 2308 C CA . PHE B 1 39 ? -7.023 2.432 27.312 1 35.97 39 PHE B CA 1
ATOM 2309 C C . PHE B 1 39 ? -7.852 2.314 26.047 1 35.97 39 PHE B C 1
ATOM 2311 O O . PHE B 1 39 ? -9.078 2.172 26.109 1 35.97 39 PHE B O 1
ATOM 2318 N N . ILE B 1 40 ? -7.734 3.172 25.219 1 39.41 40 ILE B N 1
ATOM 2319 C CA . ILE B 1 40 ? -8.375 2.934 23.922 1 39.41 40 ILE B CA 1
ATOM 2320 C C . ILE B 1 40 ? -7.832 1.644 23.312 1 39.41 40 ILE B C 1
ATOM 2322 O O . ILE B 1 40 ? -6.637 1.356 23.406 1 39.41 40 ILE B O 1
ATOM 2326 N N . GLN B 1 41 ? -8.688 0.605 23.359 1 40.31 41 GLN B N 1
ATOM 2327 C CA . GLN B 1 41 ? -8.445 -0.62 22.609 1 40.31 41 GLN B CA 1
ATOM 2328 C C . GLN B 1 41 ? -7.75 -0.321 21.281 1 40.31 41 GLN B C 1
ATOM 2330 O O . GLN B 1 41 ? -8.344 0.283 20.391 1 40.31 41 GLN B O 1
ATOM 2335 N N . ARG B 1 42 ? -6.445 -0.108 21.469 1 43.31 42 ARG B N 1
ATOM 2336 C CA . ARG B 1 42 ? -5.543 0.225 20.375 1 43.31 42 ARG B CA 1
ATOM 2337 C C . ARG B 1 42 ? -5.395 -0.949 19.406 1 43.31 42 ARG B C 1
ATOM 2339 O O . ARG B 1 42 ? -5.367 -2.105 19.844 1 43.31 42 ARG B O 1
ATOM 2346 N N . PHE B 1 43 ? -6.035 -0.906 18.359 1 42.59 43 PHE B N 1
ATOM 2347 C CA . PHE B 1 43 ? -6.066 -1.72 17.141 1 42.59 43 PHE B CA 1
ATOM 2348 C C . PHE B 1 43 ? -4.656 -2.152 16.75 1 42.59 43 PHE B C 1
ATOM 2350 O O . PHE B 1 43 ? -3.693 -1.415 16.953 1 42.59 43 PHE B O 1
ATOM 2357 N N . LEU B 1 44 ? -4.41 -3.492 16.938 1 46.84 44 LEU B N 1
ATOM 2358 C CA . LEU B 1 44 ? -3.254 -4.199 16.406 1 46.84 44 LEU B CA 1
ATOM 2359 C C . LEU B 1 44 ? -2.885 -3.678 15.016 1 46.84 44 LEU B C 1
ATOM 2361 O O . LEU B 1 44 ? -3.762 -3.273 14.25 1 46.84 44 LEU B O 1
ATOM 2365 N N . PRO B 1 45 ? -1.494 -3.477 14.945 1 57.88 45 PRO B N 1
ATOM 2366 C CA . PRO B 1 45 ? -1.121 -3.387 13.531 1 57.88 45 PRO B CA 1
ATOM 2367 C C . PRO B 1 45 ? -1.796 -4.457 12.672 1 57.88 45 PRO B C 1
ATOM 2369 O O . PRO B 1 45 ? -1.864 -5.621 13.07 1 57.88 45 PRO B O 1
ATOM 2372 N N . ARG B 1 46 ? -2.5 -4.031 11.797 1 60.66 46 ARG B N 1
ATOM 2373 C CA . ARG B 1 46 ? -3.305 -4.852 10.898 1 60.66 46 ARG B CA 1
ATOM 2374 C C . ARG B 1 46 ? -2.533 -6.09 10.453 1 60.66 46 ARG B C 1
ATOM 2376 O O . ARG B 1 46 ? -3.076 -7.195 10.445 1 60.66 46 ARG B O 1
ATOM 2383 N N . GLU B 1 47 ? -1.27 -5.863 10.289 1 61.62 47 GLU B N 1
ATOM 2384 C CA . GLU B 1 47 ? -0.455 -6.961 9.773 1 61.62 47 GLU B CA 1
ATOM 2385 C C . GLU B 1 47 ? -0.295 -8.07 10.805 1 61.62 47 GLU B C 1
ATOM 2387 O O . GLU B 1 47 ? -0.364 -9.25 10.469 1 61.62 47 GLU B O 1
ATOM 2392 N N . LEU B 1 48 ? -0.14 -7.648 11.953 1 61.25 48 LEU B N 1
ATOM 2393 C CA . LEU B 1 48 ? 0.093 -8.648 12.992 1 61.25 48 LEU B CA 1
ATOM 2394 C C . LEU B 1 48 ? -1.174 -9.453 13.266 1 61.25 48 LEU B C 1
ATOM 2396 O O . LEU B 1 48 ? -1.11 -10.664 13.477 1 61.25 48 LEU B O 1
ATOM 2400 N N . GLN B 1 49 ? -2.234 -8.773 13.211 1 62.91 49 GLN B N 1
ATOM 2401 C CA . GLN B 1 49 ? -3.506 -9.461 13.414 1 62.91 49 GLN B CA 1
ATOM 2402 C C . GLN B 1 49 ? -3.742 -10.516 12.336 1 62.91 49 GLN B C 1
ATOM 2404 O O . GLN B 1 49 ? -4.234 -11.609 12.625 1 62.91 49 GLN B O 1
ATOM 2409 N N . ILE B 1 50 ? -3.311 -10.195 11.25 1 71.44 50 ILE B N 1
ATOM 2410 C CA . ILE B 1 50 ? -3.576 -11.055 10.094 1 71.44 50 ILE B CA 1
ATOM 2411 C C . ILE B 1 50 ? -2.662 -12.273 10.141 1 71.44 50 ILE B C 1
ATOM 2413 O O . ILE B 1 50 ? -3.131 -13.414 10.047 1 71.44 50 ILE B O 1
ATOM 2417 N N . VAL B 1 51 ? -1.4 -12.078 10.414 1 65.88 51 VAL B N 1
ATOM 2418 C CA . VAL B 1 51 ? -0.428 -13.156 10.289 1 65.88 51 VAL B CA 1
ATOM 2419 C C . VAL B 1 51 ? -0.629 -14.164 11.414 1 65.88 51 VAL B C 1
ATOM 2421 O O . VAL B 1 51 ? -0.406 -15.367 11.234 1 65.88 51 VAL B O 1
ATOM 2424 N N . ARG B 1 52 ? -1.089 -13.664 12.453 1 65.12 52 ARG B N 1
ATOM 2425 C CA . ARG B 1 52 ? -1.26 -14.562 13.594 1 65.12 52 ARG B CA 1
ATOM 2426 C C . ARG B 1 52 ? -2.506 -15.422 13.43 1 65.12 52 ARG B C 1
ATOM 2428 O O . ARG B 1 52 ? -2.613 -16.484 14.039 1 65.12 52 ARG B O 1
ATOM 2435 N N . THR B 1 53 ? -3.355 -15 12.609 1 69.94 53 THR B N 1
ATOM 2436 C CA . THR B 1 53 ? -4.609 -15.727 12.477 1 69.94 53 THR B CA 1
ATOM 2437 C C . THR B 1 53 ? -4.535 -16.734 11.328 1 69.94 53 THR B C 1
ATOM 2439 O O . THR B 1 53 ? -5.395 -17.609 11.203 1 69.94 53 THR B O 1
ATOM 2442 N N . LEU B 1 54 ? -3.527 -16.609 10.617 1 81.44 54 LEU B N 1
ATOM 2443 C CA . LEU B 1 54 ? -3.461 -17.484 9.445 1 81.44 54 LEU B CA 1
ATOM 2444 C C . LEU B 1 54 ? -2.625 -18.719 9.734 1 81.44 54 LEU B C 1
ATOM 2446 O O . LEU B 1 54 ? -1.495 -18.625 10.211 1 81.44 54 LEU B O 1
ATOM 2450 N N . ASP B 1 55 ? -3.297 -19.891 9.602 1 85.31 55 ASP B N 1
ATOM 2451 C CA . ASP B 1 55 ? -2.652 -21.188 9.75 1 85.31 55 ASP B CA 1
ATOM 2452 C C . ASP B 1 55 ? -2.98 -22.094 8.57 1 85.31 55 ASP B C 1
ATOM 2454 O O . ASP B 1 55 ? -4.043 -22.719 8.531 1 85.31 55 ASP B O 1
ATOM 2458 N N . HIS B 1 56 ? -2.084 -22.141 7.688 1 91.88 56 HIS B N 1
ATOM 2459 C CA . HIS B 1 56 ? -2.268 -22.906 6.465 1 91.88 56 HIS B CA 1
ATOM 2460 C C . HIS B 1 56 ? -0.936 -23.453 5.945 1 91.88 56 HIS B C 1
ATOM 2462 O O . HIS B 1 56 ? 0.084 -22.75 6.012 1 91.88 56 HIS B O 1
ATOM 2468 N N . LYS B 1 57 ? -0.939 -24.578 5.336 1 92.31 57 LYS B N 1
ATOM 2469 C CA . LYS B 1 57 ? 0.277 -25.25 4.898 1 92.31 57 LYS B CA 1
ATOM 2470 C C . LYS B 1 57 ? 1 -24.453 3.822 1 92.31 57 LYS B C 1
ATOM 2472 O O . LYS B 1 57 ? 2.221 -24.547 3.684 1 92.31 57 LYS B O 1
ATOM 2477 N N . ASN B 1 58 ? 0.271 -23.656 3.045 1 94.94 58 ASN B N 1
ATOM 2478 C CA . ASN B 1 58 ? 0.862 -22.891 1.949 1 94.94 58 ASN B CA 1
ATOM 2479 C C . ASN B 1 58 ? 1.074 -21.438 2.33 1 94.94 58 ASN B C 1
ATOM 2481 O O . ASN B 1 58 ? 1.225 -20.578 1.458 1 94.94 58 ASN B O 1
ATOM 2485 N N . ILE B 1 59 ? 1.011 -21.125 3.572 1 90.88 59 ILE B N 1
ATOM 2486 C CA . ILE B 1 59 ? 1.343 -19.812 4.109 1 90.88 59 ILE B CA 1
ATOM 2487 C C . ILE B 1 59 ? 2.49 -19.938 5.109 1 90.88 59 ILE B C 1
ATOM 2489 O O . ILE B 1 59 ? 2.482 -20.828 5.961 1 90.88 59 ILE B O 1
ATOM 2493 N N . ILE B 1 60 ? 3.418 -19.078 4.895 1 82.06 60 ILE B N 1
ATOM 2494 C CA . ILE B 1 60 ? 4.59 -19.125 5.762 1 82.06 60 ILE B CA 1
ATOM 2495 C C . ILE B 1 60 ? 4.16 -18.953 7.219 1 82.06 60 ILE B C 1
ATOM 2497 O O . ILE B 1 60 ? 3.301 -18.125 7.523 1 82.06 60 ILE B O 1
ATOM 2501 N N . GLN B 1 61 ? 4.652 -19.734 8.023 1 73.31 61 GLN B N 1
ATOM 2502 C CA . GLN B 1 61 ? 4.289 -19.688 9.438 1 73.31 61 GLN B CA 1
ATOM 2503 C C . GLN B 1 61 ? 5.215 -18.766 10.219 1 73.31 61 GLN B C 1
ATOM 2505 O O . GLN B 1 61 ? 6.426 -18.734 9.977 1 73.31 61 GLN B O 1
ATOM 2510 N N . VAL B 1 62 ? 4.504 -17.875 10.977 1 64.06 62 VAL B N 1
ATOM 2511 C CA . VAL B 1 62 ? 5.242 -17.047 11.938 1 64.06 62 VAL B CA 1
ATOM 2512 C C . VAL B 1 62 ? 5.223 -17.719 13.305 1 64.06 62 VAL B C 1
ATOM 2514 O O . VAL B 1 62 ? 4.156 -17.938 13.891 1 64.06 62 VAL B O 1
ATOM 2517 N N . TYR B 1 63 ? 6.258 -18.156 13.758 1 58.84 63 TYR B N 1
ATOM 2518 C CA . TYR B 1 63 ? 6.316 -18.969 14.969 1 58.84 63 TYR B CA 1
ATOM 2519 C C . TYR B 1 63 ? 6.301 -18.094 16.219 1 58.84 63 TYR B C 1
ATOM 2521 O O . TYR B 1 63 ? 5.531 -18.328 17.141 1 58.84 63 TYR B O 1
ATOM 2529 N N . GLU B 1 64 ? 7.316 -17.266 16.391 1 55.34 64 GLU B N 1
ATOM 2530 C CA . GLU B 1 64 ? 7.41 -16.484 17.609 1 55.34 64 GLU B CA 1
ATOM 2531 C C . GLU B 1 64 ? 7.941 -15.078 17.344 1 55.34 64 GLU B C 1
ATOM 2533 O O . GLU B 1 64 ? 8.688 -14.867 16.391 1 55.34 64 GLU B O 1
ATOM 2538 N N . MET B 1 65 ? 7.258 -14.203 18.141 1 57.12 65 MET B N 1
ATOM 2539 C CA . MET B 1 65 ? 7.816 -12.852 18.203 1 57.12 65 MET B CA 1
ATOM 2540 C C . MET B 1 65 ? 8.773 -12.711 19.375 1 57.12 65 MET B C 1
ATOM 2542 O O . MET B 1 65 ? 8.43 -13.062 20.516 1 57.12 65 MET B O 1
ATOM 2546 N N . LEU B 1 66 ? 10.039 -12.578 18.938 1 56.59 66 LEU B N 1
ATOM 2547 C CA . LEU B 1 66 ? 11.031 -12.414 19.984 1 56.59 66 LEU B CA 1
ATOM 2548 C C . LEU B 1 66 ? 11.461 -10.953 20.109 1 56.59 66 LEU B C 1
ATOM 2550 O O . LEU B 1 66 ? 11.469 -10.227 19.109 1 56.59 66 LEU B O 1
ATOM 2554 N N . GLU B 1 67 ? 11.562 -10.539 21.344 1 55.44 67 GLU B N 1
ATOM 2555 C CA . GLU B 1 67 ? 12.102 -9.203 21.594 1 55.44 67 GLU B CA 1
ATOM 2556 C C . GLU B 1 67 ? 13.516 -9.266 22.156 1 55.44 67 GLU B C 1
ATOM 2558 O O . GLU B 1 67 ? 13.789 -10.023 23.094 1 55.44 67 GLU B O 1
ATOM 2563 N N . SER B 1 68 ? 14.367 -8.664 21.297 1 56.22 68 SER B N 1
ATOM 2564 C CA . SER B 1 68 ? 15.727 -8.578 21.812 1 56.22 68 SER B CA 1
ATOM 2565 C C . SER B 1 68 ? 15.82 -7.613 23 1 56.22 68 SER B C 1
ATOM 2567 O O . SER B 1 68 ? 14.859 -6.895 23.281 1 56.22 68 SER B O 1
ATOM 2569 N N . ALA B 1 69 ? 16.969 -7.797 23.672 1 57.28 69 ALA B N 1
ATOM 2570 C CA . ALA B 1 69 ? 17.219 -6.945 24.844 1 57.28 69 ALA B CA 1
ATOM 2571 C C . ALA B 1 69 ? 17.188 -5.469 24.453 1 57.28 69 ALA B C 1
ATOM 2573 O O . ALA B 1 69 ? 16.812 -4.617 25.25 1 57.28 69 ALA B O 1
ATOM 2574 N N . ASP B 1 70 ? 17.578 -5.289 23.25 1 53.09 70 ASP B N 1
ATOM 2575 C CA . ASP B 1 70 ? 17.641 -3.906 22.797 1 53.09 70 ASP B CA 1
ATOM 2576 C C . ASP B 1 70 ? 16.312 -3.463 22.188 1 53.09 70 ASP B C 1
ATOM 2578 O O . ASP B 1 70 ? 16.234 -2.4 21.562 1 53.09 70 ASP B O 1
ATOM 2582 N N . GLY B 1 71 ? 15.344 -4.297 22.312 1 52.19 71 GLY B N 1
ATOM 2583 C CA . GLY B 1 71 ? 14 -3.887 21.953 1 52.19 71 GLY B CA 1
ATOM 2584 C C . GLY B 1 71 ? 13.656 -4.207 20.5 1 52.19 71 GLY B C 1
ATOM 2585 O O . GLY B 1 71 ? 12.586 -3.824 20.016 1 52.19 71 GLY B O 1
ATOM 2586 N N . LYS B 1 72 ? 14.617 -4.965 19.953 1 54.66 72 LYS B N 1
ATOM 2587 C CA . LYS B 1 72 ? 14.328 -5.375 18.578 1 54.66 72 LYS B CA 1
ATOM 2588 C C . LYS B 1 72 ? 13.422 -6.602 18.547 1 54.66 72 LYS B C 1
ATOM 2590 O O . LYS B 1 72 ? 13.562 -7.508 19.375 1 54.66 72 LYS B O 1
ATOM 2595 N N . ILE B 1 73 ? 12.289 -6.441 17.812 1 55.03 73 ILE B N 1
ATOM 2596 C CA . ILE B 1 73 ? 11.359 -7.559 17.688 1 55.03 73 ILE B CA 1
ATOM 2597 C C . ILE B 1 73 ? 11.758 -8.43 16.5 1 55.03 73 ILE B C 1
ATOM 2599 O O . ILE B 1 73 ? 12.039 -7.918 15.406 1 55.03 73 ILE B O 1
ATOM 2603 N N . TYR B 1 74 ? 11.977 -9.695 16.844 1 56.88 74 TYR B N 1
ATOM 2604 C CA . TYR B 1 74 ? 12.312 -10.68 15.82 1 56.88 74 TYR B CA 1
ATOM 2605 C C . TYR B 1 74 ? 11.172 -11.68 15.633 1 56.88 74 TYR B C 1
ATOM 2607 O O . TYR B 1 74 ? 10.516 -12.07 16.594 1 56.88 74 TYR B O 1
ATOM 2615 N N . LEU B 1 75 ? 10.828 -11.805 14.266 1 58.62 75 LEU B N 1
ATOM 2616 C CA . LEU B 1 75 ? 9.875 -12.875 13.969 1 58.62 75 LEU B CA 1
ATOM 2617 C C . LEU B 1 75 ? 10.602 -14.133 13.5 1 58.62 75 LEU B C 1
ATOM 2619 O O . LEU B 1 75 ? 11.477 -14.062 12.641 1 58.62 75 LEU B O 1
ATOM 2623 N N . VAL B 1 76 ? 10.391 -15.172 14.242 1 60.94 76 VAL B N 1
ATOM 2624 C CA . VAL B 1 76 ? 10.898 -16.484 13.828 1 60.94 76 VAL B CA 1
ATOM 2625 C C . VAL B 1 76 ? 9.922 -17.109 12.836 1 60.94 76 VAL B C 1
ATOM 2627 O O . VAL B 1 76 ? 8.742 -17.297 13.148 1 60.94 76 VAL B O 1
ATOM 2630 N N . MET B 1 77 ? 10.453 -17.219 11.469 1 65.62 77 MET B N 1
ATOM 2631 C CA . MET B 1 77 ? 9.562 -17.781 10.453 1 65.62 77 MET B CA 1
ATOM 2632 C C . MET B 1 77 ? 10.18 -19.016 9.805 1 65.62 77 MET B C 1
ATOM 2634 O O . MET B 1 77 ? 11.367 -19.281 9.992 1 65.62 77 MET B O 1
ATOM 2638 N N . GLU B 1 78 ? 9.359 -19.766 9.141 1 67.62 78 GLU B N 1
ATOM 2639 C CA . GLU B 1 78 ? 9.766 -20.938 8.359 1 67.62 78 GLU B CA 1
ATOM 2640 C C . GLU B 1 78 ? 10.758 -20.547 7.266 1 67.62 78 GLU B C 1
ATOM 2642 O O . GLU B 1 78 ? 10.641 -19.484 6.66 1 67.62 78 GLU B O 1
ATOM 2647 N N . LEU B 1 79 ? 11.891 -21.312 7.148 1 63.38 79 LEU B N 1
ATOM 2648 C CA . LEU B 1 79 ? 12.859 -21.078 6.082 1 63.38 79 LEU B CA 1
ATOM 2649 C C . LEU B 1 79 ? 12.414 -21.766 4.789 1 63.38 79 LEU B C 1
ATOM 2651 O O . LEU B 1 79 ? 11.953 -22.906 4.812 1 63.38 79 LEU B O 1
ATOM 2655 N N . ALA B 1 80 ? 12.43 -20.922 3.688 1 69.44 80 ALA B N 1
ATOM 2656 C CA . ALA B 1 80 ? 12.18 -21.516 2.371 1 69.44 80 ALA B CA 1
ATOM 2657 C C . ALA B 1 80 ? 13.469 -21.609 1.562 1 69.44 80 ALA B C 1
ATOM 2659 O O . ALA B 1 80 ? 13.969 -20.594 1.063 1 69.44 80 ALA B O 1
ATOM 2660 N N . GLU B 1 81 ? 14.008 -22.797 1.421 1 70.94 81 GLU B N 1
ATOM 2661 C CA . GLU B 1 81 ? 15.328 -23.047 0.852 1 70.94 81 GLU B CA 1
ATOM 2662 C C . GLU B 1 81 ? 15.305 -22.953 -0.671 1 70.94 81 GLU B C 1
ATOM 2664 O O . GLU B 1 81 ? 16.328 -22.719 -1.306 1 70.94 81 GLU B O 1
ATOM 2669 N N . GLY B 1 82 ? 14.211 -23.141 -1.28 1 79.31 82 GLY B N 1
ATOM 2670 C CA . GLY B 1 82 ? 14.125 -23.219 -2.729 1 79.31 82 GLY B CA 1
ATOM 2671 C C . GLY B 1 82 ? 13.992 -21.859 -3.395 1 79.31 82 GLY B C 1
ATOM 2672 O O . GLY B 1 82 ? 13.852 -21.766 -4.617 1 79.31 82 GLY B O 1
ATOM 2673 N N . GLY B 1 83 ? 14.023 -20.797 -2.652 1 85.5 83 GLY B N 1
ATOM 2674 C CA . GLY B 1 83 ? 13.82 -19.484 -3.23 1 85.5 83 GLY B CA 1
ATOM 2675 C C . GLY B 1 83 ? 12.367 -19.172 -3.516 1 85.5 83 GLY B C 1
ATOM 2676 O O . GLY B 1 83 ? 11.469 -19.75 -2.9 1 85.5 83 GLY B O 1
ATOM 2677 N N . ASP B 1 84 ? 12.18 -18.141 -4.414 1 91 84 ASP B N 1
ATOM 2678 C CA . ASP B 1 84 ? 10.82 -17.766 -4.781 1 91 84 ASP B CA 1
ATOM 2679 C C . ASP B 1 84 ? 10.562 -18.016 -6.266 1 91 84 ASP B C 1
ATOM 2681 O O . ASP B 1 84 ? 11.469 -18.406 -7 1 91 84 ASP B O 1
ATOM 2685 N N . VAL B 1 85 ? 9.398 -17.891 -6.66 1 94.25 85 VAL B N 1
ATOM 2686 C CA . VAL B 1 85 ? 8.977 -18.156 -8.031 1 94.25 85 VAL B CA 1
ATOM 2687 C C . VAL B 1 85 ? 9.75 -17.266 -8.992 1 94.25 85 VAL B C 1
ATOM 2689 O O . VAL B 1 85 ? 10.086 -17.688 -10.102 1 94.25 85 VAL B O 1
ATOM 2692 N N . PHE B 1 86 ? 10.023 -16.078 -8.57 1 92.81 86 PHE B N 1
ATOM 2693 C CA . PHE B 1 86 ? 10.75 -15.148 -9.438 1 92.81 86 PHE B CA 1
ATOM 2694 C C . PHE B 1 86 ? 12.133 -15.695 -9.766 1 92.81 86 PHE B C 1
ATOM 2696 O O . PHE B 1 86 ? 12.508 -15.781 -10.938 1 92.81 86 PHE B O 1
ATOM 2703 N N . ASP B 1 87 ? 12.828 -16.094 -8.797 1 89.44 87 ASP B N 1
ATOM 2704 C CA . ASP B 1 87 ? 14.164 -16.641 -8.977 1 89.44 87 ASP B CA 1
ATOM 2705 C C . ASP B 1 87 ? 14.117 -17.922 -9.805 1 89.44 87 ASP B C 1
ATOM 2707 O O . ASP B 1 87 ? 14.992 -18.156 -10.641 1 89.44 87 ASP B O 1
ATOM 2711 N N . CYS B 1 88 ? 13.195 -18.656 -9.531 1 91.62 88 CYS B N 1
ATOM 2712 C CA . CYS B 1 88 ? 13.047 -19.922 -10.234 1 91.62 88 CYS B CA 1
ATOM 2713 C C . CYS B 1 88 ? 12.906 -19.703 -11.734 1 91.62 88 CYS B C 1
ATOM 2715 O O . CYS B 1 88 ? 13.633 -20.312 -12.523 1 91.62 88 CYS B O 1
ATOM 2717 N N . VAL B 1 89 ? 12.086 -18.797 -12.086 1 93.62 89 VAL B N 1
ATOM 2718 C CA . VAL B 1 89 ? 11.812 -18.547 -13.5 1 93.62 89 VAL B CA 1
ATOM 2719 C C . VAL B 1 89 ? 12.977 -17.781 -14.125 1 93.62 89 VAL B C 1
ATOM 2721 O O . VAL B 1 89 ? 13.312 -18 -15.289 1 93.62 89 VAL B O 1
ATOM 2724 N N . LEU B 1 90 ? 13.492 -16.859 -13.383 1 90.56 90 LEU B N 1
ATOM 2725 C CA . LEU B 1 90 ? 14.633 -16.094 -13.867 1 90.56 90 LEU B CA 1
ATOM 2726 C C . LEU B 1 90 ? 15.797 -17.016 -14.227 1 90.56 90 LEU B C 1
ATOM 2728 O O . LEU B 1 90 ? 16.453 -16.812 -15.258 1 90.56 90 LEU B O 1
ATOM 2732 N N . ASN B 1 91 ? 15.984 -18.031 -13.477 1 90.75 91 ASN B N 1
ATOM 2733 C CA . ASN B 1 91 ? 17.109 -18.938 -13.656 1 90.75 91 ASN B CA 1
ATOM 2734 C C . ASN B 1 91 ? 16.766 -20.094 -14.586 1 90.75 91 ASN B C 1
ATOM 2736 O O . ASN B 1 91 ? 17.625 -20.547 -15.352 1 90.75 91 ASN B O 1
ATOM 2740 N N . GLY B 1 92 ? 15.617 -20.547 -14.594 1 93 92 GLY B N 1
ATOM 2741 C CA . GLY B 1 92 ? 15.266 -21.781 -15.289 1 93 92 GLY B CA 1
ATOM 2742 C C . GLY B 1 92 ? 14.391 -21.547 -16.5 1 93 92 GLY B C 1
ATOM 2743 O O . GLY B 1 92 ? 14.188 -22.453 -17.312 1 93 92 GLY B O 1
ATOM 2744 N N . GLY B 1 93 ? 13.828 -20.312 -16.609 1 93.25 93 GLY B N 1
ATOM 2745 C CA . GLY B 1 93 ? 12.875 -20.062 -17.688 1 93.25 93 GLY B CA 1
ATOM 2746 C C . GLY B 1 93 ? 11.461 -20.484 -17.328 1 93.25 93 GLY B C 1
ATOM 2747 O O . GLY B 1 93 ? 11.141 -20.672 -16.156 1 93.25 93 GLY B O 1
ATOM 2748 N N . PRO B 1 94 ? 10.633 -20.578 -18.438 1 95.81 94 PRO B N 1
ATOM 2749 C CA . PRO B 1 94 ? 9.242 -20.969 -18.188 1 95.81 94 PRO B CA 1
ATOM 2750 C C . PRO B 1 94 ? 9.125 -22.359 -17.578 1 95.81 94 PRO B C 1
ATOM 2752 O O . PRO B 1 94 ? 9.891 -23.266 -17.922 1 95.81 94 PRO B O 1
ATOM 2755 N N . LEU B 1 95 ? 8.195 -22.5 -16.703 1 96.31 95 LEU B N 1
ATOM 2756 C CA . LEU B 1 95 ? 7.922 -23.812 -16.109 1 96.31 95 LEU B CA 1
ATOM 2757 C C . LEU B 1 95 ? 7.051 -24.656 -17.031 1 96.31 95 LEU B C 1
ATOM 2759 O O . LEU B 1 95 ? 6.195 -24.125 -17.734 1 96.31 95 LEU B O 1
ATOM 2763 N N . PRO B 1 96 ? 7.371 -26 -16.922 1 96.31 96 PRO B N 1
ATOM 2764 C CA . PRO B 1 96 ? 6.367 -26.859 -17.562 1 96.31 96 PRO B CA 1
ATOM 2765 C C . PRO B 1 96 ? 4.965 -26.641 -17 1 96.31 96 PRO B C 1
ATOM 2767 O O . PRO B 1 96 ? 4.801 -26.391 -15.797 1 96.31 96 PRO B O 1
ATOM 2770 N N . GLU B 1 97 ? 4.027 -26.688 -17.891 1 97.31 97 GLU B N 1
ATOM 2771 C CA . GLU B 1 97 ? 2.652 -26.391 -17.516 1 97.31 97 GLU B CA 1
ATOM 2772 C C . GLU B 1 97 ? 2.221 -27.234 -16.312 1 97.31 97 GLU B C 1
ATOM 2774 O O . GLU B 1 97 ? 1.511 -26.75 -15.43 1 97.31 97 GLU B O 1
ATOM 2779 N N . SER B 1 98 ? 2.689 -28.5 -16.281 1 96.69 98 SER B N 1
ATOM 2780 C CA . SER B 1 98 ? 2.309 -29.375 -15.188 1 96.69 98 SER B CA 1
ATOM 2781 C C . SER B 1 98 ? 2.848 -28.859 -13.859 1 96.69 98 SER B C 1
ATOM 2783 O O . SER B 1 98 ? 2.152 -28.906 -12.836 1 96.69 98 SER B O 1
ATOM 2785 N N . ARG B 1 99 ? 4.004 -28.359 -13.844 1 96.75 99 ARG B N 1
ATOM 2786 C CA . ARG B 1 99 ? 4.602 -27.812 -12.633 1 96.75 99 ARG B CA 1
ATOM 2787 C C . ARG B 1 99 ? 3.922 -26.5 -12.234 1 96.75 99 ARG B C 1
ATOM 2789 O O . ARG B 1 99 ? 3.637 -26.281 -11.062 1 96.75 99 ARG B O 1
ATOM 2796 N N . ALA B 1 100 ? 3.701 -25.688 -13.211 1 97.94 100 ALA B N 1
ATOM 2797 C CA . ALA B 1 100 ? 2.979 -24.453 -12.953 1 97.94 100 ALA B CA 1
ATOM 2798 C C . ALA B 1 100 ? 1.606 -24.719 -12.352 1 97.94 100 ALA B C 1
ATOM 2800 O O . ALA B 1 100 ? 1.186 -24.047 -11.414 1 97.94 100 ALA B O 1
ATOM 2801 N N . LYS B 1 101 ? 1 -25.734 -12.898 1 98.31 101 LYS B N 1
ATOM 2802 C CA . LYS B 1 101 ? -0.32 -26.109 -12.406 1 98.31 101 LYS B CA 1
ATOM 2803 C C . LYS B 1 101 ? -0.26 -26.531 -10.938 1 98.31 101 LYS B C 1
ATOM 2805 O O . LYS B 1 101 ? -1.093 -26.125 -10.133 1 98.31 101 LYS B O 1
ATOM 2810 N N . ALA B 1 102 ? 0.678 -27.328 -10.625 1 97.81 102 ALA B N 1
ATOM 2811 C CA . ALA B 1 102 ? 0.826 -27.828 -9.258 1 97.81 102 ALA B CA 1
ATOM 2812 C C . ALA B 1 102 ? 1.075 -26.688 -8.281 1 97.81 102 ALA B C 1
ATOM 2814 O O . ALA B 1 102 ? 0.462 -26.641 -7.211 1 97.81 102 ALA B O 1
ATOM 2815 N N . LEU B 1 103 ? 1.932 -25.797 -8.633 1 97.94 103 LEU B N 1
ATOM 2816 C CA . LEU B 1 103 ? 2.256 -24.656 -7.773 1 97.94 103 LEU B CA 1
ATOM 2817 C C . LEU B 1 103 ? 1.071 -23.703 -7.664 1 97.94 103 LEU B C 1
ATOM 2819 O O . LEU B 1 103 ? 0.751 -23.219 -6.574 1 97.94 103 LEU B O 1
ATOM 2823 N N . PHE B 1 104 ? 0.425 -23.484 -8.789 1 98.69 104 PHE B N 1
ATOM 2824 C CA . PHE B 1 104 ? -0.696 -22.547 -8.805 1 98.69 104 PHE B CA 1
ATOM 2825 C C . PHE B 1 104 ? -1.856 -23.094 -7.973 1 98.69 104 PHE B C 1
ATOM 2827 O O . PHE B 1 104 ? -2.553 -22.312 -7.305 1 98.69 104 PHE B O 1
ATOM 2834 N N . ARG B 1 105 ? -2.09 -24.344 -8.008 1 98.38 105 ARG B N 1
ATOM 2835 C CA . ARG B 1 105 ? -3.119 -24.969 -7.176 1 98.38 105 ARG B CA 1
ATOM 2836 C C . ARG B 1 105 ? -2.879 -24.656 -5.699 1 98.38 105 ARG B C 1
ATOM 2838 O O . ARG B 1 105 ? -3.818 -24.359 -4.961 1 98.38 105 ARG B O 1
ATOM 2845 N N . GLN B 1 106 ? -1.676 -24.766 -5.301 1 98.31 106 GLN B N 1
ATOM 2846 C CA . GLN B 1 106 ? -1.327 -24.484 -3.912 1 98.31 106 GLN B CA 1
ATOM 2847 C C . GLN B 1 106 ? -1.558 -23.016 -3.58 1 98.31 106 GLN B C 1
ATOM 2849 O O . GLN B 1 106 ? -2.037 -22.688 -2.492 1 98.31 106 GLN B O 1
ATOM 2854 N N . MET B 1 107 ? -1.246 -22.141 -4.531 1 98.56 107 MET B N 1
ATOM 2855 C CA . MET B 1 107 ? -1.529 -20.719 -4.355 1 98.56 107 MET B CA 1
ATOM 2856 C C . MET B 1 107 ? -3.027 -20.469 -4.207 1 98.56 107 MET B C 1
ATOM 2858 O O . MET B 1 107 ? -3.453 -19.703 -3.344 1 98.56 107 MET B O 1
ATOM 2862 N N . VAL B 1 108 ? -3.75 -21.141 -5.039 1 98.75 108 VAL B N 1
ATOM 2863 C CA . VAL B 1 108 ? -5.203 -21.016 -5.004 1 98.75 108 VAL B CA 1
ATOM 2864 C C . VAL B 1 108 ? -5.727 -21.469 -3.639 1 98.75 108 VAL B C 1
ATOM 2866 O O . VAL B 1 108 ? -6.566 -20.797 -3.039 1 98.75 108 VAL B O 1
ATOM 2869 N N . GLU B 1 109 ? -5.223 -22.516 -3.143 1 98.06 109 GLU B N 1
ATOM 2870 C CA . GLU B 1 109 ? -5.645 -23.016 -1.84 1 98.06 109 GLU B CA 1
ATOM 2871 C C . GLU B 1 109 ? -5.324 -22.016 -0.732 1 98.06 109 GLU B C 1
ATOM 2873 O O . GLU B 1 109 ? -6.148 -21.781 0.154 1 98.06 109 GLU B O 1
ATOM 2878 N N . ALA B 1 110 ? -4.18 -21.484 -0.794 1 97.69 110 ALA B N 1
ATOM 2879 C CA . ALA B 1 110 ? -3.752 -20.516 0.216 1 97.69 110 ALA B CA 1
ATOM 2880 C C . ALA B 1 110 ? -4.629 -19.266 0.19 1 97.69 110 ALA B C 1
ATOM 2882 O O . ALA B 1 110 ? -5.074 -18.797 1.237 1 97.69 110 ALA B O 1
ATOM 2883 N N . ILE B 1 111 ? -4.887 -18.766 -0.984 1 98.25 111 ILE B N 1
ATOM 2884 C CA . ILE B 1 111 ? -5.66 -17.547 -1.118 1 98.25 111 ILE B CA 1
ATOM 2885 C C . ILE B 1 111 ? -7.125 -17.812 -0.775 1 98.25 111 ILE B C 1
ATOM 2887 O O . ILE B 1 111 ? -7.801 -16.953 -0.191 1 98.25 111 ILE B O 1
ATOM 2891 N N . ARG B 1 112 ? -7.566 -18.969 -1.149 1 97.88 112 ARG B N 1
ATOM 2892 C CA . ARG B 1 112 ? -8.914 -19.344 -0.739 1 97.88 112 ARG B CA 1
ATOM 2893 C C . ARG B 1 112 ? -9.047 -19.344 0.78 1 97.88 112 ARG B C 1
ATOM 2895 O O . ARG B 1 112 ? -10.031 -18.828 1.32 1 97.88 112 ARG B O 1
ATOM 2902 N N . TYR B 1 113 ? -8.102 -19.891 1.458 1 96.81 113 TYR B N 1
ATOM 2903 C CA . TYR B 1 113 ? -8.07 -19.891 2.916 1 96.81 113 TYR B CA 1
ATOM 2904 C C . TYR B 1 113 ? -8.07 -18.453 3.447 1 96.81 113 TYR B C 1
ATOM 2906 O O . TYR B 1 113 ? -8.844 -18.109 4.34 1 96.81 113 TYR B O 1
ATOM 2914 N N . CYS B 1 114 ? -7.23 -17.578 2.898 1 94.69 114 CYS B N 1
ATOM 2915 C CA . CYS B 1 114 ? -7.145 -16.188 3.324 1 94.69 114 CYS B CA 1
ATOM 2916 C C . CYS B 1 114 ? -8.484 -15.484 3.15 1 94.69 114 CYS B C 1
ATOM 2918 O O . CYS B 1 114 ? -8.984 -14.852 4.082 1 94.69 114 CYS B O 1
ATOM 2920 N N . HIS B 1 115 ? -9.031 -15.594 1.938 1 95.06 115 HIS B N 1
ATOM 2921 C CA . HIS B 1 115 ? -10.305 -14.953 1.661 1 95.06 115 HIS B CA 1
ATOM 2922 C C . HIS B 1 115 ? -11.406 -15.484 2.578 1 95.06 115 HIS B C 1
ATOM 2924 O O . HIS B 1 115 ? -12.266 -14.727 3.031 1 95.06 115 HIS B O 1
ATOM 2930 N N . GLY B 1 116 ? -11.336 -16.75 2.852 1 93.12 116 GLY B N 1
ATOM 2931 C CA . GLY B 1 116 ? -12.273 -17.344 3.785 1 93.12 116 GLY B CA 1
ATOM 2932 C C . GLY B 1 116 ? -12.172 -16.781 5.188 1 93.12 116 GLY B C 1
ATOM 2933 O O . GLY B 1 116 ? -13.164 -16.734 5.914 1 93.12 116 GLY B O 1
ATOM 2934 N N . CYS B 1 117 ? -11 -16.375 5.559 1 89.25 117 CYS B N 1
ATOM 2935 C CA . CYS B 1 117 ? -10.75 -15.75 6.855 1 89.25 117 CYS B CA 1
ATOM 2936 C C . CYS B 1 117 ? -11.023 -14.258 6.809 1 89.25 117 CYS B C 1
ATOM 2938 O O . CYS B 1 117 ? -10.797 -13.547 7.785 1 89.25 117 CYS B O 1
ATOM 2940 N N . GLY B 1 118 ? -11.445 -13.797 5.633 1 89.31 118 GLY B N 1
ATOM 2941 C CA . GLY B 1 118 ? -11.711 -12.375 5.477 1 89.31 118 GLY B CA 1
ATOM 2942 C C . GLY B 1 118 ? -10.453 -11.547 5.309 1 89.31 118 GLY B C 1
ATOM 2943 O O . GLY B 1 118 ? -10.391 -10.406 5.777 1 89.31 118 GLY B O 1
ATOM 2944 N N . VAL B 1 119 ? -9.438 -12.117 4.73 1 90.94 119 VAL B N 1
ATOM 2945 C CA . VAL B 1 119 ? -8.164 -11.43 4.547 1 90.94 119 VAL B CA 1
ATOM 2946 C C . VAL B 1 119 ? -7.824 -11.352 3.059 1 90.94 119 VAL B C 1
ATOM 2948 O O . VAL B 1 119 ? -7.883 -12.359 2.35 1 90.94 119 VAL B O 1
ATOM 2951 N N . ALA B 1 120 ? -7.555 -10.164 2.564 1 94 120 ALA B N 1
ATOM 2952 C CA . ALA B 1 120 ? -6.953 -9.977 1.247 1 94 120 ALA B CA 1
ATOM 2953 C C . ALA B 1 120 ? -5.449 -9.734 1.359 1 94 120 ALA B C 1
ATOM 2955 O O . ALA B 1 120 ? -4.996 -8.984 2.227 1 94 120 ALA B O 1
ATOM 2956 N N . HIS B 1 121 ? -4.613 -10.328 0.589 1 93.38 121 HIS B N 1
ATOM 2957 C CA . HIS B 1 121 ? -3.156 -10.242 0.658 1 93.38 121 HIS B CA 1
ATOM 2958 C C . HIS B 1 121 ? -2.66 -8.898 0.152 1 93.38 121 HIS B C 1
ATOM 2960 O O . HIS B 1 121 ? -1.842 -8.242 0.807 1 93.38 121 HIS B O 1
ATOM 2966 N N . ARG B 1 122 ? -3.086 -8.484 -1.098 1 94.88 122 ARG B N 1
ATOM 2967 C CA . ARG B 1 122 ? -2.943 -7.176 -1.72 1 94.88 122 ARG B CA 1
ATOM 2968 C C . ARG B 1 122 ? -1.517 -6.953 -2.209 1 94.88 122 ARG B C 1
ATOM 2970 O O . ARG B 1 122 ? -1.187 -5.875 -2.707 1 94.88 122 ARG B O 1
ATOM 2977 N N . ASP B 1 123 ? -0.636 -7.988 -2.16 1 93.5 123 ASP B N 1
ATOM 2978 C CA . ASP B 1 123 ? 0.708 -7.859 -2.717 1 93.5 123 ASP B CA 1
ATOM 2979 C C . ASP B 1 123 ? 1.232 -9.211 -3.201 1 93.5 123 ASP B C 1
ATOM 2981 O O . ASP B 1 123 ? 2.373 -9.578 -2.912 1 93.5 123 ASP B O 1
ATOM 2985 N N . LEU B 1 124 ? 0.388 -9.93 -3.844 1 96.94 124 LEU B N 1
ATOM 2986 C CA . LEU B 1 124 ? 0.823 -11.18 -4.469 1 96.94 124 LEU B CA 1
ATOM 2987 C C . LEU B 1 124 ? 1.747 -10.898 -5.648 1 96.94 124 LEU B C 1
ATOM 2989 O O . LEU B 1 124 ? 1.434 -10.07 -6.508 1 96.94 124 LEU B O 1
ATOM 2993 N N . LYS B 1 125 ? 2.848 -11.484 -5.586 1 96.25 125 LYS B N 1
ATOM 2994 C CA . LYS B 1 125 ? 3.869 -11.406 -6.629 1 96.25 125 LYS B CA 1
ATOM 2995 C C . LYS B 1 125 ? 4.824 -12.594 -6.547 1 96.25 125 LYS B C 1
ATOM 2997 O O . LYS B 1 125 ? 4.809 -13.352 -5.57 1 96.25 125 LYS B O 1
ATOM 3002 N N . CYS B 1 126 ? 5.598 -12.781 -7.531 1 96.19 126 CYS B N 1
ATOM 3003 C CA . CYS B 1 126 ? 6.484 -13.93 -7.609 1 96.19 126 CYS B CA 1
ATOM 3004 C C . CYS B 1 126 ? 7.445 -13.961 -6.43 1 96.19 126 CYS B C 1
ATOM 3006 O O . CYS B 1 126 ? 7.73 -15.023 -5.879 1 96.19 126 CYS B O 1
ATOM 3008 N N . GLU B 1 127 ? 7.844 -12.781 -5.949 1 91.38 127 GLU B N 1
ATOM 3009 C CA . GLU B 1 127 ? 8.812 -12.641 -4.867 1 91.38 127 GLU B CA 1
ATOM 3010 C C . GLU B 1 127 ? 8.211 -13.062 -3.527 1 91.38 127 GLU B C 1
ATOM 3012 O O . GLU B 1 127 ? 8.938 -13.398 -2.592 1 91.38 127 GLU B O 1
ATOM 3017 N N . ASN B 1 128 ? 6.898 -13.047 -3.508 1 90.25 128 ASN B N 1
ATOM 3018 C CA . ASN B 1 128 ? 6.219 -13.391 -2.264 1 90.25 128 ASN B CA 1
ATOM 3019 C C . ASN B 1 128 ? 5.664 -14.812 -2.303 1 90.25 128 ASN B C 1
ATOM 3021 O O . ASN B 1 128 ? 4.852 -15.188 -1.457 1 90.25 128 ASN B O 1
ATOM 3025 N N . ALA B 1 129 ? 6.031 -15.57 -3.326 1 95 129 ALA B N 1
ATOM 3026 C CA . ALA B 1 129 ? 5.73 -17 -3.453 1 95 129 ALA B CA 1
ATOM 3027 C C . ALA B 1 129 ? 7 -17.828 -3.336 1 95 129 ALA B C 1
ATOM 3029 O O . ALA B 1 129 ? 7.695 -18.062 -4.328 1 95 129 ALA B O 1
ATOM 3030 N N . LEU B 1 130 ? 7.176 -18.344 -2.119 1 91 130 LEU B N 1
ATOM 3031 C CA . LEU B 1 130 ? 8.391 -19.094 -1.827 1 91 130 LEU B CA 1
ATOM 3032 C C . LEU B 1 130 ? 8.227 -20.562 -2.225 1 91 130 LEU B C 1
ATOM 3034 O O . LEU B 1 130 ? 7.117 -21.094 -2.225 1 91 130 LEU B O 1
ATOM 3038 N N . LEU B 1 131 ? 9.391 -21.125 -2.57 1 91.31 131 LEU B N 1
ATOM 3039 C CA . LEU B 1 131 ? 9.398 -22.516 -2.986 1 91.31 131 LEU B CA 1
ATOM 3040 C C . LEU B 1 131 ? 10.203 -23.375 -2.016 1 91.31 131 LEU B C 1
ATOM 3042 O O . LEU B 1 131 ? 11.289 -22.984 -1.584 1 91.31 131 LEU B O 1
ATOM 3046 N N . GLN B 1 132 ? 9.562 -24.406 -1.605 1 88.25 132 GLN B N 1
ATOM 3047 C CA . GLN B 1 132 ? 10.195 -25.453 -0.803 1 88.25 132 GLN B CA 1
ATOM 3048 C C . GLN B 1 132 ? 9.93 -26.828 -1.391 1 88.25 132 GLN B C 1
ATOM 3050 O O . GLN B 1 132 ? 8.945 -27.484 -1.035 1 88.25 132 GLN B O 1
ATOM 3055 N N . GLY B 1 133 ? 10.922 -27.328 -2.207 1 86.81 133 GLY B N 1
ATOM 3056 C CA . GLY B 1 133 ? 10.617 -28.547 -2.955 1 86.81 133 GLY B CA 1
ATOM 3057 C C . GLY B 1 133 ? 9.453 -28.375 -3.914 1 86.81 133 GLY B C 1
ATOM 3058 O O . GLY B 1 133 ? 9.5 -27.516 -4.805 1 86.81 133 GLY B O 1
ATOM 3059 N N . PHE B 1 134 ? 8.438 -29.094 -3.578 1 90.69 134 PHE B N 1
ATOM 3060 C CA . PHE B 1 134 ? 7.262 -29.047 -4.445 1 90.69 134 PHE B CA 1
ATOM 3061 C C . PHE B 1 134 ? 6.168 -28.172 -3.828 1 90.69 134 PHE B C 1
ATOM 3063 O O . PHE B 1 134 ? 5.07 -28.078 -4.375 1 90.69 134 PHE B O 1
ATOM 3070 N N . SER B 1 135 ? 6.555 -27.516 -2.816 1 93.19 135 SER B N 1
ATOM 3071 C CA . SER B 1 135 ? 5.555 -26.734 -2.102 1 93.19 135 SER B CA 1
ATOM 3072 C C . SER B 1 135 ? 5.746 -25.25 -2.342 1 93.19 135 SER B C 1
ATOM 3074 O O . SER B 1 135 ? 6.879 -24.781 -2.484 1 93.19 135 SER B O 1
ATOM 3076 N N . LEU B 1 136 ? 4.656 -24.594 -2.412 1 95.81 136 LEU B N 1
ATOM 3077 C CA . LEU B 1 136 ? 4.629 -23.125 -2.484 1 95.81 136 LEU B CA 1
ATOM 3078 C C . LEU B 1 136 ? 4.125 -22.531 -1.179 1 95.81 136 LEU B C 1
ATOM 3080 O O . LEU B 1 136 ? 3.145 -23.016 -0.606 1 95.81 136 LEU B O 1
ATOM 3084 N N . LYS B 1 137 ? 4.82 -21.531 -0.659 1 91.94 137 LYS B N 1
ATOM 3085 C CA . LYS B 1 137 ? 4.418 -20.828 0.556 1 91.94 137 LYS B CA 1
ATOM 3086 C C . LYS B 1 137 ? 4.324 -19.328 0.316 1 91.94 137 LYS B C 1
ATOM 3088 O O . LYS B 1 137 ? 5.297 -18.688 -0.108 1 91.94 137 LYS B O 1
ATOM 3093 N N . LEU B 1 138 ? 3.148 -18.828 0.574 1 92.56 138 LEU B N 1
ATOM 3094 C CA . LEU B 1 138 ? 2.973 -17.391 0.463 1 92.56 138 LEU B CA 1
ATOM 3095 C C . LEU B 1 138 ? 3.555 -16.672 1.679 1 92.56 138 LEU B C 1
ATOM 3097 O O . LEU B 1 138 ? 3.443 -17.156 2.805 1 92.56 138 LEU B O 1
ATOM 3101 N N . THR B 1 139 ? 4.145 -15.539 1.402 1 84.94 139 THR B N 1
ATOM 3102 C CA . THR B 1 139 ? 4.715 -14.734 2.479 1 84.94 139 THR B CA 1
ATOM 3103 C C . THR B 1 139 ? 4.418 -13.25 2.264 1 84.94 139 THR B C 1
ATOM 3105 O O . THR B 1 139 ? 3.746 -12.883 1.298 1 84.94 139 THR B O 1
ATOM 3108 N N . ASP B 1 140 ? 4.816 -12.477 3.248 1 79.88 140 ASP B N 1
ATOM 3109 C CA . ASP B 1 140 ? 4.746 -11.016 3.225 1 79.88 140 ASP B CA 1
ATOM 3110 C C . ASP B 1 140 ? 3.295 -10.539 3.182 1 79.88 140 ASP B C 1
ATOM 3112 O O . ASP B 1 140 ? 2.787 -10.172 2.121 1 79.88 140 ASP B O 1
ATOM 3116 N N . PHE B 1 141 ? 2.727 -10.414 4.309 1 84 141 PHE B N 1
ATOM 3117 C CA . PHE B 1 141 ? 1.363 -9.922 4.461 1 84 141 PHE B CA 1
ATOM 3118 C C . PHE B 1 141 ? 1.362 -8.469 4.922 1 84 141 PHE B C 1
ATOM 3120 O O . PHE B 1 141 ? 0.455 -8.039 5.637 1 84 141 PHE B O 1
ATOM 3127 N N . GLY B 1 142 ? 2.33 -7.762 4.527 1 78.81 142 GLY B N 1
ATOM 3128 C CA . GLY B 1 142 ? 2.512 -6.379 4.945 1 78.81 142 GLY B CA 1
ATOM 3129 C C . GLY B 1 142 ? 1.419 -5.457 4.438 1 78.81 142 GLY B C 1
ATOM 3130 O O . GLY B 1 142 ? 1.107 -4.449 5.074 1 78.81 142 GLY B O 1
ATOM 3131 N N . PHE B 1 143 ? 0.831 -5.797 3.307 1 84.38 143 PHE B N 1
ATOM 3132 C CA . PHE B 1 143 ? -0.218 -4.973 2.719 1 84.38 143 PHE B CA 1
ATOM 3133 C C . PHE B 1 143 ? -1.588 -5.609 2.924 1 84.38 143 PHE B C 1
ATOM 3135 O O . PHE B 1 143 ? -2.604 -5.066 2.484 1 84.38 143 PHE B O 1
ATOM 3142 N N . ALA B 1 144 ? -1.579 -6.707 3.662 1 87.81 144 ALA B N 1
ATOM 3143 C CA . ALA B 1 144 ? -2.834 -7.438 3.836 1 87.81 144 ALA B CA 1
ATOM 3144 C C . ALA B 1 144 ? -3.852 -6.602 4.605 1 87.81 144 ALA B C 1
ATOM 3146 O O . ALA B 1 144 ? -3.479 -5.738 5.406 1 87.81 144 ALA B O 1
ATOM 3147 N N . LYS B 1 145 ? -5.062 -6.879 4.293 1 85.25 145 LYS B N 1
ATOM 3148 C CA . LYS B 1 145 ? -6.16 -6.156 4.934 1 85.25 145 LYS B CA 1
ATOM 3149 C C . LYS B 1 145 ? -7.266 -7.109 5.367 1 85.25 145 LYS B C 1
ATOM 3151 O O . LYS B 1 145 ? -7.586 -8.062 4.652 1 85.25 145 LYS B O 1
ATOM 3156 N N . VAL B 1 146 ? -7.793 -6.824 6.535 1 83.31 146 VAL B N 1
ATOM 3157 C CA . VAL B 1 146 ? -8.977 -7.539 6.992 1 83.31 146 VAL B CA 1
ATOM 3158 C C . VAL B 1 146 ? -10.227 -6.914 6.375 1 83.31 146 VAL B C 1
ATOM 3160 O O . VAL B 1 146 ? -10.414 -5.695 6.43 1 83.31 146 VAL B O 1
ATOM 3163 N N . LEU B 1 147 ? -10.953 -7.738 5.723 1 82.31 147 LEU B N 1
ATOM 3164 C CA . LEU B 1 147 ? -12.172 -7.289 5.066 1 82.31 147 LEU B CA 1
ATOM 3165 C C . LEU B 1 147 ? -13.359 -7.367 6.016 1 82.31 147 LEU B C 1
ATOM 3167 O O . LEU B 1 147 ? -13.477 -8.312 6.801 1 82.31 147 LEU B O 1
ATOM 3171 N N . PRO B 1 148 ? -14.164 -6.309 5.98 1 71.81 148 PRO B N 1
ATOM 3172 C CA . PRO B 1 148 ? -15.352 -6.359 6.836 1 71.81 148 PRO B CA 1
ATOM 3173 C C . PRO B 1 148 ? -16.328 -7.469 6.43 1 71.81 148 PRO B C 1
ATOM 3175 O O . PRO B 1 148 ? -16.438 -7.789 5.246 1 71.81 148 PRO B O 1
ATOM 3178 N N . LYS B 1 149 ? -16.938 -8.188 7.449 1 66.69 149 LYS B N 1
ATOM 3179 C CA . LYS B 1 149 ? -17.844 -9.305 7.227 1 66.69 149 LYS B CA 1
ATOM 3180 C C . LYS B 1 149 ? -19.141 -8.828 6.562 1 66.69 149 LYS B C 1
ATOM 3182 O O . LYS B 1 149 ? -19.734 -9.547 5.75 1 66.69 149 LYS B O 1
ATOM 3187 N N . SER B 1 150 ? -19.625 -7.867 7.055 1 58.91 150 SER B N 1
ATOM 3188 C CA . SER B 1 150 ? -20.984 -7.508 6.652 1 58.91 150 SER B CA 1
ATOM 3189 C C . SER B 1 150 ? -21 -6.949 5.23 1 58.91 150 SER B C 1
ATOM 3191 O O . SER B 1 150 ? -21.797 -7.391 4.398 1 58.91 150 SER B O 1
ATOM 3193 N N . ARG B 1 151 ? -20.547 -5.66 5.09 1 56.69 151 ARG B N 1
ATOM 3194 C CA . ARG B 1 151 ? -20.781 -4.957 3.834 1 56.69 151 ARG B CA 1
ATOM 3195 C C . ARG B 1 151 ? -19.516 -4.945 2.977 1 56.69 151 ARG B C 1
ATOM 3197 O O . ARG B 1 151 ? -18.406 -4.875 3.502 1 56.69 151 ARG B O 1
ATOM 3204 N N . ARG B 1 152 ? -19.922 -5.469 1.705 1 59.97 152 ARG B N 1
ATOM 3205 C CA . ARG B 1 152 ? -18.906 -5.371 0.673 1 59.97 152 ARG B CA 1
ATOM 3206 C C . ARG B 1 152 ? -18.312 -3.963 0.616 1 59.97 152 ARG B C 1
ATOM 3208 O O . ARG B 1 152 ? -18.844 -3.092 -0.073 1 59.97 152 ARG B O 1
ATOM 3215 N N . GLU B 1 153 ? -17.516 -3.582 1.549 1 72.94 153 GLU B N 1
ATOM 3216 C CA . GLU B 1 153 ? -16.875 -2.27 1.493 1 72.94 153 GLU B CA 1
ATOM 3217 C C . GLU B 1 153 ? -15.648 -2.295 0.593 1 72.94 153 GLU B C 1
ATOM 3219 O O . GLU B 1 153 ? -14.797 -3.18 0.719 1 72.94 153 GLU B O 1
ATOM 3224 N N . LEU B 1 154 ? -15.773 -1.45 -0.41 1 84.19 154 LEU B N 1
ATOM 3225 C CA . LEU B 1 154 ? -14.648 -1.302 -1.329 1 84.19 154 LEU B CA 1
ATOM 3226 C C . LEU B 1 154 ? -13.492 -0.575 -0.656 1 84.19 154 LEU B C 1
ATOM 3228 O O . LEU B 1 154 ? -13.703 0.275 0.21 1 84.19 154 LEU B O 1
ATOM 3232 N N . SER B 1 155 ? -12.336 -1.093 -0.944 1 85.69 155 SER B N 1
ATOM 3233 C CA . SER B 1 155 ? -11.133 -0.463 -0.406 1 85.69 155 SER B CA 1
ATOM 3234 C C . SER B 1 155 ? -10.891 0.901 -1.043 1 85.69 155 SER B C 1
ATOM 3236 O O . SER B 1 155 ? -11.047 1.062 -2.256 1 85.69 155 SER B O 1
ATOM 3238 N N . GLN B 1 156 ? -10.492 1.854 -0.19 1 81 156 GLN B N 1
ATOM 3239 C CA . GLN B 1 156 ? -10.188 3.201 -0.663 1 81 156 GLN B CA 1
ATOM 3240 C C . GLN B 1 156 ? -8.68 3.449 -0.669 1 81 156 GLN B C 1
ATOM 3242 O O . GLN B 1 156 ? -8.219 4.508 -1.102 1 81 156 GLN B O 1
ATOM 3247 N N . THR B 1 157 ? -8 2.514 -0.14 1 84.25 157 THR B N 1
ATOM 3248 C CA . THR B 1 157 ? -6.543 2.568 -0.172 1 84.25 157 THR B CA 1
ATOM 3249 C C . THR B 1 157 ? -5.992 1.68 -1.283 1 84.25 157 THR B C 1
ATOM 3251 O O . THR B 1 157 ? -6.66 0.744 -1.726 1 84.25 157 THR B O 1
ATOM 3254 N N . PHE B 1 158 ? -4.852 2.078 -1.773 1 87.81 158 PHE B N 1
ATOM 3255 C CA . PHE B 1 158 ? -4.188 1.266 -2.785 1 87.81 158 PHE B CA 1
ATOM 3256 C C . PHE B 1 158 ? -2.781 0.886 -2.34 1 87.81 158 PHE B C 1
ATOM 3258 O O . PHE B 1 158 ? -2.129 1.643 -1.617 1 87.81 158 PHE B O 1
ATOM 3265 N N . CYS B 1 159 ? -2.479 -0.321 -2.725 1 90.06 159 CYS B N 1
ATOM 3266 C CA . CYS B 1 159 ? -1.112 -0.757 -2.457 1 90.06 159 CYS B CA 1
ATOM 3267 C C . CYS B 1 159 ? -0.735 -1.938 -3.344 1 90.06 159 CYS B C 1
ATOM 3269 O O . CYS B 1 159 ? -1.583 -2.484 -4.051 1 90.06 159 CYS B O 1
ATOM 3271 N N . GLY B 1 160 ? 0.541 -2.172 -3.41 1 91.12 160 GLY B N 1
ATOM 3272 C CA . GLY B 1 160 ? 1.054 -3.34 -4.105 1 91.12 160 GLY B CA 1
ATOM 3273 C C . GLY B 1 160 ? 2.297 -3.049 -4.926 1 91.12 160 GLY B C 1
ATOM 3274 O O . GLY B 1 160 ? 2.924 -2 -4.758 1 91.12 160 GLY B O 1
ATOM 3275 N N . SER B 1 161 ? 2.652 -4.113 -5.668 1 92.56 161 SER B N 1
ATOM 3276 C CA . SER B 1 161 ? 3.725 -3.982 -6.648 1 92.56 161 SER B CA 1
ATOM 3277 C C . SER B 1 161 ? 3.17 -3.67 -8.039 1 92.56 161 SER B C 1
ATOM 3279 O O . SER B 1 161 ? 2.312 -4.395 -8.547 1 92.56 161 SER B O 1
ATOM 3281 N N . THR B 1 162 ? 3.686 -2.74 -8.625 1 90.62 162 THR B N 1
ATOM 3282 C CA . THR B 1 162 ? 3.123 -2.158 -9.844 1 90.62 162 THR B CA 1
ATOM 3283 C C . THR B 1 162 ? 2.895 -3.234 -10.898 1 90.62 162 THR B C 1
ATOM 3285 O O . THR B 1 162 ? 1.801 -3.34 -11.461 1 90.62 162 THR B O 1
ATOM 3288 N N . ALA B 1 163 ? 3.871 -4.086 -11.102 1 93.25 163 ALA B N 1
ATOM 3289 C CA . ALA B 1 163 ? 3.832 -5.07 -12.18 1 93.25 163 ALA B CA 1
ATOM 3290 C C . ALA B 1 163 ? 2.695 -6.066 -11.969 1 93.25 163 ALA B C 1
ATOM 3292 O O . ALA B 1 163 ? 2.242 -6.707 -12.922 1 93.25 163 ALA B O 1
ATOM 3293 N N . TYR B 1 164 ? 2.207 -6.141 -10.766 1 96.5 164 TYR B N 1
ATOM 3294 C CA . TYR B 1 164 ? 1.231 -7.176 -10.438 1 96.5 164 TYR B CA 1
ATOM 3295 C C . TYR B 1 164 ? -0.126 -6.559 -10.117 1 96.5 164 TYR B C 1
ATOM 3297 O O . TYR B 1 164 ? -1.086 -7.277 -9.82 1 96.5 164 TYR B O 1
ATOM 3305 N N . ALA B 1 165 ? -0.193 -5.273 -10.18 1 95.56 165 ALA B N 1
ATOM 3306 C CA . ALA B 1 165 ? -1.38 -4.559 -9.711 1 95.56 165 ALA B CA 1
ATOM 3307 C C . ALA B 1 165 ? -2.479 -4.57 -10.773 1 95.56 165 ALA B C 1
ATOM 3309 O O . ALA B 1 165 ? -2.201 -4.422 -11.961 1 95.56 165 ALA B O 1
ATOM 3310 N N . ALA B 1 166 ? -3.682 -4.723 -10.328 1 96.94 166 ALA B N 1
ATOM 3311 C CA . ALA B 1 166 ? -4.859 -4.695 -11.188 1 96.94 166 ALA B CA 1
ATOM 3312 C C . ALA B 1 166 ? -5.164 -3.279 -11.664 1 96.94 166 ALA B C 1
ATOM 3314 O O . ALA B 1 166 ? -4.754 -2.305 -11.031 1 96.94 166 ALA B O 1
ATOM 3315 N N . PRO B 1 167 ? -5.898 -3.176 -12.797 1 95.12 167 PRO B N 1
ATOM 3316 C CA . PRO B 1 167 ? -6.195 -1.852 -13.344 1 95.12 167 PRO B CA 1
ATOM 3317 C C . PRO B 1 167 ? -6.93 -0.948 -12.359 1 95.12 167 PRO B C 1
ATOM 3319 O O . PRO B 1 167 ? -6.613 0.24 -12.25 1 95.12 167 PRO B O 1
ATOM 3322 N N . GLU B 1 168 ? -7.906 -1.49 -11.562 1 94.31 168 GLU B N 1
ATOM 3323 C CA . GLU B 1 168 ? -8.664 -0.664 -10.633 1 94.31 168 GLU B CA 1
ATOM 3324 C C . GLU B 1 168 ? -7.777 -0.131 -9.516 1 94.31 168 GLU B C 1
ATOM 3326 O O . GLU B 1 168 ? -8.016 0.959 -8.992 1 94.31 168 GLU B O 1
ATOM 3331 N N . VAL B 1 169 ? -6.785 -0.901 -9.133 1 93 169 VAL B N 1
ATOM 3332 C CA . VAL B 1 169 ? -5.84 -0.471 -8.109 1 93 169 VAL B CA 1
ATOM 3333 C C . VAL B 1 169 ? -4.949 0.637 -8.664 1 93 169 VAL B C 1
ATOM 3335 O O . VAL B 1 169 ? -4.75 1.668 -8.016 1 93 169 VAL B O 1
ATOM 3338 N N . LEU B 1 170 ? -4.469 0.442 -9.906 1 88.88 170 LEU B N 1
ATOM 3339 C CA . LEU B 1 170 ? -3.598 1.42 -10.555 1 88.88 170 LEU B CA 1
ATOM 3340 C C . LEU B 1 170 ? -4.344 2.725 -10.812 1 88.88 1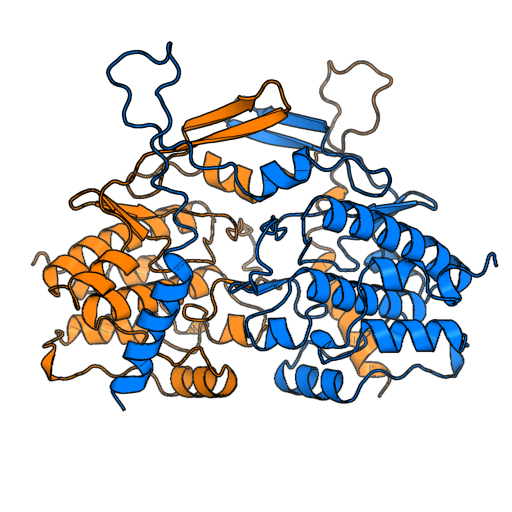70 LEU B C 1
ATOM 3342 O O . LEU B 1 170 ? -3.748 3.803 -10.781 1 88.88 170 LEU B O 1
ATOM 3346 N N . GLN B 1 171 ? -5.598 2.547 -11.039 1 88.19 171 GLN B N 1
ATOM 3347 C CA . GLN B 1 171 ? -6.418 3.719 -11.336 1 88.19 171 GLN B CA 1
ATOM 3348 C C . GLN B 1 171 ? -6.879 4.402 -10.055 1 88.19 171 GLN B C 1
ATOM 3350 O O . GLN B 1 171 ? -7.48 5.477 -10.094 1 88.19 171 GLN B O 1
ATOM 3355 N N . GLY B 1 172 ? -6.688 3.787 -8.953 1 84.75 172 GLY B N 1
ATOM 3356 C CA . GLY B 1 172 ? -7.047 4.371 -7.668 1 84.75 172 GLY B CA 1
ATOM 3357 C C . GLY B 1 172 ? -8.539 4.422 -7.43 1 84.75 172 GLY B C 1
ATOM 3358 O O . GLY B 1 172 ? -9.031 5.262 -6.676 1 84.75 172 GLY B O 1
ATOM 3359 N N . ILE B 1 173 ? -9.297 3.631 -8.07 1 86.56 173 ILE B N 1
ATOM 3360 C CA . ILE B 1 173 ? -10.742 3.607 -7.855 1 86.56 173 ILE B CA 1
ATOM 3361 C C . ILE B 1 173 ? -11.086 2.596 -6.762 1 86.56 173 ILE B C 1
ATOM 3363 O O . ILE B 1 173 ? -10.383 1.598 -6.59 1 86.56 173 ILE B O 1
ATOM 3367 N N . PRO B 1 174 ? -12.164 2.973 -6.016 1 86.81 174 PRO B N 1
ATOM 3368 C CA . PRO B 1 174 ? -12.578 1.988 -5.016 1 86.81 174 PRO B CA 1
ATOM 3369 C C . PRO B 1 174 ? -12.711 0.579 -5.59 1 86.81 174 PRO B C 1
ATOM 3371 O O . PRO B 1 174 ? -13.203 0.407 -6.707 1 86.81 174 PRO B O 1
ATOM 3374 N N . HIS B 1 175 ? -12.227 -0.378 -4.871 1 92.56 175 HIS B N 1
ATOM 3375 C CA . HIS B 1 175 ? -12.125 -1.703 -5.473 1 92.56 175 HIS B CA 1
ATOM 3376 C C . HIS B 1 175 ? -12.258 -2.797 -4.418 1 92.56 175 HIS B C 1
ATOM 3378 O O . HIS B 1 175 ? -12.102 -2.537 -3.225 1 92.56 175 HIS B O 1
ATOM 3384 N N . ASP B 1 176 ? -12.641 -3.982 -4.945 1 94.5 176 ASP B N 1
ATOM 3385 C CA . ASP B 1 176 ? -12.641 -5.207 -4.152 1 94.5 176 ASP B CA 1
ATOM 3386 C C . ASP B 1 176 ? -11.242 -5.809 -4.07 1 94.5 176 ASP B C 1
ATOM 3388 O O . ASP B 1 176 ? -10.727 -6.34 -5.059 1 94.5 176 ASP B O 1
ATOM 3392 N N . SER B 1 177 ? -10.664 -5.789 -2.869 1 94.81 177 SER B N 1
ATOM 3393 C CA . SER B 1 177 ? -9.281 -6.219 -2.691 1 94.81 177 SER B CA 1
ATOM 3394 C C . SER B 1 177 ? -9.117 -7.699 -3.029 1 94.81 177 SER B C 1
ATOM 3396 O O . SER B 1 177 ? -8.047 -8.125 -3.461 1 94.81 177 SER B O 1
ATOM 3398 N N . THR B 1 178 ? -10.156 -8.492 -2.861 1 96.69 178 THR B N 1
ATOM 3399 C CA . THR B 1 178 ? -10.055 -9.914 -3.188 1 96.69 178 THR B CA 1
ATOM 3400 C C . THR B 1 178 ? -9.914 -10.109 -4.691 1 96.69 178 THR B C 1
ATOM 3402 O O . THR B 1 178 ? -9.234 -11.039 -5.141 1 96.69 178 THR B O 1
ATOM 3405 N N . LYS B 1 179 ? -10.523 -9.25 -5.418 1 97.94 179 LYS B N 1
ATOM 3406 C CA . LYS B 1 179 ? -10.422 -9.344 -6.875 1 97.94 179 LYS B CA 1
ATOM 3407 C C . LYS B 1 179 ? -9.047 -8.891 -7.355 1 97.94 179 LYS B C 1
ATOM 3409 O O . LYS B 1 179 ? -8.555 -9.375 -8.375 1 97.94 179 LYS B O 1
ATOM 3414 N N . GLY B 1 180 ? -8.461 -7.945 -6.621 1 97.81 180 GLY B N 1
ATOM 3415 C CA . GLY B 1 180 ? -7.07 -7.602 -6.883 1 97.81 180 GLY B CA 1
ATOM 3416 C C . GLY B 1 180 ? -6.125 -8.773 -6.707 1 97.81 180 GLY B C 1
ATOM 3417 O O . GLY B 1 180 ? -5.199 -8.961 -7.496 1 97.81 180 GLY B O 1
ATOM 3418 N N . ASP B 1 181 ? -6.375 -9.562 -5.66 1 98.44 181 ASP B N 1
ATOM 3419 C CA . ASP B 1 181 ? -5.594 -10.773 -5.441 1 98.44 181 ASP B CA 1
ATOM 3420 C C . ASP B 1 181 ? -5.707 -11.719 -6.633 1 98.44 181 ASP B C 1
ATOM 3422 O O . ASP B 1 181 ? -4.711 -12.305 -7.062 1 98.44 181 ASP B O 1
ATOM 3426 N N . ILE B 1 182 ? -6.914 -11.852 -7.16 1 98.81 182 ILE B N 1
ATOM 3427 C CA . ILE B 1 182 ? -7.164 -12.734 -8.297 1 98.81 182 ILE B CA 1
ATOM 3428 C C . ILE B 1 182 ? -6.328 -12.289 -9.492 1 98.81 182 ILE B C 1
ATOM 3430 O O . ILE B 1 182 ? -5.684 -13.109 -10.148 1 98.81 182 ILE B O 1
ATOM 3434 N N . TRP B 1 183 ? -6.332 -11.039 -9.734 1 98.75 183 TRP B N 1
ATOM 3435 C CA . TRP B 1 183 ? -5.535 -10.484 -10.82 1 98.75 183 TRP B CA 1
ATOM 3436 C C . TRP B 1 183 ? -4.055 -10.797 -10.625 1 98.75 183 TRP B C 1
ATOM 3438 O O . TRP B 1 183 ? -3.391 -11.305 -11.531 1 98.75 183 TRP B O 1
ATOM 3448 N N . SER B 1 184 ? -3.57 -10.477 -9.453 1 98.69 184 SER B N 1
ATOM 3449 C CA . SER B 1 184 ? -2.156 -10.688 -9.164 1 98.69 184 SER B CA 1
ATOM 3450 C C . SER B 1 184 ? -1.772 -12.156 -9.344 1 98.69 184 SER B C 1
ATOM 3452 O O . SER B 1 184 ? -0.673 -12.461 -9.805 1 98.69 184 SER B O 1
ATOM 3454 N N . MET B 1 185 ? -2.658 -13.047 -8.984 1 98.81 185 MET B N 1
ATOM 3455 C CA . MET B 1 185 ? -2.43 -14.469 -9.203 1 98.81 185 MET B CA 1
ATOM 3456 C C . MET B 1 185 ? -2.268 -14.773 -10.688 1 98.81 185 MET B C 1
ATOM 3458 O O . MET B 1 185 ? -1.438 -15.602 -11.07 1 98.81 185 MET B O 1
ATOM 3462 N N . GLY B 1 186 ? -3.096 -14.125 -11.453 1 98.81 186 GLY B N 1
ATOM 3463 C CA . GLY B 1 186 ? -2.971 -14.289 -12.891 1 98.81 186 GLY B CA 1
ATOM 3464 C C . GLY B 1 186 ? -1.614 -13.875 -13.43 1 98.81 186 GLY B C 1
ATOM 3465 O O . GLY B 1 186 ? -1.04 -14.555 -14.281 1 98.81 186 GLY B O 1
ATOM 3466 N N . VAL B 1 187 ? -1.123 -12.789 -12.906 1 98.44 187 VAL B N 1
ATOM 3467 C CA . VAL B 1 187 ? 0.191 -12.312 -13.328 1 98.44 187 VAL B CA 1
ATOM 3468 C C . VAL B 1 187 ? 1.26 -13.328 -12.922 1 98.44 187 VAL B C 1
ATOM 3470 O O . VAL B 1 187 ? 2.145 -13.656 -13.719 1 98.44 187 VAL B O 1
ATOM 3473 N N . VAL B 1 188 ? 1.196 -13.828 -11.719 1 98.56 188 VAL B N 1
ATOM 3474 C CA . VAL B 1 188 ? 2.16 -14.82 -11.242 1 98.56 188 VAL B CA 1
ATOM 3475 C C . VAL B 1 188 ? 2.111 -16.062 -12.141 1 98.56 188 VAL B C 1
ATOM 3477 O O . VAL B 1 188 ? 3.152 -16.578 -12.539 1 98.56 188 VAL B O 1
ATOM 3480 N N . LEU B 1 189 ? 0.897 -16.516 -12.453 1 98.69 189 LEU B N 1
ATOM 3481 C CA . LEU B 1 189 ? 0.747 -17.672 -13.32 1 98.69 189 LEU B CA 1
ATOM 3482 C C . LEU B 1 189 ? 1.36 -17.422 -14.695 1 98.69 189 LEU B C 1
ATOM 3484 O O . LEU B 1 189 ? 2.059 -18.266 -15.242 1 98.69 189 LEU B O 1
ATOM 3488 N N . HIS B 1 190 ? 1.071 -16.25 -15.227 1 98.06 190 HIS B N 1
ATOM 3489 C CA . HIS B 1 190 ? 1.654 -15.891 -16.516 1 98.06 190 HIS B CA 1
ATOM 3490 C C . HIS B 1 190 ? 3.178 -15.953 -16.469 1 98.06 190 HIS B C 1
ATOM 3492 O O . HIS B 1 190 ? 3.811 -16.484 -17.391 1 98.06 190 HIS B O 1
ATOM 3498 N N . VAL B 1 191 ? 3.758 -15.461 -15.422 1 97.44 191 VAL B N 1
ATOM 3499 C CA . VAL B 1 191 ? 5.211 -15.453 -15.281 1 97.44 191 VAL B CA 1
ATOM 3500 C C . VAL B 1 191 ? 5.727 -16.891 -15.195 1 97.44 191 VAL B C 1
ATOM 3502 O O . VAL B 1 191 ? 6.742 -17.219 -15.812 1 97.44 191 VAL B O 1
ATOM 3505 N N . MET B 1 192 ? 5.055 -17.75 -14.469 1 97.69 192 MET B N 1
ATOM 3506 C CA . MET B 1 192 ? 5.469 -19.141 -14.375 1 97.69 192 MET B CA 1
ATOM 3507 C C . MET B 1 192 ? 5.488 -19.797 -15.75 1 97.69 192 MET B C 1
ATOM 3509 O O . MET B 1 192 ? 6.418 -20.547 -16.078 1 97.69 192 MET B O 1
ATOM 3513 N N . LEU B 1 193 ? 4.504 -19.453 -16.578 1 97.5 193 LEU B N 1
ATOM 3514 C CA . LEU B 1 193 ? 4.289 -20.156 -17.828 1 97.5 193 LEU B CA 1
ATOM 3515 C C . LEU B 1 193 ? 5.133 -19.531 -18.938 1 97.5 193 LEU B C 1
ATOM 3517 O O . LEU B 1 193 ? 5.543 -20.234 -19.875 1 97.5 193 LEU B O 1
ATOM 3521 N N . CYS B 1 194 ? 5.422 -18.219 -18.812 1 96 194 CYS B N 1
ATOM 3522 C CA . CYS B 1 194 ? 6.012 -17.5 -19.953 1 96 194 CYS B CA 1
ATOM 3523 C C . CYS B 1 194 ? 7.367 -16.906 -19.578 1 96 194 CYS B C 1
ATOM 3525 O O . CYS B 1 194 ? 8.086 -16.406 -20.438 1 96 194 CYS B O 1
ATOM 3527 N N . ALA B 1 195 ? 7.684 -16.875 -18.328 1 95.25 195 ALA B N 1
ATOM 3528 C CA . ALA B 1 195 ? 8.914 -16.281 -17.812 1 95.25 195 ALA B CA 1
ATOM 3529 C C . ALA B 1 195 ? 9.016 -14.812 -18.188 1 95.25 195 ALA B C 1
ATOM 3531 O O . ALA B 1 195 ? 10.102 -14.32 -18.516 1 95.25 195 ALA B O 1
ATOM 3532 N N . SER B 1 196 ? 7.867 -14.188 -18.203 1 93.44 196 SER B N 1
ATOM 3533 C CA . SER B 1 196 ? 7.781 -12.758 -18.469 1 93.44 196 SER B CA 1
ATOM 3534 C C . SER B 1 196 ? 6.5 -12.164 -17.891 1 93.44 196 SER B C 1
ATOM 3536 O O . SER B 1 196 ? 5.496 -12.859 -17.75 1 93.44 196 SER B O 1
ATOM 3538 N N . LEU B 1 197 ? 6.625 -10.859 -17.609 1 94.12 197 LEU B N 1
ATOM 3539 C CA . LEU B 1 197 ? 5.422 -10.141 -17.203 1 94.12 197 LEU B CA 1
ATOM 3540 C C . LEU B 1 197 ? 4.48 -9.953 -18.391 1 94.12 197 LEU B C 1
ATOM 3542 O O . LEU B 1 197 ? 4.93 -9.727 -19.516 1 94.12 197 LEU B O 1
ATOM 3546 N N . PRO B 1 198 ? 3.266 -10.039 -18.078 1 95.62 198 PRO B N 1
ATOM 3547 C CA . PRO B 1 198 ? 2.322 -9.898 -19.188 1 95.62 198 PRO B CA 1
ATOM 3548 C C . PRO B 1 198 ? 2.225 -8.461 -19.703 1 95.62 198 PRO B C 1
ATOM 3550 O O . PRO B 1 198 ? 1.853 -8.234 -20.859 1 95.62 198 PRO B O 1
ATOM 3553 N N . PHE B 1 199 ? 2.523 -7.484 -18.797 1 94.19 199 PHE B N 1
ATOM 3554 C CA . PHE B 1 199 ? 2.375 -6.078 -19.156 1 94.19 199 PHE B CA 1
ATOM 3555 C C . PHE B 1 199 ? 3.637 -5.293 -18.812 1 94.19 199 PHE B C 1
ATOM 3557 O O . PHE B 1 199 ? 4.34 -5.629 -17.859 1 94.19 199 PHE B O 1
ATOM 3564 N N . ASP B 1 200 ? 3.867 -4.262 -19.594 1 88.12 200 ASP B N 1
ATOM 3565 C CA . ASP B 1 200 ? 5.02 -3.396 -19.344 1 88.12 200 ASP B CA 1
ATOM 3566 C C . ASP B 1 200 ? 4.762 -2.459 -18.172 1 88.12 200 ASP B C 1
ATOM 3568 O O . ASP B 1 200 ? 3.961 -1.527 -18.281 1 88.12 200 ASP B O 1
ATOM 3572 N N . ASP B 1 201 ? 5.461 -2.662 -17.125 1 85.12 201 ASP B N 1
ATOM 3573 C CA . ASP B 1 201 ? 5.188 -1.916 -15.906 1 85.12 201 ASP B CA 1
ATOM 3574 C C . ASP B 1 201 ? 6.07 -0.674 -15.812 1 85.12 201 ASP B C 1
ATOM 3576 O O . ASP B 1 201 ? 6.125 -0.022 -14.766 1 85.12 201 ASP B O 1
ATOM 3580 N N . THR B 1 202 ? 6.852 -0.306 -16.859 1 82.06 202 THR B N 1
ATOM 3581 C CA . THR B 1 202 ? 7.738 0.851 -16.828 1 82.06 202 THR B CA 1
ATOM 3582 C C . THR B 1 202 ? 6.988 2.119 -17.219 1 82.06 202 THR B C 1
ATOM 3584 O O . THR B 1 202 ? 7.492 3.229 -17.031 1 82.06 202 THR B O 1
ATOM 3587 N N . ASP B 1 203 ? 5.809 1.913 -17.781 1 79.5 203 ASP B N 1
ATOM 3588 C CA . ASP B 1 203 ? 4.914 2.984 -18.219 1 79.5 203 ASP B CA 1
ATOM 3589 C C . ASP B 1 203 ? 3.465 2.67 -17.844 1 79.5 203 ASP B C 1
ATOM 3591 O O . ASP B 1 203 ? 2.791 1.914 -18.547 1 79.5 203 ASP B O 1
ATOM 3595 N N . ILE B 1 204 ? 2.906 3.375 -16.875 1 81.31 204 ILE B N 1
ATOM 3596 C CA . ILE B 1 204 ? 1.63 2.994 -16.281 1 81.31 204 ILE B CA 1
ATOM 3597 C C . ILE B 1 204 ? 0.504 3.23 -17.281 1 81.31 204 ILE B C 1
ATOM 3599 O O . ILE B 1 204 ? -0.339 2.355 -17.5 1 81.31 204 ILE B O 1
ATOM 3603 N N . PRO B 1 205 ? 0.484 4.41 -17.938 1 81.56 205 PRO B N 1
ATOM 3604 C CA . PRO B 1 205 ? -0.559 4.574 -18.953 1 81.56 205 PRO B CA 1
ATOM 3605 C C . PRO B 1 205 ? -0.536 3.469 -20.016 1 81.56 205 PRO B C 1
ATOM 3607 O O . PRO B 1 205 ? -1.588 2.938 -20.375 1 81.56 205 PRO B O 1
ATOM 3610 N N . LYS B 1 206 ? 0.598 3.168 -20.438 1 87.31 206 LYS B N 1
ATOM 3611 C CA . LYS B 1 206 ? 0.73 2.084 -21.406 1 87.31 206 LYS B CA 1
ATOM 3612 C C . LYS B 1 206 ? 0.3 0.75 -20.797 1 87.31 206 LYS B C 1
ATOM 3614 O O . LYS B 1 206 ? -0.383 -0.042 -21.453 1 87.31 206 LYS B O 1
ATOM 3619 N N . MET B 1 207 ? 0.707 0.555 -19.625 1 91.31 207 MET B N 1
ATOM 3620 C CA . MET B 1 207 ? 0.345 -0.685 -18.938 1 91.31 207 MET B CA 1
ATOM 3621 C C . MET B 1 207 ? -1.17 -0.818 -18.812 1 91.31 207 MET B C 1
ATOM 3623 O O . MET B 1 207 ? -1.726 -1.887 -19.078 1 91.31 207 MET B O 1
ATOM 3627 N N . LEU B 1 208 ? -1.816 0.275 -18.453 1 91.06 208 LEU B N 1
ATOM 3628 C CA . LEU B 1 208 ? -3.27 0.275 -18.328 1 91.06 208 LEU B CA 1
ATOM 3629 C C . LEU B 1 208 ? -3.936 -0.042 -19.656 1 91.06 208 LEU B C 1
ATOM 3631 O O . LEU B 1 208 ? -4.898 -0.81 -19.703 1 91.06 208 LEU B O 1
ATOM 3635 N N . TRP B 1 209 ? -3.398 0.479 -20.672 1 92.88 209 TRP B N 1
ATOM 3636 C CA . TRP B 1 209 ? -3.904 0.2 -22.016 1 92.88 209 TRP B CA 1
ATOM 3637 C C . TRP B 1 209 ? -3.738 -1.275 -22.359 1 92.88 209 TRP B C 1
ATOM 3639 O O . TRP B 1 209 ? -4.676 -1.912 -22.844 1 92.88 209 TRP B O 1
ATOM 3649 N N . GLN B 1 210 ? -2.582 -1.828 -22.094 1 94.81 210 GLN B N 1
ATOM 3650 C CA . GLN B 1 210 ? -2.318 -3.24 -22.344 1 94.81 210 GLN B CA 1
ATOM 3651 C C . GLN B 1 210 ? -3.271 -4.129 -21.562 1 94.81 210 GLN B C 1
ATOM 3653 O O . GLN B 1 210 ? -3.756 -5.141 -22.062 1 94.81 210 GLN B O 1
ATOM 3658 N N . GLN B 1 211 ? -3.463 -3.766 -20.328 1 95.75 211 GLN B N 1
ATOM 3659 C CA . GLN B 1 211 ? -4.359 -4.535 -19.469 1 95.75 211 GLN B CA 1
ATOM 3660 C C . GLN B 1 211 ? -5.77 -4.586 -20.062 1 95.75 211 GLN B C 1
ATOM 3662 O O . GLN B 1 211 ? -6.441 -5.617 -19.984 1 95.75 211 GLN B O 1
ATOM 3667 N N . GLN B 1 212 ? -6.184 -3.496 -20.672 1 94.62 212 GLN B N 1
ATOM 3668 C CA . GLN B 1 212 ? -7.516 -3.428 -21.25 1 94.62 212 GLN B CA 1
ATOM 3669 C C . GLN B 1 212 ? -7.598 -4.273 -22.531 1 94.62 212 GLN B C 1
ATOM 3671 O O . GLN B 1 212 ? -8.648 -4.848 -22.828 1 94.62 212 GLN B O 1
ATOM 3676 N N . LYS B 1 213 ? -6.547 -4.375 -23.203 1 94 213 LYS B N 1
ATOM 3677 C CA . LYS B 1 213 ? -6.504 -5.156 -24.422 1 94 213 LYS B CA 1
ATOM 3678 C C . LYS B 1 213 ? -6.527 -6.652 -24.141 1 94 213 LYS B C 1
ATOM 3680 O O . LYS B 1 213 ? -6.988 -7.445 -24.953 1 94 213 LYS B O 1
ATOM 3685 N N . GLY B 1 214 ? -5.996 -6.984 -23.047 1 92 214 GLY B N 1
ATOM 3686 C CA . GLY B 1 214 ? -5.961 -8.391 -22.672 1 92 214 GLY B CA 1
ATOM 3687 C C . GLY B 1 214 ? -4.605 -9.031 -22.891 1 92 214 GLY B C 1
ATOM 3688 O O . GLY B 1 214 ? -3.66 -8.375 -23.328 1 92 214 GLY B O 1
ATOM 3689 N N . VAL B 1 215 ? -4.543 -10.32 -22.547 1 92.19 215 VAL B N 1
ATOM 3690 C CA . VAL B 1 215 ? -3.264 -11.016 -22.578 1 92.19 215 VAL B CA 1
ATOM 3691 C C . VAL B 1 215 ? -3.227 -11.969 -23.781 1 92.19 215 VAL B C 1
ATOM 3693 O O . VAL B 1 215 ? -4.262 -12.508 -24.188 1 92.19 215 VAL B O 1
ATOM 3696 N N . SER B 1 216 ? -2.025 -12.031 -24.297 1 88.75 216 SER B N 1
ATOM 3697 C CA . SER B 1 216 ? -1.742 -13.016 -25.344 1 88.75 216 SER B CA 1
ATOM 3698 C C . SER B 1 216 ? -0.591 -13.93 -24.938 1 88.75 216 SER B C 1
ATOM 3700 O O . SER B 1 216 ? 0.222 -13.57 -24.078 1 88.75 216 SER B O 1
ATOM 3702 N N . PHE B 1 217 ? -0.619 -15.094 -25.516 1 88.94 217 PHE B N 1
ATOM 3703 C CA . PHE B 1 217 ? 0.377 -16.094 -25.156 1 88.94 217 PHE B CA 1
ATOM 3704 C C . PHE B 1 217 ? 1.198 -16.5 -26.375 1 88.94 217 PHE B C 1
ATOM 3706 O O . PHE B 1 217 ? 0.649 -16.719 -27.453 1 88.94 217 PHE B O 1
ATOM 3713 N N . PRO B 1 218 ? 2.457 -16.609 -26.125 1 87.25 218 PRO B N 1
ATOM 3714 C CA . PRO B 1 218 ? 3.266 -17.141 -27.234 1 87.25 218 PRO B CA 1
ATOM 3715 C C . PRO B 1 218 ? 2.879 -18.562 -27.625 1 87.25 218 PRO B C 1
ATOM 3717 O O . PRO B 1 218 ? 2.787 -19.438 -26.766 1 87.25 218 PRO B O 1
ATOM 3720 N N . THR B 1 219 ? 2.783 -18.766 -28.859 1 87.25 219 THR B N 1
ATOM 3721 C CA . THR B 1 219 ? 2.311 -20.047 -29.359 1 87.25 219 THR B CA 1
ATOM 3722 C C . THR B 1 219 ? 3.348 -21.141 -29.125 1 87.25 219 THR B C 1
ATOM 3724 O O . THR B 1 219 ? 2.996 -22.297 -28.891 1 87.25 219 THR B O 1
ATOM 3727 N N . HIS B 1 220 ? 4.555 -20.766 -29.094 1 89.5 220 HIS B N 1
ATOM 3728 C CA . HIS B 1 220 ? 5.617 -21.766 -29.016 1 89.5 220 HIS B CA 1
ATOM 3729 C C . HIS B 1 220 ? 5.684 -22.391 -27.625 1 89.5 220 HIS B C 1
ATOM 3731 O O . HIS B 1 220 ? 6.32 -23.422 -27.453 1 89.5 220 HIS B O 1
ATOM 3737 N N . LEU B 1 221 ? 5.023 -21.859 -26.688 1 90.06 221 LEU B N 1
ATOM 3738 C CA . LEU B 1 221 ? 5.109 -22.359 -25.312 1 90.06 221 LEU B CA 1
ATOM 3739 C C . LEU B 1 221 ? 4.113 -23.5 -25.078 1 90.06 221 LEU B C 1
ATOM 3741 O O . LEU B 1 221 ? 4.207 -24.219 -24.094 1 90.06 221 LEU B O 1
ATOM 3745 N N . GLY B 1 222 ? 3.18 -23.672 -25.984 1 92.94 222 GLY B N 1
ATOM 3746 C CA . GLY B 1 222 ? 2.279 -24.812 -25.922 1 92.94 222 GLY B CA 1
ATOM 3747 C C . GLY B 1 222 ? 1.372 -24.797 -24.719 1 92.94 222 GLY B C 1
ATOM 3748 O O . GLY B 1 222 ? 1.073 -25.844 -24.141 1 92.94 222 GLY B O 1
ATOM 3749 N N . ILE B 1 223 ? 0.973 -23.703 -24.312 1 96.19 223 ILE B N 1
ATOM 3750 C CA . ILE B 1 223 ? 0.046 -23.594 -23.188 1 96.19 223 ILE B CA 1
ATOM 3751 C C . ILE B 1 223 ? -1.333 -24.094 -23.609 1 96.19 223 ILE B C 1
ATOM 3753 O O . ILE B 1 223 ? -1.858 -23.688 -24.641 1 96.19 223 ILE B O 1
ATOM 3757 N N . SER B 1 224 ? -1.857 -25.031 -22.828 1 96.94 224 SER B N 1
ATOM 3758 C CA . SER B 1 224 ? -3.131 -25.656 -23.188 1 96.94 224 SER B CA 1
ATOM 3759 C C . SER B 1 224 ? -4.246 -24.625 -23.266 1 96.94 224 SER B C 1
ATOM 3761 O O . SER B 1 224 ? -4.152 -23.547 -22.656 1 96.94 224 SER B O 1
ATOM 3763 N N . ALA B 1 225 ? -5.262 -24.906 -23.969 1 96.25 225 ALA B N 1
ATOM 3764 C CA . ALA B 1 225 ? -6.41 -24.016 -24.125 1 96.25 225 ALA B CA 1
ATOM 3765 C C . ALA B 1 225 ? -7.082 -23.75 -22.781 1 96.25 225 ALA B C 1
ATOM 3767 O O . ALA B 1 225 ? -7.523 -22.625 -22.516 1 96.25 225 ALA B O 1
ATOM 3768 N N . GLU B 1 226 ? -7.129 -24.734 -21.953 1 97.19 226 GLU B N 1
ATOM 3769 C CA . GLU B 1 226 ? -7.754 -24.594 -20.641 1 97.19 226 GLU B CA 1
ATOM 3770 C C . GLU B 1 226 ? -6.957 -23.641 -19.766 1 97.19 226 GLU B C 1
ATOM 3772 O O . GLU B 1 226 ? -7.535 -22.828 -19.031 1 97.19 226 GLU B O 1
ATOM 3777 N N . CYS B 1 227 ? -5.707 -23.797 -19.844 1 97.94 227 CYS B N 1
ATOM 3778 C CA . CYS B 1 227 ? -4.852 -22.906 -19.062 1 97.94 227 CYS B CA 1
ATOM 3779 C C . CYS B 1 227 ? -4.965 -21.469 -19.562 1 97.94 227 CYS B C 1
ATOM 3781 O O . CYS B 1 227 ? -5.035 -20.547 -18.75 1 97.94 227 CYS B O 1
ATOM 3783 N N . GLN B 1 228 ? -4.992 -21.312 -20.891 1 97.75 228 GLN B N 1
ATOM 3784 C CA . GLN B 1 228 ? -5.16 -19.969 -21.469 1 97.75 228 GLN B CA 1
ATOM 3785 C C . GLN B 1 228 ? -6.492 -19.359 -21.047 1 97.75 228 GLN B C 1
ATOM 3787 O O . GLN B 1 228 ? -6.57 -18.156 -20.766 1 97.75 228 GLN B O 1
ATOM 3792 N N . ASP B 1 229 ? -7.465 -20.172 -21.047 1 97.69 229 ASP B N 1
ATOM 3793 C CA . ASP B 1 229 ? -8.789 -19.719 -20.625 1 97.69 229 ASP B CA 1
ATOM 3794 C C . ASP B 1 229 ? -8.773 -19.203 -19.188 1 97.69 229 ASP B C 1
ATOM 3796 O O . ASP B 1 229 ? -9.281 -18.125 -18.891 1 97.69 229 ASP B O 1
ATOM 3800 N N . LEU B 1 230 ? -8.203 -19.969 -18.281 1 98.38 230 LEU B N 1
ATOM 3801 C CA . LEU B 1 230 ? -8.102 -19.547 -16.891 1 98.38 230 LEU B CA 1
ATOM 3802 C C . LEU B 1 230 ? -7.348 -18.234 -16.766 1 98.38 230 LEU B C 1
ATOM 3804 O O . LEU B 1 230 ? -7.797 -17.312 -16.078 1 98.38 230 LEU B O 1
ATOM 3808 N N . LEU B 1 231 ? -6.25 -18.125 -17.453 1 98.31 231 LEU B N 1
ATOM 3809 C CA . LEU B 1 231 ? -5.426 -16.922 -17.391 1 98.31 231 LEU B CA 1
ATOM 3810 C C . LEU B 1 231 ? -6.219 -15.703 -17.859 1 98.31 231 LEU B C 1
ATOM 3812 O O . LEU B 1 231 ? -6.148 -14.641 -17.234 1 98.31 231 LEU B O 1
ATOM 3816 N N . LYS B 1 232 ? -6.934 -15.875 -18.906 1 98 232 LYS B N 1
ATOM 3817 C CA . LYS B 1 232 ? -7.742 -14.773 -19.422 1 98 232 LYS B CA 1
ATOM 3818 C C . LYS B 1 232 ? -8.797 -14.344 -18.406 1 98 232 LYS B C 1
ATOM 3820 O O . LYS B 1 232 ? -9.078 -13.156 -18.266 1 98 232 LYS B O 1
ATOM 3825 N N . ARG B 1 233 ? -9.367 -15.273 -17.719 1 98.38 233 ARG B N 1
ATOM 3826 C CA . ARG B 1 233 ? -10.375 -14.969 -16.703 1 98.38 233 ARG B CA 1
ATOM 3827 C C . ARG B 1 233 ? -9.75 -14.266 -15.5 1 98.38 233 ARG B C 1
ATOM 3829 O O . ARG B 1 233 ? -10.328 -13.32 -14.961 1 98.38 233 ARG B O 1
ATOM 3836 N N . LEU B 1 234 ? -8.594 -14.719 -15.102 1 98.75 234 LEU B N 1
ATOM 3837 C CA . LEU B 1 234 ? -7.891 -14.109 -13.977 1 98.75 234 LEU B CA 1
ATOM 3838 C C . LEU B 1 234 ? -7.52 -12.664 -14.289 1 98.75 234 LEU B C 1
ATOM 3840 O O . LEU B 1 234 ? -7.586 -11.797 -13.414 1 98.75 234 LEU B O 1
ATOM 3844 N N . LEU B 1 235 ? -7.16 -12.438 -15.555 1 98.56 235 LEU B N 1
ATOM 3845 C CA . LEU B 1 235 ? -6.656 -11.133 -15.977 1 98.56 235 LEU B CA 1
ATOM 3846 C C . LEU B 1 235 ? -7.742 -10.336 -16.688 1 98.56 235 LEU B C 1
ATOM 3848 O O . LEU B 1 235 ? -7.453 -9.594 -17.641 1 98.56 235 LEU B O 1
ATOM 3852 N N . GLU B 1 236 ? -8.953 -10.602 -16.312 1 98.25 236 GLU B N 1
ATOM 3853 C CA . GLU B 1 236 ? -10.07 -9.789 -16.766 1 98.25 236 GLU B CA 1
ATOM 3854 C C . GLU B 1 236 ? -10 -8.375 -16.188 1 98.25 236 GLU B C 1
ATOM 3856 O O . GLU B 1 236 ? -9.984 -8.203 -14.961 1 98.25 236 GLU B O 1
ATOM 3861 N N . PRO B 1 237 ? -9.93 -7.348 -17.047 1 97.25 237 PRO B N 1
ATOM 3862 C CA . PRO B 1 237 ? -9.711 -5.984 -16.547 1 97.25 237 PRO B CA 1
ATOM 3863 C C . PRO B 1 237 ? -10.867 -5.469 -15.703 1 97.25 237 PRO B C 1
ATOM 3865 O O . PRO B 1 237 ? -10.664 -4.656 -14.797 1 97.25 237 PRO B O 1
ATOM 3868 N N . ASP B 1 238 ? -12.094 -5.863 -15.969 1 96.81 238 ASP B N 1
ATOM 3869 C CA . ASP B 1 238 ? -13.25 -5.504 -15.148 1 96.81 238 ASP B CA 1
ATOM 3870 C C . ASP B 1 238 ? -13.352 -6.402 -13.922 1 96.81 238 ASP B C 1
ATOM 3872 O O . ASP B 1 238 ? -13.688 -7.582 -14.031 1 96.81 238 ASP B O 1
ATOM 3876 N N . MET B 1 239 ? -13.133 -5.816 -12.789 1 95.94 239 MET B N 1
ATOM 3877 C CA . MET B 1 239 ? -13.062 -6.613 -11.562 1 95.94 239 MET B CA 1
ATOM 3878 C C . MET B 1 239 ? -14.391 -7.297 -11.281 1 95.94 239 MET B C 1
ATOM 3880 O O . MET B 1 239 ? -14.438 -8.344 -10.633 1 95.94 239 MET B O 1
ATOM 3884 N N . THR B 1 240 ? -15.469 -6.758 -11.773 1 96.25 240 THR B N 1
ATOM 3885 C CA . THR B 1 240 ? -16.781 -7.344 -11.516 1 96.25 240 THR B CA 1
ATOM 3886 C C . THR B 1 240 ? -16.984 -8.617 -12.328 1 96.25 240 THR B C 1
ATOM 3888 O O . THR B 1 240 ? -17.844 -9.438 -12.008 1 96.25 240 THR B O 1
ATOM 3891 N N . LEU B 1 241 ? -16.203 -8.758 -13.336 1 97.75 241 LEU B N 1
ATOM 3892 C CA . LEU B 1 241 ? -16.297 -9.938 -14.195 1 97.75 241 LEU B CA 1
ATOM 3893 C C . LEU B 1 241 ? -15.227 -10.961 -13.836 1 97.75 241 LEU B C 1
ATOM 3895 O O . LEU B 1 241 ? -15.25 -12.086 -14.336 1 97.75 241 LEU B O 1
ATOM 3899 N N . ARG B 1 242 ? -14.289 -10.602 -12.969 1 98 242 ARG B N 1
ATOM 3900 C CA . ARG B 1 242 ? -13.258 -11.539 -12.539 1 98 242 ARG B CA 1
ATOM 3901 C C . ARG B 1 242 ? -13.836 -12.602 -11.609 1 98 242 ARG B C 1
ATOM 3903 O O . ARG B 1 242 ? -14.68 -12.305 -10.766 1 98 242 ARG B O 1
ATOM 3910 N N . PRO B 1 243 ? -13.383 -13.781 -11.727 1 98.44 243 PRO B N 1
ATOM 3911 C CA . PRO B 1 243 ? -13.93 -14.852 -10.883 1 98.44 243 PRO B CA 1
ATOM 3912 C C . PRO B 1 243 ? -13.547 -14.695 -9.414 1 98.44 243 PRO B C 1
ATOM 3914 O O . PRO B 1 243 ? -12.562 -14.016 -9.102 1 98.44 243 PRO B O 1
ATOM 3917 N N . SER B 1 244 ? -14.375 -15.289 -8.57 1 98.12 244 SER B N 1
ATOM 3918 C CA . SER B 1 244 ? -13.977 -15.469 -7.176 1 98.12 244 SER B CA 1
ATOM 3919 C C . SER B 1 244 ? -12.945 -16.578 -7.035 1 98.12 244 SER B C 1
ATOM 3921 O O . SER B 1 244 ? -12.734 -17.359 -7.961 1 98.12 244 SER B O 1
ATOM 3923 N N . ILE B 1 245 ? -12.344 -16.594 -5.887 1 98.56 245 ILE B N 1
ATOM 3924 C CA . ILE B 1 245 ? -11.336 -17.625 -5.648 1 98.56 245 ILE B CA 1
ATOM 3925 C C . ILE B 1 245 ? -11.984 -19 -5.688 1 98.56 245 ILE B C 1
ATOM 3927 O O . ILE B 1 245 ? -11.367 -19.984 -6.133 1 98.56 245 ILE B O 1
ATOM 3931 N N . GLU B 1 246 ? -13.234 -19.109 -5.301 1 97.75 246 GLU B N 1
ATOM 3932 C CA . GLU B 1 246 ? -13.977 -20.375 -5.391 1 97.75 246 GLU B CA 1
ATOM 3933 C C . GLU B 1 246 ? -14.164 -20.797 -6.84 1 97.75 246 GLU B C 1
ATOM 3935 O O . GLU B 1 246 ? -13.953 -21.969 -7.184 1 97.75 246 GLU B O 1
ATOM 3940 N N . GLU B 1 247 ? -14.523 -19.859 -7.586 1 98.12 247 GLU B N 1
ATOM 3941 C CA . GLU B 1 247 ? -14.703 -20.156 -9.008 1 98.12 247 GLU B CA 1
ATOM 3942 C C . GLU B 1 247 ? -13.391 -20.594 -9.648 1 98.12 247 GLU B C 1
ATOM 3944 O O . GLU B 1 247 ? -13.367 -21.484 -10.5 1 98.12 247 GLU B O 1
ATOM 3949 N N . VAL B 1 248 ? -12.328 -19.938 -9.25 1 98.62 248 VAL B N 1
ATOM 3950 C CA . VAL B 1 248 ? -11.008 -20.297 -9.758 1 98.62 248 VAL B CA 1
ATOM 3951 C C . VAL B 1 248 ? -10.695 -21.75 -9.391 1 98.62 248 VAL B C 1
ATOM 3953 O O . VAL B 1 248 ? -10.211 -22.516 -10.227 1 98.62 248 VAL B O 1
ATOM 3956 N N . SER B 1 249 ? -10.984 -22.156 -8.188 1 97.56 249 SER B N 1
ATOM 3957 C CA . SER B 1 249 ? -10.656 -23.5 -7.676 1 97.56 249 SER B CA 1
ATOM 3958 C C . SER B 1 249 ? -11.406 -24.578 -8.445 1 97.56 249 SER B C 1
ATOM 3960 O O . SER B 1 249 ? -10.961 -25.719 -8.508 1 97.56 249 SER B O 1
ATOM 3962 N N . TRP B 1 250 ? -12.469 -24.203 -9.125 1 96.56 250 TRP B N 1
ATOM 3963 C CA . TRP B 1 250 ? -13.305 -25.172 -9.82 1 96.56 250 TRP B CA 1
ATOM 3964 C C . TRP B 1 250 ? -13 -25.172 -11.32 1 96.56 250 TRP B C 1
ATOM 3966 O O . TRP B 1 250 ? -13.578 -25.969 -12.07 1 96.56 250 TRP B O 1
ATOM 3976 N N . HIS B 1 251 ? -12.203 -24.359 -11.695 1 97.88 251 HIS B N 1
ATOM 3977 C CA . HIS B 1 251 ? -11.914 -24.281 -13.125 1 97.88 251 HIS B CA 1
ATOM 3978 C C . HIS B 1 251 ? -11.414 -25.609 -13.656 1 97.88 251 HIS B C 1
ATOM 3980 O O . HIS B 1 251 ? -10.625 -26.297 -13 1 97.88 251 HIS B O 1
ATOM 3986 N N . PRO B 1 252 ? -11.727 -25.953 -14.898 1 96.94 252 PRO B N 1
ATOM 3987 C CA . PRO B 1 252 ? -11.375 -27.266 -15.461 1 96.94 252 PRO B CA 1
ATOM 3988 C C . PRO B 1 252 ? -9.867 -27.5 -15.5 1 96.94 252 PRO B C 1
ATOM 3990 O O . PRO B 1 252 ? -9.414 -28.641 -15.305 1 96.94 252 PRO B O 1
ATOM 3993 N N . TRP B 1 253 ? -9.062 -26.5 -15.711 1 97.56 253 TRP B N 1
ATOM 3994 C CA . TRP B 1 253 ? -7.613 -26.656 -15.766 1 97.56 253 TRP B CA 1
ATOM 3995 C C . TRP B 1 253 ? -7.07 -27.141 -14.43 1 97.56 253 TRP B C 1
ATOM 3997 O O . TRP B 1 253 ? -6.133 -27.938 -14.383 1 97.56 253 TRP B O 1
ATOM 4007 N N . LEU B 1 254 ? -7.633 -26.672 -13.359 1 96.75 254 LEU B N 1
ATOM 4008 C CA . LEU B 1 254 ? -7.18 -27.047 -12.031 1 96.75 254 LEU B CA 1
ATOM 4009 C C . LEU B 1 254 ? -7.844 -28.344 -11.578 1 96.75 254 LEU B C 1
ATOM 4011 O O . LEU B 1 254 ? -7.285 -29.078 -10.758 1 96.75 254 LEU B O 1
ATOM 4015 N N . ALA B 1 255 ? -9.078 -28.562 -12.047 1 89.44 255 ALA B N 1
ATOM 4016 C CA . ALA B 1 255 ? -9.852 -29.734 -11.641 1 89.44 255 ALA B CA 1
ATOM 4017 C C . ALA B 1 255 ? -9.336 -31 -12.32 1 89.44 255 ALA B C 1
ATOM 4019 O O . ALA B 1 255 ? -9.547 -32.125 -11.82 1 89.44 255 ALA B O 1
ATOM 4020 N N . SER B 1 256 ? -8.758 -30.781 -13.461 1 78.31 256 SER B N 1
ATOM 4021 C CA . SER B 1 256 ? -8.312 -31.953 -14.211 1 78.31 256 SER B CA 1
ATOM 4022 C C . SER B 1 256 ? -7.098 -32.594 -13.555 1 78.31 256 SER B C 1
ATOM 4024 O O . SER B 1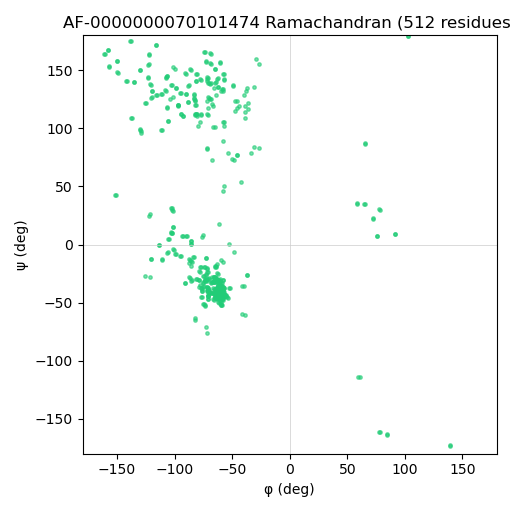 256 ? -6.242 -31.906 -13.008 1 78.31 256 SER B O 1
ATOM 4026 N N . THR B 1 257 ? -7.199 -33.812 -12.992 1 62.38 257 THR B N 1
ATOM 4027 C CA . THR B 1 257 ? -6.168 -34.625 -12.367 1 62.38 257 THR B CA 1
ATOM 4028 C C . THR B 1 257 ? -5.027 -34.906 -13.344 1 62.38 257 THR B C 1
ATOM 4030 O O . THR B 1 257 ? -5.219 -35.594 -14.359 1 62.38 257 THR B O 1
ATOM 4033 N N . SER B 1 258 ? -4.492 -33.906 -14.102 1 45.12 258 SER B N 1
ATOM 4034 C CA . SER B 1 258 ? -3.463 -34.531 -14.922 1 45.12 258 SER B CA 1
ATOM 4035 C C . SER B 1 258 ? -2.283 -35 -14.078 1 45.12 258 SER B C 1
ATOM 4037 O O . SER B 1 258 ? -1.963 -34.375 -13.055 1 45.12 258 SER B O 1
#